Protein AF-A0A6B8KDL6-F1 (afdb_monomer_lite)

Sequence (503 aa):
MTTISRTIVHAVILSVSAVHSLTARADGGPPYPSGPSVWVPFANATQVGDPSKYVSPQITVGFNSPNATDVHPTFIVTMDTGSTGIIVGSSYFTPPTNGTLDPSFVGPGSETLTSSGFQFTGDWYETTINLYGASNTVVASSTVPVMAVTKVSCLPDSRICDPNNLPAAADTHYFGIGFSGGAGQPQGTPDKNAFLNVTSVTGETSVPSPGYILSTQGVQIGLTSSNTQGFSLIKLEPLLAPNAAQWQIAPASANVLTDWQHARGTITVNGTSGSAGILFDTGVTTGFLTPPIGVTPQVGTGPTGAECNGSTPPSCAVSGTSVRVSFSNGTSPVASFQYTVGPNNGAQNGNPVSPYAVSVERNGASFLNATVRFLQGFTYFYDAANGFIGLKATGETPTQFAASIPSAMAVEGVFQCFFSWAGPNFVSPPSRWYDRLTTPKYKWPYTYIYYQHDQIYVGVSSGNLASGNIPATTSNSVYTLGSDGQYTNRGALSDWLAAAGCQ

Foldseek 3Di:
DPDPPPVVVLVVLVVVVPPDPPPPPPLDDDAFAPDDKFWWWFPPLVLLLDLVNLAFTKTKKAFDPPFADPQPRIDIAGEKQLFAAKEAEQSGTDDDPCHCPDPQWLAWDWFADQLQQKIFTATWGFGKMFGAHPVRDGFFIFTAIHGHTPDIAGDVQGLHDDRVDDDDSRGDIHAHQHFDCDPRRLLRHNRRRRLQGTPDGPPGPDDAQRKWWDASTGIIRHDGPVVQFFWAKFFWAWPQDSALSSCSDFGNDLLQQTTTFAGWWWKAKPNDIDIEGERAISNGQAKEWADDPPDDAFWDFADPPHSAHDDPRHTFGDFQTKIKIFFDQVPDGQKIFIATQHPRQAFDPLAQQTGRHYHYDHDDGTYMYSYSSLSNQFTWMARSSRRIITTHGPVNGPVRGIDHGTSHYGHDDLCCLVCSVFPPPPDDDPPVVPPPCPPPQDDDDWRWDQDPVQRKIKTWDSAHGDPPRRHHRDAGWIWMQHPVRDIDTPGHVVVVSVSSVRD

Organism: NCBI:txid391905

Secondary structure (DSSP, 8-state):
--SHHHHHHHHHHHHHTTS--------SPP-PPS---EEEE-TTHHHHT-TTT----EEEEEEPTTT--SS-SSEEEEEESSSEEEEE-TTT----TTGGGSTTEEEEEEEEETTTTEEEEEEEEEEEEEEE-TTS-EEEEEEEEEEEEEEEEE-TT-SS--TTSPPPGGG-EEEEE--S--TT-TT--GGG-TTT-EEEETT-SSPPPSEEEE-SSEEEES--TTTTTTPEEEEPPB-S---TTT--S--SSTT----BPPEEEEEEETTEEEEEEEE--SS-SSEEEEPPTT----EEEPPTT---SSSSS-EEEPTT-EEEEEEESSSSEEEEEEEE--GGGSPPTT-TT--S-EEEP-SSS-EEE--TTHHHHEEEEEETTTTEEEEEE-SSS-TTTEEE-TT-EE--STHHHHHTTS----S---GGGTTT-SS-S--S--EEEEETTTTEEEEEESSS--SSSPPP-S--EEEEE-TTS-EEEEEEHHHHHHHTT--

Radius of gyration: 23.56 Å; chains: 1; bounding box: 67×50×67 Å

Structure (mmCIF, N/CA/C/O backbone):
data_AF-A0A6B8KDL6-F1
#
_entry.id   AF-A0A6B8KDL6-F1
#
loop_
_atom_site.group_PDB
_atom_site.id
_atom_site.type_symbol
_atom_site.label_atom_id
_atom_site.label_alt_id
_atom_site.label_comp_id
_atom_site.label_asym_id
_atom_site.label_entity_id
_atom_site.label_seq_id
_atom_site.pdbx_PDB_ins_code
_atom_site.Cartn_x
_atom_site.Cartn_y
_atom_site.Cartn_z
_atom_site.occupancy
_atom_site.B_iso_or_equiv
_atom_site.auth_seq_id
_atom_site.auth_comp_id
_atom_site.auth_asym_id
_atom_site.auth_atom_id
_atom_site.pdbx_PDB_model_num
ATOM 1 N N . MET A 1 1 ? 27.791 -31.865 34.406 1.00 36.25 1 MET A N 1
ATOM 2 C CA . MET A 1 1 ? 27.525 -30.536 35.012 1.00 36.25 1 MET A CA 1
ATOM 3 C C . MET A 1 1 ? 26.698 -29.656 34.053 1.00 36.25 1 MET A C 1
ATOM 5 O O . MET A 1 1 ? 27.006 -28.495 33.851 1.00 36.25 1 MET A O 1
ATOM 9 N N . THR A 1 2 ? 25.631 -30.188 33.444 1.00 33.94 2 THR A N 1
ATOM 10 C CA . THR A 1 2 ? 24.938 -29.541 32.300 1.00 33.94 2 THR A CA 1
ATOM 11 C C . THR A 1 2 ? 23.408 -29.592 32.390 1.00 33.94 2 THR A C 1
ATOM 13 O O . THR A 1 2 ? 22.718 -29.251 31.438 1.00 33.94 2 THR A O 1
ATOM 16 N N . THR A 1 3 ? 22.856 -29.959 33.548 1.00 34.41 3 THR A N 1
ATOM 17 C CA . THR A 1 3 ? 21.402 -30.123 33.746 1.00 34.41 3 THR A CA 1
ATOM 18 C C . THR A 1 3 ? 20.779 -29.044 34.639 1.00 34.41 3 THR A C 1
ATOM 20 O O . THR A 1 3 ? 19.561 -28.953 34.723 1.00 34.41 3 THR A O 1
ATOM 23 N N . ILE A 1 4 ? 21.592 -28.177 35.257 1.00 35.47 4 ILE A N 1
ATOM 24 C CA . ILE A 1 4 ? 21.136 -27.127 36.191 1.00 35.47 4 ILE A CA 1
ATOM 25 C C . ILE A 1 4 ? 20.643 -25.857 35.453 1.00 35.47 4 ILE A C 1
ATOM 27 O O . ILE A 1 4 ? 19.906 -25.056 36.014 1.00 35.47 4 ILE A O 1
ATOM 31 N N . SER A 1 5 ? 20.949 -25.688 34.159 1.00 48.28 5 SER A N 1
ATOM 32 C CA . SER A 1 5 ? 20.671 -24.435 33.430 1.00 48.28 5 SER A CA 1
ATOM 33 C C . SER A 1 5 ? 19.235 -24.278 32.904 1.00 48.28 5 SER A C 1
ATOM 35 O O . SER A 1 5 ? 18.829 -23.146 32.665 1.00 48.28 5 SER A O 1
ATOM 37 N N . ARG A 1 6 ? 18.459 -25.353 32.693 1.00 40.81 6 ARG A N 1
ATOM 38 C CA . ARG A 1 6 ? 17.087 -25.240 32.144 1.00 40.81 6 ARG A CA 1
ATOM 39 C C . ARG A 1 6 ? 16.038 -24.973 33.223 1.00 40.81 6 ARG A C 1
ATOM 41 O O . ARG A 1 6 ? 15.125 -24.187 32.993 1.00 40.81 6 ARG A O 1
ATOM 48 N N . THR A 1 7 ? 16.187 -25.577 34.398 1.00 42.31 7 THR A N 1
ATOM 49 C CA . THR A 1 7 ? 15.204 -25.487 35.490 1.00 42.31 7 THR A CA 1
ATOM 50 C C . THR A 1 7 ? 15.214 -24.119 36.171 1.00 42.31 7 THR A C 1
ATOM 52 O O . THR A 1 7 ? 14.155 -23.604 36.511 1.00 42.31 7 THR A O 1
ATOM 55 N N . ILE A 1 8 ? 16.391 -23.492 36.300 1.00 46.28 8 ILE A N 1
ATOM 56 C CA . ILE A 1 8 ? 16.526 -22.132 36.850 1.00 46.28 8 ILE A CA 1
ATOM 57 C C . ILE A 1 8 ? 15.845 -21.111 35.926 1.00 46.28 8 ILE A C 1
ATOM 59 O O . ILE A 1 8 ? 15.097 -20.266 36.400 1.00 46.28 8 ILE A O 1
ATOM 63 N N . VAL A 1 9 ? 15.994 -21.251 34.604 1.00 45.09 9 VAL A N 1
ATOM 64 C CA . VAL A 1 9 ? 15.346 -20.361 33.623 1.00 45.09 9 VAL A CA 1
ATOM 65 C C . VAL A 1 9 ? 13.817 -20.516 33.629 1.00 45.09 9 VAL A C 1
ATOM 67 O O . VAL A 1 9 ? 13.107 -19.516 33.613 1.00 45.09 9 VAL A O 1
ATOM 70 N N . HIS A 1 10 ? 13.289 -21.742 33.738 1.00 41.69 10 HIS A N 1
ATOM 71 C CA . HIS A 1 10 ? 11.836 -21.968 33.832 1.00 41.69 10 HIS A CA 1
ATOM 72 C C . HIS A 1 10 ? 11.239 -21.437 35.148 1.00 41.69 10 HIS A C 1
ATOM 74 O O . HIS A 1 10 ? 10.150 -20.867 35.144 1.00 41.69 10 HIS A O 1
ATOM 80 N N . ALA A 1 11 ? 11.955 -21.575 36.270 1.00 40.06 11 ALA A N 1
ATOM 81 C CA . ALA A 1 11 ? 11.520 -21.030 37.556 1.00 40.06 11 ALA A CA 1
ATOM 82 C C . ALA A 1 11 ? 11.502 -19.488 37.564 1.00 40.06 11 ALA A C 1
ATOM 84 O O . ALA A 1 11 ? 10.632 -18.893 38.199 1.00 40.06 11 ALA A O 1
ATOM 85 N N . VAL A 1 12 ? 12.408 -18.840 36.822 1.00 44.53 12 VAL A N 1
ATOM 86 C CA . VAL A 1 12 ? 12.455 -17.376 36.643 1.00 44.53 12 VAL A CA 1
ATOM 87 C C . VAL A 1 12 ? 11.269 -16.864 35.812 1.00 44.53 12 VAL A C 1
ATOM 89 O O . VAL A 1 12 ? 10.683 -15.848 36.168 1.00 44.53 12 VAL A O 1
ATOM 92 N N . ILE A 1 13 ? 10.833 -17.588 34.773 1.00 39.72 13 ILE A N 1
ATOM 93 C CA . ILE A 1 13 ? 9.638 -17.221 33.981 1.00 39.72 13 ILE A CA 1
ATOM 94 C C . ILE A 1 13 ? 8.358 -17.306 34.838 1.00 39.72 13 ILE A C 1
ATOM 96 O O . ILE A 1 13 ? 7.517 -16.404 34.822 1.00 39.72 13 ILE A O 1
ATOM 100 N N . LEU A 1 14 ? 8.232 -18.358 35.654 1.00 36.19 14 LEU A N 1
ATOM 101 C CA . LEU A 1 14 ? 7.052 -18.581 36.499 1.00 36.19 14 LEU A CA 1
ATOM 102 C C . LEU A 1 14 ? 6.957 -17.625 37.701 1.00 36.19 14 LEU A C 1
ATOM 104 O O . LEU A 1 14 ? 5.853 -17.274 38.108 1.00 36.19 14 LEU A O 1
ATOM 108 N N . SER A 1 15 ? 8.081 -17.176 38.268 1.00 33.28 15 SER A N 1
ATOM 109 C CA . SER A 1 15 ? 8.087 -16.317 39.468 1.00 33.28 15 SER A CA 1
ATOM 110 C C . SER A 1 15 ? 7.920 -14.818 39.178 1.00 33.28 15 SER A C 1
ATOM 112 O O . SER A 1 15 ? 7.460 -14.085 40.052 1.00 33.28 15 SER A O 1
ATOM 114 N N . VAL A 1 16 ? 8.191 -14.360 37.950 1.00 37.31 16 VAL A N 1
ATOM 115 C CA . VAL A 1 16 ? 7.958 -12.963 37.522 1.00 37.31 16 VAL A CA 1
ATOM 116 C C . VAL A 1 16 ? 6.490 -12.709 37.139 1.00 37.31 16 VAL A C 1
ATOM 118 O O . VAL A 1 16 ? 6.021 -11.578 37.203 1.00 37.31 16 VAL A O 1
ATOM 121 N N . SER A 1 17 ? 5.713 -13.760 36.858 1.00 35.75 17 SER A N 1
ATOM 122 C CA . SER A 1 17 ? 4.291 -13.641 36.484 1.00 35.75 17 SER A CA 1
ATOM 123 C C . SER A 1 17 ? 3.374 -13.160 37.627 1.00 35.75 17 SER A C 1
ATOM 125 O O . SER A 1 17 ? 2.245 -12.748 37.375 1.00 35.75 17 SER A O 1
ATOM 127 N N . ALA A 1 18 ? 3.834 -13.207 38.884 1.00 30.30 18 ALA A N 1
ATOM 128 C CA . ALA A 1 18 ? 3.024 -12.880 40.065 1.00 30.30 18 ALA A CA 1
ATOM 129 C C . ALA A 1 18 ? 3.402 -11.554 40.753 1.00 30.30 18 ALA A C 1
ATOM 131 O O . ALA A 1 18 ? 2.729 -11.137 41.697 1.00 30.30 18 ALA A O 1
ATOM 132 N N . VAL A 1 19 ? 4.452 -10.863 40.299 1.00 31.47 19 VAL A N 1
ATOM 133 C CA . VAL A 1 19 ? 4.877 -9.586 40.885 1.00 31.47 19 VAL A CA 1
ATOM 134 C C . VAL A 1 19 ? 4.548 -8.475 39.903 1.00 31.47 19 VAL A C 1
ATOM 136 O O . VAL A 1 19 ? 5.328 -8.204 39.005 1.00 31.47 19 VAL A O 1
ATOM 139 N N . HIS A 1 20 ? 3.368 -7.875 40.084 1.00 30.88 20 HIS A N 1
ATOM 140 C CA . HIS A 1 20 ? 2.962 -6.562 39.577 1.00 30.88 20 HIS A CA 1
ATOM 141 C C . HIS A 1 20 ? 3.671 -6.122 38.292 1.00 30.88 20 HIS A C 1
ATOM 143 O O . HIS A 1 20 ? 4.727 -5.489 38.344 1.00 30.88 20 HIS A O 1
ATOM 149 N N . SER A 1 21 ? 3.022 -6.374 37.154 1.00 32.34 21 SER A N 1
ATOM 150 C CA . SER A 1 21 ? 3.261 -5.680 35.893 1.00 32.34 21 SER A CA 1
ATOM 151 C C . SER A 1 21 ? 3.059 -4.173 36.087 1.00 32.34 21 SER A C 1
ATOM 153 O O . SER A 1 21 ? 2.054 -3.596 35.682 1.00 32.34 21 SER A O 1
ATOM 155 N N . LEU A 1 22 ? 4.037 -3.500 36.689 1.00 30.59 22 LEU A N 1
ATOM 156 C CA . LEU A 1 22 ? 4.376 -2.142 36.311 1.00 30.59 22 LEU A CA 1
ATOM 157 C C . LEU A 1 22 ? 4.931 -2.280 34.899 1.00 30.59 22 LEU A C 1
ATOM 159 O O . LEU A 1 22 ? 6.138 -2.374 34.697 1.00 30.59 22 LEU A O 1
ATOM 163 N N . THR A 1 23 ? 4.024 -2.397 33.925 1.00 34.53 23 THR A N 1
ATOM 164 C CA . THR A 1 23 ? 4.338 -2.222 32.514 1.00 34.53 23 THR A CA 1
ATOM 165 C C . THR A 1 23 ? 5.174 -0.962 32.439 1.00 34.53 23 THR A C 1
ATOM 167 O O . THR A 1 23 ? 4.660 0.126 32.718 1.00 34.53 23 THR A O 1
ATOM 170 N N . ALA A 1 24 ? 6.464 -1.106 32.134 1.00 33.88 24 ALA A N 1
ATOM 171 C CA . ALA A 1 24 ? 7.255 0.009 31.668 1.00 33.88 24 ALA A CA 1
ATOM 172 C C . ALA A 1 24 ? 6.477 0.550 30.472 1.00 33.88 24 ALA A C 1
ATOM 174 O O . ALA A 1 24 ? 6.437 -0.073 29.411 1.00 33.88 24 ALA A O 1
ATOM 175 N N . ARG A 1 25 ? 5.744 1.644 30.687 1.00 36.34 25 ARG A N 1
ATOM 176 C CA . ARG A 1 25 ? 5.116 2.367 29.604 1.00 36.34 25 ARG A CA 1
ATOM 177 C C . ARG A 1 25 ? 6.273 2.831 28.737 1.00 36.34 25 ARG A C 1
ATOM 179 O O . ARG A 1 25 ? 7.010 3.740 29.115 1.00 36.34 25 ARG A O 1
ATOM 186 N N . ALA A 1 26 ? 6.485 2.164 27.611 1.00 40.03 26 ALA A N 1
ATOM 187 C CA . ALA A 1 26 ? 7.254 2.733 26.523 1.00 40.03 26 ALA A CA 1
ATOM 188 C C . ALA A 1 26 ? 6.424 3.911 25.979 1.00 40.03 26 ALA A C 1
ATOM 190 O O . ALA A 1 26 ? 5.761 3.799 24.958 1.00 40.03 26 ALA A O 1
ATOM 191 N N . ASP A 1 27 ? 6.383 5.016 26.732 1.00 46.12 27 ASP A N 1
ATOM 192 C CA . ASP A 1 27 ? 5.595 6.221 26.429 1.00 46.12 27 ASP A CA 1
ATOM 193 C C . ASP A 1 27 ? 6.233 7.054 25.296 1.00 46.12 27 ASP A C 1
ATOM 195 O O . ASP A 1 27 ? 5.680 8.068 24.875 1.00 46.12 27 ASP A O 1
ATOM 199 N N . GLY A 1 28 ? 7.392 6.639 24.776 1.00 56.66 28 GLY A N 1
ATOM 200 C CA . GLY A 1 28 ? 8.022 7.242 23.607 1.00 56.66 28 GLY A CA 1
ATOM 201 C C . GLY A 1 28 ? 7.796 6.396 22.359 1.00 56.66 28 GLY A C 1
ATOM 202 O O . GLY A 1 28 ? 8.235 5.248 22.306 1.00 56.66 28 GLY A O 1
ATOM 203 N N . GLY A 1 29 ? 7.162 6.976 21.336 1.00 64.88 29 GLY A N 1
ATOM 204 C CA . GLY A 1 29 ? 7.273 6.468 19.967 1.00 64.88 29 GLY A CA 1
ATOM 205 C C . GLY A 1 29 ? 8.737 6.419 19.497 1.00 64.88 29 GLY A C 1
ATOM 206 O O . GLY A 1 29 ? 9.611 7.002 20.149 1.00 64.88 29 GLY A O 1
ATOM 207 N N . PRO A 1 30 ? 9.034 5.731 18.381 1.00 77.62 30 PRO A N 1
ATOM 208 C CA . PRO A 1 30 ? 10.391 5.676 17.856 1.00 77.62 30 PRO A CA 1
ATOM 209 C C . PRO A 1 30 ? 10.917 7.094 17.567 1.00 77.62 30 PRO A C 1
ATOM 211 O O . PRO A 1 30 ? 10.158 7.960 17.117 1.00 77.62 30 PRO A O 1
ATOM 214 N N . PRO A 1 31 ? 12.205 7.367 17.839 1.00 78.06 31 PRO A N 1
ATOM 215 C CA . PRO A 1 31 ? 12.791 8.658 17.524 1.00 78.06 31 PRO A CA 1
ATOM 216 C C . PRO A 1 31 ? 12.942 8.788 16.006 1.00 78.06 31 PRO A C 1
ATOM 218 O O . PRO A 1 31 ? 13.740 8.085 15.388 1.00 78.06 31 PRO A O 1
ATOM 221 N N . TYR A 1 32 ? 12.192 9.707 15.400 1.00 86.19 32 TYR A N 1
ATOM 222 C CA . TYR A 1 32 ? 12.332 10.007 13.977 1.00 86.19 32 TYR A CA 1
ATOM 223 C C . TYR A 1 32 ? 13.439 11.039 13.736 1.00 86.19 32 TYR A C 1
ATOM 225 O O . TYR A 1 32 ? 13.536 12.019 14.484 1.00 86.19 32 TYR A O 1
ATOM 233 N N . PRO A 1 33 ? 14.266 10.858 12.693 1.00 83.69 33 PRO A N 1
ATOM 234 C CA . PRO A 1 33 ? 15.367 11.766 12.415 1.00 83.69 33 PRO A CA 1
ATOM 235 C C . PRO A 1 33 ? 14.868 13.127 11.906 1.00 83.69 33 PRO A C 1
ATOM 237 O O . PRO A 1 33 ? 13.745 13.280 11.420 1.00 83.69 33 PRO A O 1
ATOM 240 N N . SER A 1 34 ? 15.740 14.130 11.975 1.00 84.69 34 SER A N 1
ATOM 241 C CA . SER A 1 34 ? 15.692 15.252 11.036 1.00 84.69 34 SER A CA 1
ATOM 242 C C . SER A 1 34 ? 16.269 14.781 9.702 1.00 84.69 34 SER A C 1
ATOM 244 O O . SER A 1 34 ? 17.327 14.153 9.695 1.00 84.69 34 SER A O 1
ATOM 246 N N . GLY A 1 35 ? 15.619 15.081 8.583 1.00 88.56 35 GLY A N 1
ATOM 247 C CA . GLY A 1 35 ? 16.102 14.647 7.277 1.00 88.56 35 GLY A CA 1
ATOM 248 C C . GLY A 1 35 ? 15.169 15.050 6.143 1.00 88.56 35 GLY A C 1
ATOM 249 O O . GLY A 1 35 ? 14.130 15.670 6.398 1.00 88.56 35 GLY A O 1
ATOM 250 N N . PRO A 1 36 ? 15.539 14.708 4.902 1.00 93.81 36 PRO A N 1
ATOM 251 C CA . PRO A 1 36 ? 14.739 15.024 3.739 1.00 93.81 36 PRO A CA 1
ATOM 252 C C . PRO A 1 36 ? 13.446 14.219 3.758 1.00 93.81 36 PRO A C 1
ATOM 254 O O . PRO A 1 36 ? 13.374 13.083 4.235 1.00 93.81 36 PRO A O 1
ATOM 257 N N . SER A 1 37 ? 12.413 14.838 3.212 1.00 95.69 37 SER A N 1
ATOM 258 C CA . SER A 1 37 ? 11.116 14.228 3.005 1.00 95.69 37 SER A CA 1
ATOM 259 C C . SER A 1 37 ? 10.556 14.794 1.710 1.00 95.69 37 SER A C 1
ATOM 261 O O . SER A 1 37 ? 10.558 16.009 1.516 1.00 95.69 37 SER A O 1
ATOM 263 N N . VAL A 1 38 ? 10.093 13.928 0.818 1.00 96.62 38 VAL A N 1
ATOM 264 C CA . VAL A 1 38 ? 9.704 14.300 -0.544 1.00 96.62 38 VAL A CA 1
ATOM 265 C C . VAL A 1 38 ? 8.228 14.013 -0.791 1.00 96.62 38 VAL A C 1
ATOM 267 O O . VAL A 1 38 ? 7.708 12.982 -0.375 1.00 96.62 38 VAL A O 1
ATOM 270 N N . TRP A 1 39 ? 7.549 14.939 -1.465 1.00 97.69 39 TRP A N 1
ATOM 271 C CA . TRP A 1 39 ? 6.130 14.828 -1.788 1.00 97.69 39 TRP A CA 1
ATOM 272 C C . TRP A 1 39 ? 5.919 14.338 -3.222 1.00 97.69 39 TRP A C 1
ATOM 274 O O . TRP A 1 39 ? 6.419 14.945 -4.170 1.00 97.69 39 TRP A O 1
ATOM 284 N N . VAL A 1 40 ? 5.124 13.280 -3.374 1.00 98.38 40 VAL A N 1
ATOM 285 C CA . VAL A 1 40 ? 4.645 12.749 -4.656 1.00 98.38 40 VAL A CA 1
ATOM 286 C C . VAL A 1 40 ? 3.113 12.816 -4.633 1.00 98.38 40 VAL A C 1
ATOM 288 O O . VAL A 1 40 ? 2.478 12.091 -3.861 1.00 98.38 40 VAL A O 1
ATOM 291 N N . PRO A 1 41 ? 2.483 13.702 -5.422 1.00 98.25 41 PRO A N 1
ATOM 292 C CA . PRO A 1 41 ? 1.031 13.815 -5.450 1.00 98.25 41 PRO A CA 1
ATOM 293 C C . PRO A 1 41 ? 0.402 12.629 -6.177 1.00 98.25 41 PRO A C 1
ATOM 295 O O . PRO A 1 41 ? 0.999 12.047 -7.085 1.00 98.25 41 PRO A O 1
ATOM 298 N N . PHE A 1 42 ? -0.848 12.323 -5.839 1.00 98.31 42 PHE A N 1
ATOM 299 C CA . PHE A 1 42 ? -1.634 11.430 -6.677 1.00 98.31 42 PHE A CA 1
ATOM 300 C C . PHE A 1 42 ? -2.063 12.145 -7.960 1.00 98.31 42 PHE A C 1
ATOM 302 O O . PHE A 1 42 ? -2.630 13.238 -7.917 1.00 98.31 42 PHE A O 1
ATOM 309 N N . ALA A 1 43 ? -1.858 11.496 -9.105 1.00 97.56 43 ALA A N 1
ATOM 310 C CA . ALA A 1 43 ? -2.318 11.962 -10.411 1.00 97.56 43 ALA A CA 1
ATOM 311 C C . ALA A 1 43 ? -3.853 12.100 -10.467 1.00 97.56 43 ALA A C 1
ATOM 313 O O . ALA A 1 43 ? -4.383 12.903 -11.230 1.00 97.56 43 ALA A O 1
ATOM 314 N N . ASN A 1 44 ? -4.563 11.345 -9.623 1.00 97.81 44 ASN A N 1
ATOM 315 C CA . ASN A 1 44 ? -6.015 11.352 -9.473 1.00 97.81 44 ASN A CA 1
ATOM 316 C C . ASN A 1 44 ? -6.470 11.803 -8.065 1.00 97.81 44 ASN A C 1
ATOM 318 O O . ASN A 1 44 ? -7.500 11.342 -7.569 1.00 97.81 44 ASN A O 1
ATOM 322 N N . ALA A 1 45 ? -5.720 12.702 -7.410 1.00 97.62 45 ALA A N 1
ATOM 323 C CA . ALA A 1 45 ? -5.989 13.171 -6.041 1.00 97.62 45 ALA A CA 1
ATOM 324 C C . ALA A 1 45 ? -7.431 13.667 -5.822 1.00 97.62 45 ALA A C 1
ATOM 326 O O . ALA A 1 45 ? -8.027 13.400 -4.780 1.00 97.62 45 ALA A O 1
ATOM 327 N N . THR A 1 46 ? -8.031 14.347 -6.807 1.00 97.75 46 THR A N 1
ATOM 328 C CA . THR A 1 46 ? -9.430 14.798 -6.716 1.00 97.75 46 THR A CA 1
ATOM 329 C C . THR A 1 46 ? -10.401 13.624 -6.624 1.00 97.75 46 THR A C 1
ATOM 331 O O . THR A 1 46 ? -11.338 13.676 -5.834 1.00 97.75 46 THR A O 1
ATOM 334 N N . GLN A 1 47 ? -10.185 12.556 -7.398 1.00 97.94 47 GLN A N 1
ATOM 335 C CA . GLN A 1 47 ? -11.034 11.370 -7.330 1.00 97.94 47 GLN A CA 1
ATOM 336 C C . GLN A 1 47 ? -10.784 10.563 -6.051 1.00 97.94 47 GLN A C 1
ATOM 338 O O . GLN A 1 47 ? -11.738 10.067 -5.464 1.00 97.94 47 GLN A O 1
ATOM 343 N N . VAL A 1 48 ? -9.532 10.458 -5.594 1.00 97.44 48 VAL A N 1
ATOM 344 C CA . VAL A 1 48 ? -9.202 9.780 -4.327 1.00 97.44 48 VAL A CA 1
ATOM 345 C C . VAL A 1 48 ? -9.797 10.533 -3.136 1.00 97.44 48 VAL A C 1
ATOM 347 O O . VAL A 1 48 ? -10.299 9.909 -2.209 1.00 97.44 48 VAL A O 1
ATOM 350 N N . GLY A 1 49 ? -9.779 11.867 -3.153 1.00 96.62 49 GLY A N 1
ATOM 351 C CA . GLY A 1 49 ? -10.381 12.708 -2.117 1.00 96.62 49 GLY A CA 1
ATOM 352 C C . GLY A 1 49 ? -11.910 12.738 -2.120 1.00 96.62 49 GLY A C 1
ATOM 353 O O . GLY A 1 49 ? -12.495 13.217 -1.154 1.00 96.62 49 GLY A O 1
ATOM 354 N N . ASP A 1 50 ? -12.561 12.231 -3.169 1.00 95.88 50 ASP A N 1
ATOM 355 C CA . ASP A 1 50 ? -14.017 12.148 -3.250 1.00 95.88 50 ASP A CA 1
ATOM 356 C C . ASP A 1 50 ? -14.501 10.752 -2.798 1.00 95.88 50 ASP A C 1
ATOM 358 O O . ASP A 1 50 ? -14.386 9.767 -3.544 1.00 95.88 50 ASP A O 1
ATOM 362 N N . PRO A 1 51 ? -15.116 10.633 -1.603 1.00 91.69 51 PRO A N 1
ATOM 363 C CA . PRO A 1 51 ? -15.592 9.359 -1.076 1.00 91.69 51 PRO A CA 1
ATOM 364 C C . PRO A 1 51 ? -16.735 8.737 -1.898 1.00 91.69 51 PRO A C 1
ATOM 366 O O . PRO A 1 51 ? -17.166 7.629 -1.583 1.00 91.69 51 PRO A O 1
ATOM 369 N N . SER A 1 52 ? -17.247 9.377 -2.948 1.00 92.69 52 SER A N 1
ATOM 370 C CA . SER A 1 52 ? -18.211 8.765 -3.870 1.00 92.69 52 SER A CA 1
ATOM 371 C C . SER A 1 52 ? -17.563 8.005 -5.031 1.00 92.69 52 SER A C 1
ATOM 373 O O . SER A 1 52 ? -18.250 7.230 -5.695 1.00 92.69 52 SER A O 1
ATOM 375 N N . LYS A 1 53 ? -16.260 8.198 -5.294 1.00 95.19 53 LYS A N 1
ATOM 376 C CA . LYS A 1 53 ? -15.613 7.673 -6.509 1.00 95.19 53 LYS A CA 1
ATOM 377 C C . LYS A 1 53 ? -15.114 6.245 -6.398 1.00 95.19 53 LYS A C 1
ATOM 379 O O . LYS A 1 53 ? -15.115 5.567 -7.415 1.00 95.19 53 LYS A O 1
ATOM 384 N N . TYR A 1 54 ? -14.716 5.802 -5.202 1.00 94.94 54 TYR A N 1
ATOM 385 C CA . TYR A 1 54 ? -14.147 4.464 -4.975 1.00 94.94 54 TYR A CA 1
ATOM 386 C C . TYR A 1 54 ? -13.055 4.143 -6.003 1.00 94.94 54 TYR A C 1
ATOM 388 O O . TYR A 1 54 ? -13.200 3.240 -6.818 1.00 94.94 54 TYR A O 1
ATOM 396 N N . VAL A 1 55 ? -11.972 4.920 -5.988 1.00 96.00 55 VAL A N 1
ATOM 397 C CA . VAL A 1 55 ? -10.831 4.709 -6.884 1.00 96.00 55 VAL A CA 1
ATOM 398 C C . VAL A 1 55 ? -9.549 4.538 -6.090 1.00 96.00 55 VAL A C 1
ATOM 400 O O . VAL A 1 55 ? -9.357 5.183 -5.057 1.00 96.00 55 VAL A O 1
ATOM 403 N N . SER A 1 56 ? -8.665 3.690 -6.600 1.00 96.50 56 SER A N 1
ATOM 404 C CA . SER A 1 56 ? -7.308 3.556 -6.089 1.00 96.50 56 SER A CA 1
ATOM 405 C C . SER A 1 56 ? -6.453 4.763 -6.485 1.00 96.50 56 SER A C 1
ATOM 407 O O . SER A 1 56 ? -6.646 5.335 -7.564 1.00 96.50 56 SER A O 1
ATOM 409 N N . PRO A 1 57 ? -5.511 5.175 -5.629 1.00 97.94 57 PRO A N 1
ATOM 410 C CA . PRO A 1 57 ? -4.592 6.256 -5.930 1.00 97.94 57 PRO A CA 1
ATOM 411 C C . PRO A 1 57 ? -3.627 5.872 -7.044 1.00 97.94 57 PRO A C 1
ATOM 413 O O . PRO A 1 57 ? -3.172 4.734 -7.144 1.00 97.94 57 PRO A O 1
ATOM 416 N N . GLN A 1 58 ? -3.301 6.851 -7.876 1.00 98.12 58 GLN A N 1
ATOM 417 C CA . GLN A 1 58 ? -2.368 6.699 -8.978 1.00 98.12 58 GLN A CA 1
ATOM 418 C C . GLN A 1 58 ? -1.233 7.704 -8.843 1.00 98.12 58 GLN A C 1
ATOM 420 O O . GLN A 1 58 ? -1.465 8.843 -8.448 1.00 98.12 58 GLN A O 1
ATOM 425 N N . ILE A 1 59 ? -0.018 7.307 -9.200 1.00 98.12 59 ILE A N 1
ATOM 426 C CA . ILE A 1 59 ? 1.168 8.171 -9.206 1.00 98.12 59 ILE A CA 1
ATOM 427 C C . ILE A 1 59 ? 1.802 8.182 -10.592 1.00 98.12 59 ILE A C 1
ATOM 429 O O . ILE A 1 59 ? 1.619 7.246 -11.370 1.00 98.12 59 ILE A O 1
ATOM 433 N N . THR A 1 60 ? 2.568 9.230 -10.886 1.00 98.06 60 THR A N 1
ATOM 434 C CA . THR A 1 60 ? 3.383 9.292 -12.102 1.00 98.06 60 THR A CA 1
ATOM 435 C C . THR A 1 60 ? 4.796 8.805 -11.807 1.00 98.06 60 THR A C 1
ATOM 437 O O . THR A 1 60 ? 5.447 9.282 -10.873 1.00 98.06 60 THR A O 1
ATOM 440 N N . VAL A 1 61 ? 5.272 7.866 -12.619 1.00 98.25 61 VAL A N 1
ATOM 441 C CA . VAL A 1 61 ? 6.613 7.276 -12.538 1.00 98.25 61 VAL A CA 1
ATOM 442 C C . VAL A 1 61 ? 7.241 7.177 -13.927 1.00 98.25 61 VAL A C 1
ATOM 444 O O . VAL A 1 61 ? 6.581 7.397 -14.943 1.00 98.25 61 VAL A O 1
ATOM 447 N N . GLY A 1 62 ? 8.528 6.852 -13.987 1.00 97.56 62 GLY A N 1
ATOM 448 C CA . GLY A 1 62 ? 9.233 6.646 -15.250 1.00 97.56 62 GLY A CA 1
ATOM 449 C C . GLY A 1 62 ? 10.621 6.060 -15.038 1.00 97.56 62 GLY A C 1
ATOM 450 O O . GLY A 1 62 ? 11.192 6.180 -13.956 1.00 97.56 62 GLY A O 1
ATOM 451 N N . PHE A 1 63 ? 11.165 5.432 -16.074 1.00 96.81 63 PHE A N 1
ATOM 452 C CA . PHE A 1 63 ? 12.530 4.908 -16.076 1.00 96.81 63 PHE A CA 1
ATOM 453 C C . PHE A 1 63 ? 13.471 5.878 -16.789 1.00 96.81 63 PHE A C 1
ATOM 455 O O . PHE A 1 63 ? 13.040 6.718 -17.577 1.00 96.81 63 PHE A O 1
ATOM 462 N N . ASN A 1 64 ? 14.770 5.759 -16.528 1.00 88.62 64 ASN A N 1
ATOM 463 C CA . ASN A 1 64 ? 15.786 6.467 -17.305 1.00 88.62 64 ASN A CA 1
ATOM 464 C C . ASN A 1 64 ? 16.265 5.612 -18.482 1.00 88.62 64 ASN A C 1
ATOM 466 O O . ASN A 1 64 ? 16.149 4.387 -18.470 1.00 88.62 64 ASN A O 1
ATOM 470 N N . SER A 1 65 ? 16.857 6.255 -19.490 1.00 84.25 65 SER A N 1
ATOM 471 C CA . SER A 1 65 ? 17.640 5.548 -20.510 1.00 84.25 65 SER A CA 1
ATOM 472 C C . SER A 1 65 ? 18.757 4.724 -19.834 1.00 84.25 65 SER A C 1
ATOM 474 O O . SER A 1 65 ? 19.382 5.233 -18.898 1.00 84.25 65 SER A O 1
ATOM 476 N N . PRO A 1 66 ? 19.014 3.474 -20.262 1.00 89.81 66 PRO A N 1
ATOM 477 C CA . PRO A 1 66 ? 18.456 2.810 -21.446 1.00 89.81 66 PRO A CA 1
ATOM 478 C C . PRO A 1 66 ? 17.144 2.041 -21.205 1.00 89.81 66 PRO A C 1
ATOM 480 O O . PRO A 1 66 ? 16.602 1.481 -22.150 1.00 89.81 66 PRO A O 1
ATOM 483 N N . ASN A 1 67 ? 16.633 1.990 -19.972 1.00 93.69 67 ASN A N 1
ATOM 484 C CA . ASN A 1 67 ? 15.462 1.183 -19.620 1.00 93.69 67 ASN A CA 1
ATOM 485 C C . ASN A 1 67 ? 14.108 1.847 -19.922 1.00 93.69 67 ASN A C 1
ATOM 487 O O . ASN A 1 67 ? 13.078 1.177 -19.891 1.00 93.69 67 ASN A O 1
ATOM 491 N N . ALA A 1 68 ? 14.087 3.150 -20.196 1.00 93.81 68 ALA A N 1
ATOM 492 C CA . ALA A 1 68 ? 12.892 3.847 -20.659 1.00 93.81 68 ALA A CA 1
ATOM 493 C C . ALA A 1 68 ? 12.442 3.340 -22.039 1.00 93.81 68 ALA A C 1
ATOM 495 O O . ALA A 1 68 ? 13.266 2.943 -22.865 1.00 93.81 68 ALA A O 1
ATOM 496 N N . THR A 1 69 ? 11.139 3.400 -22.304 1.00 93.00 69 THR A N 1
ATOM 497 C CA . THR A 1 69 ? 10.582 3.188 -23.645 1.00 93.00 69 THR A CA 1
ATOM 498 C C . THR A 1 69 ? 10.246 4.531 -24.286 1.00 93.00 69 THR A C 1
ATOM 500 O O . THR A 1 69 ? 9.898 5.494 -23.599 1.00 93.00 69 THR A O 1
ATOM 503 N N . ASP A 1 70 ? 10.285 4.591 -25.617 1.00 89.31 70 ASP A N 1
ATOM 504 C CA . ASP A 1 70 ? 9.813 5.769 -26.359 1.00 89.31 70 ASP A CA 1
ATOM 505 C C . ASP A 1 70 ? 8.281 5.910 -26.302 1.00 89.31 70 ASP A C 1
ATOM 507 O O . ASP A 1 70 ? 7.741 7.001 -26.477 1.00 89.31 70 ASP A O 1
ATOM 511 N N . VAL A 1 71 ? 7.573 4.802 -26.050 1.00 89.31 71 VAL A N 1
ATOM 512 C CA . VAL A 1 71 ? 6.105 4.753 -25.983 1.00 89.31 71 VAL A CA 1
ATOM 513 C C . VAL A 1 71 ? 5.601 5.428 -24.707 1.00 89.31 71 VAL A C 1
ATOM 515 O O . VAL A 1 71 ? 4.675 6.241 -24.750 1.00 89.31 71 VAL A O 1
ATOM 518 N N . HIS A 1 72 ? 6.226 5.111 -23.572 1.00 92.69 72 HIS A N 1
ATOM 519 C CA . HIS A 1 72 ? 5.829 5.581 -22.249 1.00 92.69 72 HIS A CA 1
ATOM 520 C C . HIS A 1 72 ? 7.058 5.990 -21.419 1.00 92.69 72 HIS A C 1
ATOM 522 O O . HIS A 1 72 ? 7.370 5.343 -20.418 1.00 92.69 72 HIS A O 1
ATOM 528 N N . PRO A 1 73 ? 7.741 7.097 -21.777 1.00 91.12 73 PRO A N 1
ATOM 529 C CA . PRO A 1 73 ? 8.904 7.584 -21.023 1.00 91.12 73 PRO A CA 1
ATOM 530 C C . PRO A 1 73 ? 8.545 7.958 -19.575 1.00 91.12 73 PRO A C 1
ATOM 532 O O . PRO A 1 73 ? 9.371 7.878 -18.668 1.00 91.12 73 PRO A O 1
ATOM 535 N N . THR A 1 74 ? 7.285 8.338 -19.361 1.00 95.19 74 THR A N 1
ATOM 536 C CA . THR A 1 74 ? 6.629 8.483 -18.060 1.00 95.19 74 THR A CA 1
ATOM 537 C C . THR A 1 74 ? 5.221 7.917 -18.164 1.00 95.19 74 THR A C 1
ATOM 539 O O . THR A 1 74 ? 4.585 8.070 -19.211 1.00 95.19 74 THR A O 1
ATOM 542 N N . PHE A 1 75 ? 4.703 7.327 -17.094 1.00 96.44 75 PHE A N 1
ATOM 543 C CA . PHE A 1 75 ? 3.366 6.745 -17.076 1.00 96.44 75 PHE A CA 1
ATOM 544 C C . PHE A 1 75 ? 2.705 6.874 -15.706 1.00 96.44 75 PHE A C 1
ATOM 546 O O . PHE A 1 75 ? 3.364 7.025 -14.677 1.00 96.44 75 PHE A O 1
ATOM 553 N N . ILE A 1 76 ? 1.375 6.840 -15.723 1.00 96.75 76 ILE A N 1
ATOM 554 C CA . ILE A 1 76 ? 0.541 6.826 -14.525 1.00 96.75 76 ILE A CA 1
ATOM 555 C C . ILE A 1 76 ? 0.295 5.366 -14.151 1.00 96.75 76 ILE A C 1
ATOM 557 O O . ILE A 1 76 ? -0.054 4.563 -15.011 1.00 96.75 76 ILE A O 1
ATOM 561 N N . VAL A 1 77 ? 0.460 5.029 -12.877 1.00 97.00 77 VAL A N 1
ATOM 562 C CA . VAL A 1 77 ? 0.282 3.667 -12.364 1.00 97.00 77 VAL A CA 1
ATOM 563 C C . VAL A 1 77 ? -0.480 3.685 -11.047 1.00 97.00 77 VAL A C 1
ATOM 565 O O . VAL A 1 77 ? -0.318 4.604 -10.242 1.00 97.00 77 VAL A O 1
ATOM 568 N N . THR A 1 78 ? -1.317 2.673 -10.823 1.00 96.19 78 THR A N 1
ATOM 569 C CA . THR A 1 78 ? -1.981 2.462 -9.532 1.00 96.19 78 THR A CA 1
ATOM 570 C C . THR A 1 78 ? -0.944 2.145 -8.460 1.00 96.19 78 THR A C 1
ATOM 572 O O . THR A 1 78 ? -0.156 1.212 -8.613 1.00 96.19 78 THR A O 1
ATOM 575 N N . MET A 1 79 ? -0.967 2.920 -7.378 1.00 96.62 79 MET A N 1
ATOM 576 C CA . MET A 1 79 ? -0.156 2.690 -6.191 1.00 96.62 79 MET A CA 1
ATOM 577 C C . MET A 1 79 ? -0.935 1.811 -5.210 1.00 96.62 79 MET A C 1
ATOM 579 O O . MET A 1 79 ? -2.034 2.172 -4.774 1.00 96.62 79 MET A O 1
ATOM 583 N N . ASP A 1 80 ? -0.342 0.689 -4.820 1.00 95.19 80 ASP A N 1
ATOM 584 C CA . ASP A 1 80 ? -0.978 -0.277 -3.935 1.00 95.19 80 ASP A CA 1
ATOM 585 C C . ASP A 1 80 ? -0.157 -0.576 -2.670 1.00 95.19 80 ASP A C 1
ATOM 587 O O . ASP A 1 80 ? 0.990 -0.999 -2.741 1.00 95.19 80 ASP A O 1
ATOM 591 N N . THR A 1 81 ? -0.753 -0.395 -1.494 1.00 95.12 81 THR A N 1
ATOM 592 C CA . THR A 1 81 ? -0.194 -0.829 -0.203 1.00 95.12 81 THR A CA 1
ATOM 593 C C . THR A 1 81 ? -0.516 -2.280 0.168 1.00 95.12 81 THR A C 1
ATOM 595 O O . THR A 1 81 ? 0.057 -2.788 1.129 1.00 95.12 81 THR A O 1
ATOM 598 N N . GLY A 1 82 ? -1.409 -2.954 -0.560 1.00 91.94 82 GLY A N 1
ATOM 599 C CA . GLY A 1 82 ? -1.731 -4.377 -0.412 1.00 91.94 82 GLY A CA 1
ATOM 600 C C . GLY A 1 82 ? -0.681 -5.333 -0.975 1.00 91.94 82 GLY A C 1
ATOM 601 O O . GLY A 1 82 ? -0.807 -6.549 -0.826 1.00 91.94 82 GLY A O 1
ATOM 602 N N . SER A 1 83 ? 0.357 -4.795 -1.611 1.00 91.00 83 SER A N 1
ATOM 603 C CA . SER A 1 83 ? 1.364 -5.549 -2.348 1.00 91.00 83 SER A CA 1
ATOM 604 C C . SER A 1 83 ? 2.696 -4.809 -2.412 1.00 91.00 83 SER A C 1
ATOM 606 O O . SER A 1 83 ? 2.745 -3.603 -2.195 1.00 91.00 83 SER A O 1
ATOM 608 N N . THR A 1 84 ? 3.774 -5.496 -2.780 1.00 91.81 84 THR A N 1
ATOM 609 C CA . THR A 1 84 ? 5.127 -4.931 -2.846 1.00 91.81 84 THR A CA 1
ATOM 610 C C . THR A 1 84 ? 5.797 -5.241 -4.179 1.00 91.81 84 THR A C 1
ATOM 612 O O . THR A 1 84 ? 5.782 -6.382 -4.634 1.00 91.81 84 THR A O 1
ATOM 615 N N . GLY A 1 85 ? 6.450 -4.240 -4.772 1.00 93.06 85 GLY A N 1
ATOM 616 C CA . GLY A 1 85 ? 7.255 -4.394 -5.983 1.00 93.06 85 GLY A CA 1
ATOM 617 C C . GLY A 1 85 ? 6.637 -3.753 -7.219 1.00 93.06 85 GLY A C 1
ATOM 618 O O . GLY A 1 85 ? 5.459 -3.398 -7.252 1.00 93.06 85 GLY A O 1
ATOM 619 N N . ILE A 1 86 ? 7.458 -3.592 -8.254 1.00 95.81 86 ILE A N 1
ATOM 620 C CA . ILE A 1 86 ? 7.055 -2.983 -9.523 1.00 95.81 86 ILE A CA 1
ATOM 621 C C . ILE A 1 86 ? 7.017 -4.069 -10.589 1.00 95.81 86 ILE A C 1
ATOM 623 O O . ILE A 1 86 ? 8.006 -4.770 -10.809 1.00 95.81 86 ILE A O 1
ATOM 627 N N . ILE A 1 87 ? 5.875 -4.187 -11.256 1.00 94.94 87 ILE A N 1
ATOM 628 C CA . ILE A 1 87 ? 5.624 -5.179 -12.302 1.00 94.94 87 ILE A CA 1
ATOM 629 C C . ILE A 1 87 ? 5.213 -4.410 -13.550 1.00 94.94 87 ILE A C 1
ATOM 631 O O . ILE A 1 87 ? 4.217 -3.690 -13.524 1.00 94.94 87 ILE A O 1
ATOM 635 N N . VAL A 1 88 ? 5.984 -4.523 -14.629 1.00 96.88 88 VAL A N 1
ATOM 636 C CA . VAL A 1 88 ? 5.798 -3.719 -15.843 1.00 96.88 88 VAL A CA 1
ATOM 637 C C . VAL A 1 88 ? 6.058 -4.533 -17.104 1.00 96.88 88 VAL A C 1
ATOM 639 O O . VAL A 1 88 ? 6.949 -5.376 -17.167 1.00 96.88 88 VAL A O 1
ATOM 642 N N . GLY A 1 89 ? 5.254 -4.277 -18.124 1.00 96.81 89 GLY A N 1
ATOM 643 C CA . GLY A 1 89 ? 5.384 -4.848 -19.450 1.00 96.81 89 GLY A CA 1
ATOM 644 C C . GLY A 1 89 ? 6.330 -4.057 -20.347 1.00 96.81 89 GLY A C 1
ATOM 645 O O . GLY A 1 89 ? 6.761 -2.943 -20.033 1.00 96.81 89 GLY A O 1
ATOM 646 N N . SER A 1 90 ? 6.614 -4.633 -21.513 1.00 95.62 90 SER A N 1
ATOM 647 C CA . SER A 1 90 ? 7.542 -4.076 -22.501 1.00 95.62 90 SER A CA 1
ATOM 648 C C . SER A 1 90 ? 7.130 -2.718 -23.083 1.00 95.62 90 SER A C 1
ATOM 650 O O . SER A 1 90 ? 7.965 -2.055 -23.690 1.00 95.62 90 SER A O 1
ATOM 652 N N . SER A 1 91 ? 5.874 -2.281 -22.924 1.00 96.25 91 SER A N 1
ATOM 653 C CA . SER A 1 91 ? 5.441 -0.933 -23.323 1.00 96.25 91 SER A CA 1
ATOM 654 C C . SER A 1 91 ? 5.993 0.152 -22.387 1.00 96.25 91 SER A C 1
ATOM 656 O O . SER A 1 91 ? 6.120 1.303 -22.802 1.00 96.25 91 SER A O 1
ATOM 658 N N . TYR A 1 92 ? 6.363 -0.195 -21.149 1.00 96.88 92 TYR A N 1
ATOM 659 C CA . TYR A 1 92 ? 6.797 0.750 -20.108 1.00 96.88 92 TYR A CA 1
ATOM 660 C C . TYR A 1 92 ? 8.264 0.601 -19.708 1.00 96.88 92 TYR A C 1
ATOM 662 O O . TYR A 1 92 ? 8.871 1.566 -19.253 1.00 96.88 92 TYR A O 1
ATOM 670 N N . PHE A 1 93 ? 8.832 -0.594 -19.867 1.00 96.81 93 PHE A N 1
ATOM 671 C CA . PHE A 1 93 ? 10.198 -0.905 -19.463 1.00 96.81 93 PHE A CA 1
ATOM 672 C C . PHE A 1 93 ? 10.918 -1.717 -20.537 1.00 96.81 93 PHE A C 1
ATOM 674 O O . PHE A 1 93 ? 10.405 -2.728 -21.015 1.00 96.81 93 PHE A O 1
ATOM 681 N N . THR A 1 94 ? 12.135 -1.294 -20.867 1.00 95.75 94 THR A N 1
ATOM 682 C CA . THR A 1 94 ? 13.060 -2.004 -21.750 1.00 95.75 94 THR A CA 1
ATOM 683 C C . THR A 1 94 ? 14.088 -2.745 -20.891 1.00 95.75 94 THR A C 1
ATOM 685 O O . THR A 1 94 ? 14.951 -2.097 -20.286 1.00 95.75 94 THR A O 1
ATOM 688 N N . PRO A 1 95 ? 14.049 -4.089 -20.816 1.00 94.06 95 PRO A N 1
ATOM 689 C CA . PRO A 1 95 ? 15.119 -4.853 -20.186 1.00 94.06 95 PRO A CA 1
ATOM 690 C C . PRO A 1 95 ? 16.466 -4.596 -20.880 1.00 94.06 95 PRO A C 1
ATOM 692 O O . PRO A 1 95 ? 16.489 -4.305 -22.080 1.00 94.06 95 PRO A O 1
ATOM 695 N N . PRO A 1 96 ? 17.600 -4.723 -20.172 1.00 93.69 96 PRO A N 1
ATOM 696 C CA . PRO A 1 96 ? 18.917 -4.599 -20.789 1.00 93.69 96 PRO A CA 1
ATOM 697 C C . PRO A 1 96 ? 19.093 -5.551 -21.981 1.00 93.69 96 PRO A C 1
ATOM 699 O O . PRO A 1 96 ? 18.637 -6.693 -21.947 1.00 93.69 96 PRO A O 1
ATOM 702 N N . THR A 1 97 ? 19.828 -5.121 -23.012 1.00 91.00 97 THR A N 1
ATOM 703 C CA . THR A 1 97 ? 20.037 -5.897 -24.253 1.00 91.00 97 THR A CA 1
ATOM 704 C C . THR A 1 97 ? 20.639 -7.284 -24.014 1.00 91.00 97 THR A C 1
ATOM 706 O O . THR A 1 97 ? 20.343 -8.222 -24.751 1.00 91.00 97 THR A O 1
ATOM 709 N N . ASN A 1 98 ? 21.468 -7.432 -22.976 1.00 91.88 98 ASN A N 1
ATOM 710 C CA . ASN A 1 98 ? 22.092 -8.707 -22.613 1.00 91.88 98 ASN A CA 1
ATOM 711 C C . ASN A 1 98 ? 21.137 -9.663 -21.871 1.00 91.88 98 ASN A C 1
ATOM 713 O O . ASN A 1 98 ? 21.525 -10.793 -21.567 1.00 91.88 98 ASN A O 1
ATOM 717 N N . GLY A 1 99 ? 19.899 -9.242 -21.589 1.00 91.56 99 GLY A N 1
ATOM 718 C CA . GLY A 1 99 ? 18.880 -10.061 -20.941 1.00 91.56 99 GLY A CA 1
ATOM 719 C C . GLY A 1 99 ? 19.383 -10.659 -19.630 1.00 91.56 99 GLY A C 1
ATOM 720 O O . GLY A 1 99 ? 19.926 -9.957 -18.784 1.00 91.56 99 GLY A O 1
ATOM 721 N N . THR A 1 100 ? 19.241 -11.972 -19.463 1.00 92.50 100 THR A N 1
ATOM 722 C CA . THR A 1 100 ? 19.666 -12.701 -18.252 1.00 92.50 100 THR A CA 1
ATOM 723 C C . THR A 1 100 ? 21.187 -12.750 -18.039 1.00 92.50 100 THR A C 1
ATOM 725 O O . THR A 1 100 ? 21.643 -13.294 -17.038 1.00 92.50 100 THR A O 1
ATOM 728 N N . LEU A 1 101 ? 21.986 -12.257 -18.993 1.00 94.25 101 LEU A N 1
ATOM 729 C CA . LEU A 1 101 ? 23.443 -12.125 -18.864 1.00 94.25 101 LEU A CA 1
ATOM 730 C C . LEU A 1 101 ? 23.863 -10.732 -18.372 1.00 94.25 101 LEU A C 1
ATOM 732 O O . LEU A 1 101 ? 25.054 -10.489 -18.177 1.00 94.25 101 LEU A O 1
ATOM 736 N N . ASP A 1 102 ? 22.916 -9.806 -18.218 1.00 95.75 102 ASP A N 1
ATOM 737 C CA . ASP A 1 102 ? 23.195 -8.467 -17.716 1.00 95.75 102 ASP A CA 1
ATOM 738 C C . ASP A 1 102 ? 23.497 -8.481 -16.205 1.00 95.75 102 ASP A C 1
ATOM 740 O O . ASP A 1 102 ? 22.839 -9.218 -15.471 1.00 95.75 102 ASP A O 1
ATOM 744 N N . PRO A 1 103 ? 24.438 -7.660 -15.696 1.00 92.25 103 PRO A N 1
ATOM 745 C CA . PRO A 1 103 ? 24.709 -7.570 -14.260 1.00 92.25 103 PRO A CA 1
ATOM 746 C C . PRO A 1 103 ? 23.508 -7.144 -13.409 1.00 92.25 103 PRO A C 1
ATOM 748 O O . PRO A 1 103 ? 23.485 -7.448 -12.221 1.00 92.25 103 PRO A O 1
ATOM 751 N N . SER A 1 104 ? 22.533 -6.441 -13.996 1.00 92.94 104 SER A N 1
ATOM 752 C CA . SER A 1 104 ? 21.290 -6.070 -13.315 1.00 92.94 104 SER A CA 1
ATOM 753 C C . SER A 1 104 ? 20.264 -7.201 -13.258 1.00 92.94 104 SER A C 1
ATOM 755 O O . SER A 1 104 ? 19.246 -7.041 -12.592 1.00 92.94 104 SER A O 1
ATOM 757 N N . PHE A 1 105 ? 20.480 -8.331 -13.943 1.00 94.25 105 PHE A N 1
ATOM 758 C CA . PHE A 1 105 ? 19.577 -9.474 -13.852 1.00 94.25 105 PHE A CA 1
ATOM 759 C C . PHE A 1 105 ? 19.621 -10.062 -12.442 1.00 94.25 105 PHE A C 1
ATOM 761 O O . PHE A 1 105 ? 20.645 -10.564 -11.978 1.00 94.25 105 PHE A O 1
ATOM 768 N N . VAL A 1 106 ? 18.475 -10.015 -11.775 1.00 91.31 106 VAL A N 1
ATOM 769 C CA . VAL A 1 106 ? 18.313 -10.463 -10.395 1.00 91.31 106 VAL A CA 1
ATOM 770 C C . VAL A 1 106 ? 17.843 -11.919 -10.349 1.00 91.31 106 VAL A C 1
ATOM 772 O O . VAL A 1 106 ? 18.283 -12.698 -9.504 1.00 91.31 106 VAL A O 1
ATOM 775 N N . GLY A 1 107 ? 16.964 -12.314 -11.273 1.00 91.00 107 GLY A N 1
ATOM 776 C CA . GLY A 1 107 ? 16.453 -13.679 -11.368 1.00 91.00 107 GLY A CA 1
ATOM 777 C C . GLY A 1 107 ? 15.028 -13.756 -11.919 1.00 91.00 107 GLY A C 1
ATOM 778 O O . GLY A 1 107 ? 14.371 -12.729 -12.082 1.00 91.00 107 GLY A O 1
ATOM 779 N N . PRO A 1 108 ? 14.513 -14.970 -12.172 1.00 91.81 108 PRO A N 1
ATOM 780 C CA . PRO A 1 108 ? 13.131 -15.154 -12.594 1.00 91.81 108 PRO A CA 1
ATOM 781 C C . PRO A 1 108 ? 1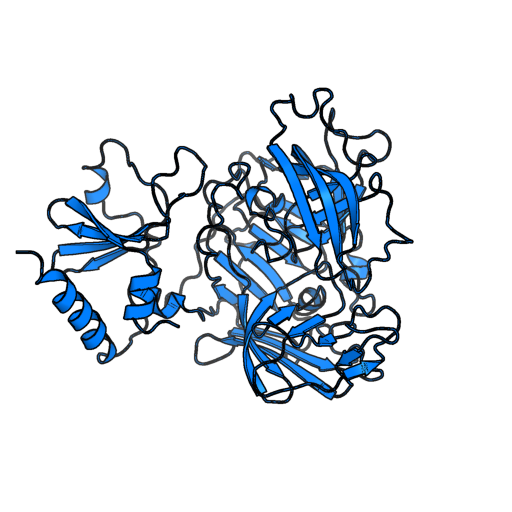2.147 -14.743 -11.492 1.00 91.81 108 PRO A C 1
ATOM 783 O O . PRO A 1 108 ? 12.402 -14.895 -10.289 1.00 91.81 108 PRO A O 1
ATOM 786 N N . GLY A 1 109 ? 10.995 -14.239 -11.921 1.00 89.06 109 GLY A N 1
ATOM 787 C CA . GLY A 1 109 ? 9.984 -13.647 -11.066 1.00 89.06 109 GLY A CA 1
ATOM 788 C C . GLY A 1 109 ? 8.586 -14.210 -11.269 1.00 89.06 109 GLY A C 1
ATOM 789 O O . GLY A 1 109 ? 8.165 -14.479 -12.397 1.00 89.06 109 GLY A O 1
ATOM 790 N N . SER A 1 110 ? 7.842 -14.351 -10.170 1.00 88.94 110 SER A N 1
ATOM 791 C CA . SER A 1 110 ? 6.398 -14.558 -10.226 1.00 88.94 110 SER A CA 1
ATOM 792 C C . SER A 1 110 ? 5.691 -13.919 -9.041 1.00 88.94 110 SER A C 1
ATOM 794 O O . SER A 1 110 ? 6.073 -14.121 -7.891 1.00 88.94 110 SER A O 1
ATOM 796 N N . GLU A 1 111 ? 4.636 -13.175 -9.350 1.00 88.44 111 GLU A N 1
ATOM 797 C CA . GLU A 1 111 ? 3.848 -12.410 -8.391 1.00 88.44 111 GLU A CA 1
ATOM 798 C C . GLU A 1 111 ? 2.359 -12.615 -8.666 1.00 88.44 111 GLU A C 1
ATOM 800 O O . GLU A 1 111 ? 1.930 -12.671 -9.819 1.00 88.44 111 GLU A O 1
ATOM 805 N N . THR A 1 112 ? 1.560 -12.751 -7.610 1.00 87.81 112 THR A N 1
ATOM 806 C CA . THR A 1 112 ? 0.116 -12.989 -7.703 1.00 87.81 112 THR A CA 1
ATOM 807 C C . THR A 1 112 ? -0.655 -11.954 -6.896 1.00 87.81 112 THR A C 1
ATOM 809 O O . THR A 1 112 ? -0.505 -11.849 -5.679 1.00 87.81 112 THR A O 1
ATOM 812 N N . LEU A 1 113 ? -1.554 -11.238 -7.570 1.00 85.94 113 LEU A N 1
ATOM 813 C CA . LEU A 1 113 ? -2.511 -10.338 -6.936 1.00 85.94 113 LEU A CA 1
ATOM 814 C C . LEU A 1 113 ? -3.749 -11.144 -6.551 1.00 85.94 113 LEU A C 1
ATOM 816 O O . LEU A 1 113 ? -4.630 -11.390 -7.369 1.00 85.94 113 LEU A O 1
ATOM 820 N N . THR A 1 114 ? -3.807 -11.612 -5.307 1.00 79.06 114 THR A N 1
ATOM 821 C CA . THR A 1 114 ? -4.833 -12.570 -4.853 1.00 79.06 114 THR A CA 1
ATOM 822 C C . THR A 1 114 ? -6.246 -11.991 -4.803 1.00 79.06 114 THR A C 1
ATOM 824 O O . THR A 1 114 ? -7.209 -12.753 -4.870 1.00 79.06 114 THR A O 1
ATOM 827 N N . SER A 1 115 ? -6.396 -10.666 -4.713 1.00 76.75 115 SER A N 1
ATOM 828 C CA . SER A 1 115 ? -7.695 -9.983 -4.774 1.00 76.75 115 SER A CA 1
ATOM 829 C C . SER A 1 115 ? -8.361 -10.145 -6.144 1.00 76.75 115 SER A C 1
ATOM 831 O O . SER A 1 115 ? -9.523 -10.544 -6.219 1.00 76.75 115 SER A O 1
ATOM 833 N N . SER A 1 116 ? -7.600 -9.912 -7.216 1.00 79.38 116 SER A N 1
ATOM 834 C CA . SER A 1 116 ? -8.054 -9.964 -8.612 1.00 79.38 116 SER A CA 1
ATOM 835 C C . SER A 1 116 ? -7.852 -11.331 -9.275 1.00 79.38 116 SER A C 1
ATOM 837 O O . SER A 1 116 ? -8.573 -11.695 -10.209 1.00 79.38 116 SER A O 1
ATOM 839 N N . GLY A 1 117 ? -6.900 -12.113 -8.768 1.00 85.75 117 GLY A N 1
ATOM 840 C CA . GLY A 1 117 ? -6.503 -13.416 -9.285 1.00 85.75 117 GLY A CA 1
ATOM 841 C C . GLY A 1 117 ? -5.524 -13.356 -10.458 1.00 85.75 117 GLY A C 1
ATOM 842 O O . GLY A 1 117 ? -5.306 -14.388 -11.087 1.00 85.75 117 GLY A O 1
ATOM 843 N N . PHE A 1 118 ? -4.936 -12.194 -10.767 1.00 89.81 118 PHE A N 1
ATOM 844 C CA . PHE A 1 118 ? -3.880 -12.101 -11.779 1.00 89.81 118 PHE A CA 1
ATOM 845 C C . PHE A 1 118 ? -2.570 -12.694 -11.256 1.00 89.81 118 PHE A C 1
ATOM 847 O O . PHE A 1 118 ? -2.116 -12.365 -10.160 1.00 89.81 118 PHE A O 1
ATOM 854 N N . GLN A 1 119 ? -1.943 -13.533 -12.074 1.00 91.88 119 GLN A N 1
ATOM 855 C CA . GLN A 1 119 ? -0.597 -14.054 -11.885 1.00 91.88 119 GLN A CA 1
ATOM 856 C C . GLN A 1 119 ? 0.313 -13.520 -12.990 1.00 91.88 119 GLN A C 1
ATOM 858 O O . GLN A 1 119 ? 0.071 -13.748 -14.180 1.00 91.88 119 GLN A O 1
ATOM 863 N N . PHE A 1 120 ? 1.383 -12.855 -12.574 1.00 93.31 120 PHE A N 1
ATOM 864 C CA . PHE A 1 120 ? 2.436 -12.332 -13.428 1.00 93.31 120 PHE A CA 1
ATOM 865 C C . PHE A 1 120 ? 3.664 -13.229 -13.345 1.00 93.31 120 PHE A C 1
ATOM 867 O O . PHE A 1 120 ? 4.031 -13.720 -12.273 1.00 93.31 120 PHE A O 1
ATOM 874 N N . THR A 1 121 ? 4.307 -13.435 -14.488 1.00 94.88 121 THR A N 1
ATOM 875 C CA . THR A 1 121 ? 5.609 -14.097 -14.579 1.00 94.88 121 THR A CA 1
ATOM 876 C C . THR A 1 121 ? 6.522 -13.299 -15.493 1.00 94.88 121 THR A C 1
ATOM 878 O O . THR A 1 121 ? 6.072 -12.763 -16.513 1.00 94.88 121 THR A O 1
ATOM 881 N N . GLY A 1 122 ? 7.799 -13.247 -15.144 1.00 95.44 122 GLY A N 1
ATOM 882 C CA . GLY A 1 122 ? 8.785 -12.440 -15.842 1.00 95.44 122 GLY A CA 1
ATOM 883 C C . GLY A 1 122 ? 10.174 -12.605 -15.250 1.00 95.44 122 GLY A C 1
ATOM 884 O O . GLY A 1 122 ? 10.440 -13.580 -14.552 1.00 95.44 122 GLY A O 1
ATOM 885 N N . ASP A 1 123 ? 11.025 -11.623 -15.504 1.00 95.50 123 ASP A N 1
ATOM 886 C CA . ASP A 1 123 ? 12.390 -11.561 -14.988 1.00 95.50 123 ASP A CA 1
ATOM 887 C C . ASP A 1 123 ? 12.589 -10.260 -14.206 1.00 95.50 123 ASP A C 1
ATOM 889 O O . ASP A 1 123 ? 12.143 -9.193 -14.631 1.00 95.50 123 ASP A O 1
ATOM 893 N N . TRP A 1 124 ? 13.239 -10.348 -13.049 1.00 95.25 124 TRP A N 1
ATOM 894 C CA . TRP A 1 124 ? 13.582 -9.204 -12.214 1.00 95.25 124 TRP A CA 1
ATOM 895 C C . TRP A 1 124 ? 14.895 -8.572 -12.679 1.00 95.25 124 TRP A C 1
ATOM 897 O O . TRP A 1 124 ? 15.908 -9.262 -12.825 1.00 95.25 124 TRP A O 1
ATOM 907 N N . TYR A 1 125 ? 14.886 -7.250 -12.838 1.00 95.62 125 TYR A N 1
ATOM 908 C CA . TYR A 1 125 ? 16.064 -6.443 -13.143 1.00 95.62 125 TYR A CA 1
ATOM 909 C C . TYR A 1 125 ? 16.211 -5.309 -12.135 1.00 95.62 125 TYR A C 1
ATOM 911 O O . TYR A 1 125 ? 15.260 -4.565 -11.901 1.00 95.62 125 TYR A O 1
ATOM 919 N N . GLU A 1 126 ? 17.393 -5.153 -11.547 1.00 94.81 126 GLU A N 1
ATOM 920 C CA . GLU A 1 126 ? 17.711 -3.990 -10.723 1.00 94.81 126 GLU A CA 1
ATOM 921 C C . GLU A 1 126 ? 17.816 -2.751 -11.618 1.00 94.81 126 GLU A C 1
ATOM 923 O O . GLU A 1 126 ? 18.639 -2.674 -12.529 1.00 94.81 126 GLU A O 1
ATOM 928 N N . THR A 1 127 ? 16.958 -1.764 -11.385 1.00 95.25 127 THR A N 1
ATOM 929 C CA . THR A 1 127 ? 16.917 -0.554 -12.206 1.00 95.25 127 THR A CA 1
ATOM 930 C C . THR A 1 127 ? 16.511 0.653 -11.376 1.00 95.25 127 THR A C 1
ATOM 932 O O . THR A 1 127 ? 16.018 0.535 -10.252 1.00 95.25 127 THR A O 1
ATOM 935 N N . THR A 1 128 ? 16.731 1.836 -11.942 1.00 96.12 128 THR A N 1
ATOM 936 C CA . THR A 1 128 ? 16.358 3.103 -11.322 1.00 96.12 128 THR A CA 1
ATOM 937 C C . THR A 1 128 ? 15.020 3.580 -11.866 1.00 96.12 128 THR A C 1
ATOM 939 O O . THR A 1 128 ? 14.884 3.857 -13.059 1.00 96.12 128 THR A O 1
ATOM 942 N N . ILE A 1 129 ? 14.057 3.743 -10.964 1.00 97.62 129 ILE A N 1
ATOM 943 C CA . ILE A 1 129 ? 12.767 4.372 -11.232 1.00 97.62 129 ILE A CA 1
ATOM 944 C C . ILE A 1 129 ? 12.732 5.783 -10.645 1.00 97.62 129 ILE A C 1
ATOM 946 O O . ILE A 1 129 ? 13.195 6.029 -9.530 1.00 97.62 129 ILE A O 1
ATOM 950 N N . ASN A 1 130 ? 12.172 6.720 -11.401 1.00 98.25 130 ASN A N 1
ATOM 951 C CA . ASN A 1 130 ? 11.965 8.101 -10.996 1.00 98.25 130 ASN A CA 1
ATOM 952 C C . ASN A 1 130 ? 10.539 8.305 -10.482 1.00 98.25 130 ASN A C 1
ATOM 954 O O . ASN A 1 130 ? 9.572 7.819 -11.072 1.00 98.25 130 ASN A O 1
ATOM 958 N N . LEU A 1 131 ? 10.424 9.092 -9.418 1.00 98.25 131 LEU A N 1
ATOM 959 C CA . LEU A 1 131 ? 9.175 9.531 -8.811 1.00 98.25 131 LEU A CA 1
ATOM 960 C C . LEU A 1 131 ? 8.945 11.007 -9.140 1.00 98.25 131 LEU A C 1
ATOM 962 O O . LEU A 1 131 ? 9.867 11.823 -9.034 1.00 98.25 131 LEU A O 1
ATOM 966 N N . TYR A 1 132 ? 7.718 11.354 -9.529 1.00 98.06 132 TYR A N 1
ATOM 967 C CA . TYR A 1 132 ? 7.393 12.672 -10.073 1.00 98.06 132 TYR A CA 1
ATOM 968 C C . TYR A 1 132 ? 6.535 13.513 -9.119 1.00 98.06 132 TYR A C 1
ATOM 970 O O . TYR A 1 132 ? 5.605 13.020 -8.488 1.00 98.06 132 TYR A O 1
ATOM 978 N N . GLY A 1 133 ? 6.847 14.809 -9.026 1.00 96.44 133 GLY A N 1
ATOM 979 C CA . GLY A 1 133 ? 6.079 15.806 -8.273 1.00 96.44 133 GLY A CA 1
ATOM 980 C C . GLY A 1 133 ? 4.946 16.457 -9.085 1.00 96.44 133 GLY A C 1
ATOM 981 O O . GLY A 1 133 ? 4.707 16.115 -10.241 1.00 96.44 133 GLY A O 1
ATOM 982 N N . ALA A 1 134 ? 4.287 17.471 -8.505 1.00 85.88 134 ALA A N 1
ATOM 983 C CA . ALA A 1 134 ? 3.099 18.146 -9.067 1.00 85.88 134 ALA A CA 1
ATOM 984 C C . ALA A 1 134 ? 3.303 18.835 -10.433 1.00 85.88 134 ALA A C 1
ATOM 986 O O . ALA A 1 134 ? 2.329 19.113 -11.127 1.00 85.88 134 ALA A O 1
ATOM 987 N N . SER A 1 135 ? 4.554 19.070 -10.836 1.00 87.06 135 SER A N 1
ATOM 988 C CA . SER A 1 135 ? 4.921 19.677 -12.126 1.00 87.06 135 SER A CA 1
ATOM 989 C C . SER A 1 135 ? 5.534 18.675 -13.108 1.00 87.06 135 SER A C 1
ATOM 991 O O . SER A 1 135 ? 6.251 19.073 -14.022 1.00 87.06 135 SER A O 1
ATOM 993 N N . ASN A 1 136 ? 5.315 17.374 -12.893 1.00 87.31 136 ASN A N 1
ATOM 994 C CA . ASN A 1 136 ? 5.962 16.296 -13.642 1.00 87.31 136 ASN A CA 1
ATOM 995 C C . ASN A 1 136 ? 7.501 16.411 -13.661 1.00 87.31 136 ASN A C 1
ATOM 997 O O . ASN A 1 136 ? 8.169 16.060 -14.632 1.00 87.31 136 ASN A O 1
ATOM 1001 N N . THR A 1 137 ? 8.070 16.904 -12.564 1.00 94.25 137 THR A N 1
ATOM 1002 C CA . THR A 1 137 ? 9.513 16.957 -12.323 1.00 94.25 137 THR A CA 1
ATOM 1003 C C . THR A 1 137 ? 9.928 15.778 -11.460 1.00 94.25 137 THR A C 1
ATOM 1005 O O . THR A 1 137 ? 9.225 15.461 -10.500 1.00 94.25 137 THR A O 1
ATOM 1008 N N . VAL A 1 138 ? 11.086 15.177 -11.739 1.00 97.25 138 VAL A N 1
ATOM 1009 C CA . VAL A 1 138 ? 11.656 14.146 -10.862 1.00 97.25 138 VAL A CA 1
ATOM 1010 C C . VAL A 1 138 ? 11.979 14.767 -9.504 1.00 97.25 138 VAL A C 1
ATOM 1012 O O . VAL A 1 138 ? 12.734 15.738 -9.416 1.00 97.25 138 VAL A O 1
ATOM 1015 N N . VAL A 1 139 ? 11.387 14.219 -8.447 1.00 97.81 139 VAL A N 1
ATOM 1016 C CA . VAL A 1 139 ? 11.605 14.665 -7.061 1.00 97.81 139 VAL A CA 1
ATOM 1017 C C . VAL A 1 139 ? 12.445 13.671 -6.263 1.00 97.81 139 VAL A C 1
ATOM 1019 O O . VAL A 1 139 ? 13.140 14.069 -5.332 1.00 97.81 139 VAL A O 1
ATOM 1022 N N . ALA A 1 140 ? 12.424 12.397 -6.651 1.00 97.62 140 ALA A N 1
ATOM 1023 C CA . ALA A 1 140 ? 13.255 11.350 -6.078 1.00 97.62 140 ALA A CA 1
ATOM 1024 C C . ALA A 1 140 ? 13.466 10.215 -7.083 1.00 97.62 140 ALA A C 1
ATOM 1026 O O . ALA A 1 140 ? 12.653 10.026 -7.990 1.00 97.62 140 ALA A O 1
ATOM 1027 N N . SER A 1 141 ? 14.521 9.433 -6.881 1.00 97.62 141 SER A N 1
ATOM 1028 C CA . SER A 1 141 ? 14.766 8.195 -7.618 1.00 97.62 141 SER A CA 1
ATOM 1029 C C . SER A 1 141 ? 15.027 7.050 -6.645 1.00 97.62 141 SER A C 1
ATOM 1031 O O . SER A 1 141 ? 15.552 7.250 -5.549 1.00 97.62 141 SER A O 1
ATOM 1033 N N . SER A 1 142 ? 14.625 5.846 -7.037 1.00 96.81 142 SER A N 1
ATOM 1034 C CA . SER A 1 142 ? 14.795 4.618 -6.254 1.00 96.81 142 SER A CA 1
ATOM 1035 C C . SER A 1 142 ? 15.447 3.557 -7.121 1.00 96.81 142 SER A C 1
ATOM 1037 O O . SER A 1 142 ? 15.094 3.440 -8.293 1.00 96.81 142 SER A O 1
ATOM 1039 N N . THR A 1 143 ? 16.369 2.785 -6.555 1.00 94.44 143 THR A N 1
ATOM 1040 C CA . THR A 1 143 ? 16.992 1.647 -7.243 1.00 94.44 143 THR A CA 1
ATOM 1041 C C . THR A 1 143 ? 16.468 0.370 -6.608 1.00 94.44 143 THR A C 1
ATOM 1043 O O . THR A 1 143 ? 16.691 0.140 -5.421 1.00 94.44 143 THR A O 1
ATOM 1046 N N . VAL A 1 144 ? 15.701 -0.403 -7.375 1.00 94.38 144 VAL A N 1
ATOM 1047 C CA . VAL A 1 144 ? 14.973 -1.590 -6.903 1.00 94.38 144 VAL A CA 1
ATOM 1048 C C . VAL A 1 144 ? 14.864 -2.637 -8.014 1.00 94.38 144 VAL A C 1
ATOM 1050 O O . VAL A 1 144 ? 14.964 -2.283 -9.193 1.00 94.38 144 VAL A O 1
ATOM 1053 N N . PRO A 1 145 ? 14.607 -3.915 -7.685 1.00 94.75 145 PRO A N 1
ATOM 1054 C CA . PRO A 1 145 ? 14.212 -4.906 -8.671 1.00 94.75 145 PRO A CA 1
ATOM 1055 C C . PRO A 1 145 ? 12.844 -4.562 -9.267 1.00 94.75 145 PRO A C 1
ATOM 1057 O O . PRO A 1 145 ? 11.876 -4.303 -8.549 1.00 94.75 145 PRO A O 1
ATOM 1060 N N . VAL A 1 146 ? 12.762 -4.611 -10.591 1.00 96.19 146 VAL A N 1
ATOM 1061 C CA . VAL A 1 146 ? 11.551 -4.394 -11.385 1.00 96.19 146 VAL A CA 1
ATOM 1062 C C . VAL A 1 146 ? 11.309 -5.623 -12.249 1.00 96.19 146 VAL A C 1
ATOM 1064 O O . VAL A 1 146 ? 12.224 -6.087 -12.931 1.00 96.19 146 VAL A O 1
ATOM 1067 N N . MET A 1 147 ? 10.095 -6.176 -12.208 1.00 96.31 147 MET A N 1
ATOM 1068 C CA . MET A 1 147 ? 9.751 -7.352 -13.002 1.00 96.31 147 MET A CA 1
ATOM 1069 C C . MET A 1 147 ? 9.350 -6.925 -14.409 1.00 96.31 147 MET A C 1
ATOM 1071 O O . MET A 1 147 ? 8.313 -6.286 -14.593 1.00 96.31 147 MET A O 1
ATOM 1075 N N . ALA A 1 148 ? 10.136 -7.350 -15.394 1.00 96.62 148 ALA A N 1
ATOM 1076 C CA . ALA A 1 148 ? 9.770 -7.315 -16.799 1.00 96.62 148 ALA A CA 1
ATOM 1077 C C . ALA A 1 148 ? 8.821 -8.480 -17.105 1.00 96.62 148 ALA A C 1
ATOM 1079 O O . ALA A 1 148 ? 9.240 -9.638 -17.177 1.00 96.62 148 ALA A O 1
ATOM 1080 N N . VAL A 1 149 ? 7.531 -8.186 -17.252 1.00 96.62 149 VAL A N 1
ATOM 1081 C CA . VAL A 1 149 ? 6.490 -9.198 -17.463 1.00 96.62 149 VAL A CA 1
ATOM 1082 C C . VAL A 1 149 ? 6.610 -9.815 -18.847 1.00 96.62 149 VAL A C 1
ATOM 1084 O O . VAL A 1 149 ? 6.584 -9.121 -19.861 1.00 96.62 149 VAL A O 1
ATOM 1087 N N . THR A 1 150 ? 6.644 -11.143 -18.889 1.00 95.00 150 THR A N 1
ATOM 1088 C CA . THR A 1 150 ? 6.590 -11.920 -20.134 1.00 95.00 150 THR A CA 1
ATOM 1089 C C . THR A 1 150 ? 5.247 -12.619 -20.316 1.00 95.00 150 THR A C 1
ATOM 1091 O O . THR A 1 150 ? 4.857 -12.920 -21.444 1.00 95.00 150 THR A O 1
ATOM 1094 N N . LYS A 1 151 ? 4.508 -12.863 -19.225 1.00 95.25 151 LYS A N 1
ATOM 1095 C CA . LYS A 1 151 ? 3.200 -13.520 -19.270 1.00 95.25 151 LYS A CA 1
ATOM 1096 C C . LYS A 1 151 ? 2.297 -13.089 -18.115 1.00 95.25 151 LYS A C 1
ATOM 1098 O O . LYS A 1 151 ? 2.736 -12.946 -16.975 1.00 95.25 151 LYS A O 1
ATOM 1103 N N . VAL A 1 152 ? 1.014 -12.952 -18.445 1.00 94.81 152 VAL A N 1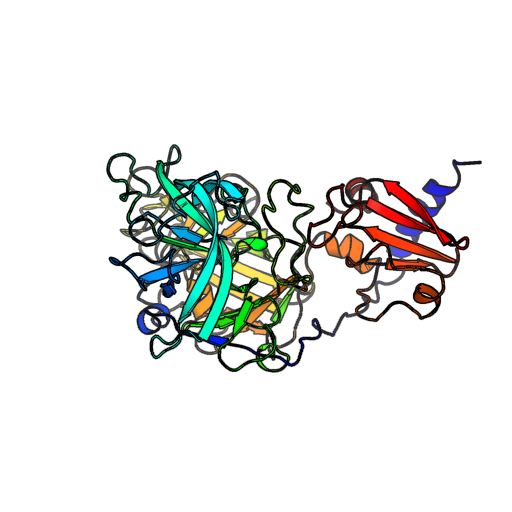
ATOM 1104 C CA . VAL A 1 152 ? -0.104 -12.784 -17.511 1.00 94.81 152 VAL A CA 1
ATOM 1105 C C . VAL A 1 152 ? -0.968 -14.043 -17.575 1.00 94.81 152 VAL A C 1
ATOM 1107 O O . VAL A 1 152 ? -1.136 -14.638 -18.640 1.00 94.81 152 VAL A O 1
ATOM 1110 N N . SER A 1 153 ? -1.496 -14.476 -16.439 1.00 94.00 153 SER A N 1
ATOM 1111 C CA . SER A 1 153 ? -2.423 -15.606 -16.328 1.00 94.00 153 SER A CA 1
ATOM 1112 C C . SER A 1 153 ? -3.385 -15.405 -15.159 1.00 94.00 153 SER A C 1
ATOM 1114 O O . SER A 1 153 ? -3.204 -14.478 -14.372 1.00 94.00 153 SER A O 1
ATOM 1116 N N . CYS A 1 154 ? -4.408 -16.252 -15.050 1.00 91.75 154 CYS A N 1
ATOM 1117 C CA . CYS A 1 154 ? -5.344 -16.238 -13.927 1.00 91.75 154 CYS A CA 1
ATOM 1118 C C . CYS A 1 154 ? -5.077 -17.398 -12.972 1.00 91.75 154 CYS A C 1
ATOM 1120 O O . CYS A 1 154 ? -4.777 -18.513 -13.408 1.00 91.75 154 CYS A O 1
ATOM 1122 N N . LEU A 1 155 ? -5.268 -17.152 -11.677 1.00 86.12 155 LEU A N 1
ATOM 1123 C CA . LEU A 1 155 ? -5.491 -18.221 -10.714 1.00 86.12 155 LEU A CA 1
ATOM 1124 C C . LEU A 1 155 ? -6.758 -19.014 -11.077 1.00 86.12 155 LEU A C 1
ATOM 1126 O O . LEU A 1 155 ? -7.717 -18.434 -11.593 1.00 86.12 155 LEU A O 1
ATOM 1130 N N . PRO A 1 156 ? -6.807 -20.319 -10.758 1.00 78.19 156 PRO A N 1
ATOM 1131 C CA . PRO A 1 156 ? -8.065 -21.054 -10.732 1.00 78.19 156 PRO A CA 1
ATOM 1132 C C . PRO A 1 156 ? -9.071 -20.343 -9.815 1.00 78.19 156 PRO A C 1
ATOM 1134 O O . PRO A 1 156 ? -8.694 -19.869 -8.744 1.00 78.19 156 PRO A O 1
ATOM 1137 N N . ASP A 1 157 ? -10.331 -20.260 -10.242 1.00 72.75 157 ASP A N 1
ATOM 1138 C CA . ASP A 1 157 ? -11.427 -19.621 -9.496 1.00 72.75 157 ASP A CA 1
ATOM 1139 C C . ASP A 1 157 ? -11.209 -18.125 -9.172 1.00 72.75 157 ASP A C 1
ATOM 1141 O O . ASP A 1 157 ? -11.745 -17.601 -8.191 1.00 72.75 157 ASP A O 1
ATOM 1145 N N . SER A 1 158 ? -10.433 -17.411 -9.998 1.00 76.75 158 SER A N 1
ATOM 1146 C CA . SER A 1 158 ? -10.246 -15.965 -9.865 1.00 76.75 158 SER A CA 1
ATOM 1147 C C . SER A 1 158 ? -11.569 -15.200 -9.936 1.00 76.75 158 SER A C 1
ATOM 1149 O O . SER A 1 158 ? -12.413 -15.444 -10.796 1.00 76.75 158 SER A O 1
ATOM 1151 N N . ARG A 1 159 ? -11.727 -14.218 -9.042 1.00 74.38 159 ARG A N 1
ATOM 1152 C CA . ARG A 1 159 ? -12.947 -13.398 -8.937 1.00 74.38 159 ARG A CA 1
ATOM 1153 C C . ARG A 1 159 ? -13.139 -12.456 -10.124 1.00 74.38 159 ARG A C 1
ATOM 1155 O O . ARG A 1 159 ? -14.271 -12.172 -10.498 1.00 74.38 159 ARG A O 1
ATOM 1162 N N . ILE A 1 160 ? -12.031 -11.937 -10.658 1.00 79.81 160 ILE A N 1
ATOM 1163 C CA . ILE A 1 160 ? -12.021 -10.871 -11.671 1.00 79.81 160 ILE A CA 1
ATOM 1164 C C . ILE A 1 160 ? -11.274 -11.311 -12.921 1.00 79.81 160 ILE A C 1
ATOM 1166 O O . ILE A 1 160 ? -11.737 -11.055 -14.028 1.00 79.81 160 ILE A O 1
ATOM 1170 N N . CYS A 1 161 ? -10.111 -11.943 -12.754 1.00 85.06 161 CYS A N 1
ATOM 1171 C CA . CYS A 1 161 ? -9.304 -12.372 -13.885 1.00 85.06 161 CYS A CA 1
ATOM 1172 C C . CYS A 1 161 ? -10.102 -13.345 -14.769 1.00 85.06 161 CYS A C 1
ATOM 1174 O O . CYS A 1 161 ? -10.568 -14.382 -14.296 1.00 85.06 161 CYS A O 1
ATOM 1176 N N . ASP A 1 162 ? -10.256 -12.997 -16.047 1.00 86.81 162 ASP A N 1
ATOM 1177 C CA . ASP A 1 162 ? -10.871 -13.846 -17.065 1.00 86.81 162 ASP A CA 1
ATOM 1178 C C . ASP A 1 162 ? -9.767 -14.366 -17.996 1.00 86.81 162 ASP A C 1
ATOM 1180 O O . ASP A 1 162 ? -9.127 -13.564 -18.685 1.00 86.81 162 ASP A O 1
ATOM 1184 N N . PRO A 1 163 ? -9.529 -15.690 -18.062 1.00 87.38 163 PRO A N 1
ATOM 1185 C CA . PRO A 1 163 ? -8.495 -16.251 -18.926 1.00 87.38 163 PRO A CA 1
ATOM 1186 C C . PRO A 1 163 ? -8.745 -15.989 -20.421 1.00 87.38 163 PRO A C 1
ATOM 1188 O O . PRO A 1 163 ? -7.806 -16.084 -21.209 1.00 87.38 163 PRO A O 1
ATOM 1191 N N . ASN A 1 164 ? -9.975 -15.646 -20.822 1.00 87.50 164 ASN A N 1
ATOM 1192 C CA . ASN A 1 164 ? -10.316 -15.287 -22.202 1.00 87.50 164 ASN A CA 1
ATOM 1193 C C . ASN A 1 164 ? -10.149 -13.789 -22.495 1.00 87.50 164 ASN A C 1
ATOM 1195 O O . ASN A 1 164 ? -10.220 -13.386 -23.655 1.00 87.50 164 ASN A O 1
ATOM 1199 N N . ASN A 1 165 ? -9.937 -12.969 -21.464 1.00 87.88 165 ASN A N 1
ATOM 1200 C CA . ASN A 1 165 ? -9.823 -11.519 -21.563 1.00 87.88 165 ASN A CA 1
ATOM 1201 C C . ASN A 1 165 ? -8.696 -11.000 -20.657 1.00 87.88 165 ASN A C 1
ATOM 1203 O O . ASN A 1 165 ? -8.900 -10.185 -19.756 1.00 87.88 165 ASN A O 1
ATOM 1207 N N . LEU A 1 166 ? -7.491 -11.522 -20.885 1.00 89.38 166 LEU A N 1
ATOM 1208 C CA . LEU A 1 166 ? -6.290 -11.092 -20.179 1.00 89.38 166 LEU A CA 1
ATOM 1209 C C . LEU A 1 166 ? -5.763 -9.769 -20.751 1.00 89.38 166 LEU A C 1
ATOM 1211 O O . LEU A 1 166 ? -5.778 -9.585 -21.972 1.00 89.38 166 LEU A O 1
ATOM 1215 N N . PRO A 1 167 ? -5.222 -8.873 -19.906 1.00 87.81 167 PRO A N 1
ATOM 1216 C CA . PRO A 1 167 ? -4.468 -7.735 -20.404 1.00 87.81 167 PRO A CA 1
ATOM 1217 C C . PRO A 1 167 ? -3.228 -8.223 -21.162 1.00 87.81 167 PRO A C 1
ATOM 1219 O O . PRO A 1 167 ? -2.631 -9.252 -20.826 1.00 87.81 167 PRO A O 1
ATOM 1222 N N . ALA A 1 168 ? -2.817 -7.464 -22.178 1.00 91.25 168 ALA A N 1
ATOM 1223 C CA . ALA A 1 168 ? -1.562 -7.732 -22.860 1.00 91.25 168 ALA A CA 1
ATOM 1224 C C . ALA A 1 168 ? -0.402 -7.630 -21.859 1.00 91.25 168 ALA A C 1
ATOM 1226 O O . ALA A 1 168 ? -0.298 -6.659 -21.107 1.00 91.25 168 ALA A O 1
ATOM 1227 N N . ALA A 1 169 ? 0.503 -8.613 -21.875 1.00 91.62 169 ALA A N 1
ATOM 1228 C CA . ALA A 1 169 ? 1.697 -8.589 -21.029 1.00 91.62 169 ALA A CA 1
ATOM 1229 C C . ALA A 1 169 ? 2.514 -7.306 -21.244 1.00 91.62 169 ALA A C 1
ATOM 1231 O O . ALA A 1 169 ? 2.997 -6.724 -20.279 1.00 91.62 169 ALA A O 1
ATOM 1232 N N . ALA A 1 170 ? 2.585 -6.827 -22.492 1.00 93.50 170 ALA A N 1
ATOM 1233 C CA . ALA A 1 170 ? 3.256 -5.584 -22.859 1.00 93.50 170 ALA A CA 1
ATOM 1234 C C . ALA A 1 170 ? 2.698 -4.350 -22.127 1.00 93.50 170 ALA A C 1
ATOM 1236 O O . ALA A 1 170 ? 3.478 -3.484 -21.740 1.00 93.50 170 ALA A O 1
ATOM 1237 N N . ASP A 1 171 ? 1.388 -4.311 -21.865 1.00 93.06 171 ASP A N 1
ATOM 1238 C CA . ASP A 1 171 ? 0.695 -3.149 -21.294 1.00 93.06 171 ASP A CA 1
ATOM 1239 C C . ASP A 1 171 ? 0.433 -3.280 -19.782 1.00 93.06 171 ASP A C 1
ATOM 1241 O O . ASP A 1 171 ? -0.237 -2.447 -19.167 1.00 93.06 171 ASP A O 1
ATOM 1245 N N . THR A 1 172 ? 0.977 -4.317 -19.145 1.00 93.06 172 THR A N 1
ATOM 1246 C CA . THR A 1 172 ? 0.890 -4.486 -17.690 1.00 93.06 172 THR A CA 1
ATOM 1247 C C . THR A 1 172 ? 1.733 -3.425 -16.986 1.00 93.06 172 THR A C 1
ATOM 1249 O O . THR A 1 172 ? 2.874 -3.185 -17.365 1.00 93.06 172 THR A O 1
ATOM 1252 N N . HIS A 1 173 ? 1.199 -2.794 -15.945 1.00 93.94 173 HIS A N 1
ATOM 1253 C CA . HIS A 1 173 ? 1.957 -1.893 -15.080 1.00 93.94 173 HIS A CA 1
ATOM 1254 C C . HIS A 1 173 ? 1.317 -1.842 -13.693 1.00 93.94 173 HIS A C 1
ATOM 1256 O O . HIS A 1 173 ? 0.102 -1.705 -13.552 1.00 93.94 173 HIS A O 1
ATOM 1262 N N . TYR A 1 174 ? 2.144 -1.977 -12.664 1.00 91.88 174 TYR A N 1
ATOM 1263 C CA . TYR A 1 174 ? 1.714 -2.089 -11.280 1.00 91.88 174 TYR A CA 1
ATOM 1264 C C . TYR A 1 174 ? 2.799 -1.583 -10.329 1.00 91.88 174 TYR A C 1
ATOM 1266 O O . TYR A 1 174 ? 3.987 -1.790 -10.589 1.00 91.88 174 TYR A O 1
ATOM 1274 N N . PHE A 1 175 ? 2.398 -0.937 -9.231 1.00 96.19 175 PHE A N 1
ATOM 1275 C CA . PHE A 1 175 ? 3.320 -0.295 -8.297 1.00 96.19 175 PHE A CA 1
ATOM 1276 C C . PHE A 1 175 ? 2.924 -0.578 -6.840 1.00 96.19 175 PHE A C 1
ATOM 1278 O O . PHE A 1 175 ? 2.140 0.151 -6.230 1.00 96.19 175 PHE A O 1
ATOM 1285 N N . GLY A 1 176 ? 3.481 -1.653 -6.286 1.00 95.56 176 GLY A N 1
ATOM 1286 C CA . GLY A 1 176 ? 3.288 -2.077 -4.903 1.00 95.56 176 GLY A CA 1
ATOM 1287 C C . GLY A 1 176 ? 4.278 -1.416 -3.938 1.00 95.56 176 GLY A C 1
ATOM 1288 O O . GLY A 1 176 ? 5.495 -1.483 -4.131 1.00 95.56 176 GLY A O 1
ATOM 1289 N N . ILE A 1 177 ? 3.761 -0.815 -2.868 1.00 95.81 177 ILE A N 1
ATOM 1290 C CA . ILE A 1 177 ? 4.505 -0.130 -1.795 1.00 95.81 177 ILE A CA 1
ATOM 1291 C C . ILE A 1 177 ? 4.180 -0.675 -0.397 1.00 95.81 177 ILE A C 1
ATOM 1293 O O . ILE A 1 177 ? 4.486 -0.036 0.612 1.00 95.81 177 ILE A O 1
ATOM 1297 N N . GLY A 1 178 ? 3.519 -1.817 -0.322 1.00 93.00 178 GLY A N 1
ATOM 1298 C CA . GLY A 1 178 ? 3.173 -2.525 0.898 1.00 93.00 178 GLY A CA 1
ATOM 1299 C C . GLY A 1 178 ? 4.362 -3.175 1.604 1.00 93.00 178 GLY A C 1
ATOM 1300 O O . GLY A 1 178 ? 5.533 -2.827 1.411 1.00 93.00 178 GLY A O 1
ATOM 1301 N N . PHE A 1 179 ? 4.015 -4.105 2.485 1.00 88.44 179 PHE A N 1
ATOM 1302 C CA . PHE A 1 179 ? 4.909 -4.964 3.257 1.00 88.44 179 PHE A CA 1
ATOM 1303 C C . PHE A 1 179 ? 4.170 -6.269 3.578 1.00 88.44 179 PHE A C 1
ATOM 1305 O O . PHE A 1 179 ? 2.986 -6.392 3.269 1.00 88.44 179 PHE A O 1
ATOM 1312 N N . SER A 1 180 ? 4.838 -7.222 4.230 1.00 72.44 180 SER A N 1
ATOM 1313 C CA . SER A 1 180 ? 4.271 -8.537 4.545 1.00 72.44 180 SER A CA 1
ATOM 1314 C C . SER A 1 180 ? 4.026 -9.398 3.305 1.00 72.44 180 SER A C 1
ATOM 1316 O O . SER A 1 180 ? 2.919 -9.904 3.142 1.00 72.44 180 SER A O 1
ATOM 1318 N N . GLY A 1 181 ? 5.042 -9.562 2.441 1.00 61.25 181 GLY A N 1
ATOM 1319 C CA . GLY A 1 181 ? 4.980 -10.310 1.169 1.00 61.25 181 GLY A CA 1
ATOM 1320 C C . GLY A 1 181 ? 4.193 -11.624 1.270 1.00 61.25 181 GLY A C 1
ATOM 1321 O O . GLY A 1 181 ? 4.730 -12.667 1.647 1.00 61.25 181 GLY A O 1
ATOM 1322 N N . GLY A 1 182 ? 2.882 -11.536 1.017 1.00 54.28 182 GLY A N 1
ATOM 1323 C CA . GLY A 1 182 ? 1.899 -12.500 1.509 1.00 54.28 182 GLY A CA 1
ATOM 1324 C C . GLY A 1 182 ? 1.871 -13.804 0.717 1.00 54.28 182 GLY A C 1
ATOM 1325 O O . GLY A 1 182 ? 2.698 -14.051 -0.154 1.00 54.28 182 GLY A O 1
ATOM 1326 N N . ALA A 1 183 ? 0.848 -14.633 0.958 1.00 50.75 183 ALA A N 1
ATOM 1327 C CA . ALA A 1 183 ? 0.675 -15.936 0.299 1.00 50.75 183 ALA A CA 1
ATOM 1328 C C . ALA A 1 183 ? 0.633 -15.884 -1.249 1.00 50.75 183 ALA A C 1
ATOM 1330 O O . ALA A 1 183 ? 0.814 -16.916 -1.889 1.00 50.75 183 ALA A O 1
ATOM 1331 N N . GLY A 1 184 ? 0.402 -14.707 -1.848 1.00 56.84 184 GLY A N 1
ATOM 1332 C CA . GLY A 1 184 ? 0.466 -14.480 -3.298 1.00 56.84 184 GLY A CA 1
ATOM 1333 C C . GLY A 1 184 ? 1.702 -13.727 -3.789 1.00 56.84 184 GLY A C 1
ATOM 1334 O O . GLY A 1 184 ? 1.940 -13.701 -4.992 1.00 56.84 184 GLY A O 1
ATOM 1335 N N . GLN A 1 185 ? 2.498 -13.151 -2.888 1.00 70.88 185 GLN A N 1
ATOM 1336 C CA . GLN A 1 185 ? 3.662 -12.341 -3.239 1.00 70.88 185 GLN A CA 1
ATOM 1337 C C . GLN A 1 185 ? 4.932 -12.846 -2.564 1.00 70.88 185 GLN A C 1
ATOM 1339 O O . GLN A 1 185 ? 5.526 -12.154 -1.732 1.00 70.88 185 GLN A O 1
ATOM 1344 N N . PRO A 1 186 ? 5.363 -14.077 -2.890 1.00 70.69 186 PRO A N 1
ATOM 1345 C CA . PRO A 1 186 ? 6.490 -14.700 -2.216 1.00 70.69 186 PRO A CA 1
ATOM 1346 C C . PRO A 1 186 ? 7.802 -13.933 -2.418 1.00 70.69 186 PRO A C 1
ATOM 1348 O O . PRO A 1 186 ? 8.721 -14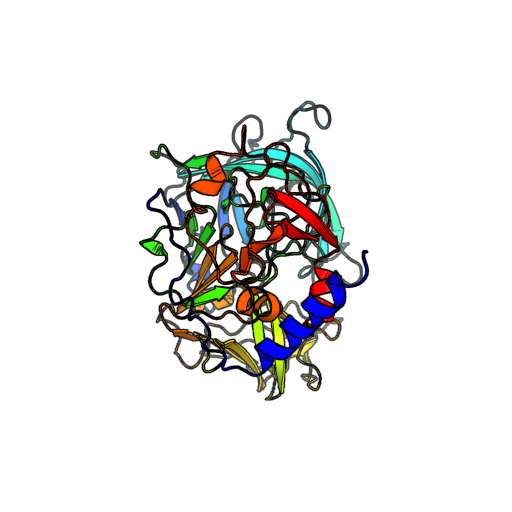.149 -1.633 1.00 70.69 186 PRO A O 1
ATOM 1351 N N . GLN A 1 187 ? 7.909 -13.068 -3.436 1.00 79.25 187 GLN A N 1
ATOM 1352 C CA . GLN A 1 187 ? 9.078 -12.224 -3.693 1.00 79.25 187 GLN A CA 1
ATOM 1353 C C . GLN A 1 187 ? 8.804 -10.737 -3.386 1.00 79.25 187 GLN A C 1
ATOM 1355 O O . GLN A 1 187 ? 9.699 -9.915 -3.584 1.00 79.25 187 GLN A O 1
ATOM 1360 N N . GLY A 1 188 ? 7.627 -10.401 -2.841 1.00 84.06 188 GLY A N 1
ATOM 1361 C CA . GLY A 1 188 ? 7.192 -9.059 -2.440 1.00 84.06 188 GLY A CA 1
ATOM 1362 C C . GLY A 1 188 ? 7.852 -8.575 -1.149 1.00 84.06 188 GLY A C 1
ATOM 1363 O O . GLY A 1 188 ? 7.185 -8.302 -0.153 1.00 84.06 188 GLY A O 1
ATOM 1364 N N . THR A 1 189 ? 9.177 -8.496 -1.161 1.00 84.44 189 THR A N 1
ATOM 1365 C CA . THR A 1 189 ? 10.027 -8.141 -0.023 1.00 84.44 189 THR A CA 1
ATOM 1366 C C . THR A 1 189 ? 10.385 -6.647 -0.007 1.00 84.44 189 THR A C 1
ATOM 1368 O O . THR A 1 189 ? 10.320 -5.979 -1.045 1.00 84.44 189 THR A O 1
ATOM 1371 N N . PRO A 1 190 ? 10.790 -6.086 1.151 1.00 87.44 190 PRO A N 1
ATOM 1372 C CA . PRO A 1 190 ? 11.070 -4.657 1.277 1.00 87.44 190 PRO A CA 1
ATOM 1373 C C . PRO A 1 190 ? 12.123 -4.088 0.312 1.00 87.44 190 PRO A C 1
ATOM 1375 O O . PRO A 1 190 ? 12.037 -2.905 -0.001 1.00 87.44 190 PRO A O 1
ATOM 1378 N N . ASP A 1 191 ? 13.072 -4.880 -0.203 1.00 86.75 191 ASP A N 1
ATOM 1379 C CA . ASP A 1 191 ? 14.038 -4.471 -1.245 1.00 86.75 191 ASP A CA 1
ATOM 1380 C C . ASP A 1 191 ? 13.382 -4.050 -2.570 1.00 86.75 191 ASP A C 1
ATOM 1382 O O . ASP A 1 191 ? 13.994 -3.333 -3.357 1.00 86.75 191 ASP A O 1
ATOM 1386 N N . LYS A 1 192 ? 12.124 -4.440 -2.812 1.00 91.44 192 LYS A N 1
ATOM 1387 C CA . LYS A 1 192 ? 11.372 -4.087 -4.030 1.00 91.44 192 LYS A CA 1
ATOM 1388 C C . LYS A 1 192 ? 10.428 -2.906 -3.836 1.00 91.44 192 LYS A C 1
ATOM 1390 O O . LYS A 1 192 ? 9.825 -2.424 -4.792 1.00 91.44 192 LYS A O 1
ATOM 1395 N N . ASN A 1 193 ? 10.299 -2.409 -2.610 1.00 94.81 193 ASN A N 1
ATOM 1396 C CA . ASN A 1 193 ? 9.481 -1.243 -2.321 1.00 94.81 193 ASN A CA 1
ATOM 1397 C C . ASN A 1 193 ? 10.254 0.036 -2.665 1.00 94.81 193 ASN A C 1
ATOM 1399 O O . ASN A 1 193 ? 11.150 0.447 -1.923 1.00 94.81 193 ASN A O 1
ATOM 1403 N N . ALA A 1 194 ? 9.900 0.693 -3.768 1.00 96.44 194 ALA A N 1
ATOM 1404 C CA . ALA A 1 194 ? 10.582 1.911 -4.207 1.00 96.44 194 ALA A CA 1
ATOM 1405 C C . ALA A 1 194 ? 10.578 3.018 -3.136 1.00 96.44 194 ALA A C 1
ATOM 1407 O O . ALA A 1 194 ? 11.570 3.717 -2.971 1.00 96.44 194 ALA A O 1
ATOM 1408 N N . PHE A 1 195 ? 9.522 3.139 -2.325 1.00 97.31 195 PHE A N 1
ATOM 1409 C CA . PHE A 1 195 ? 9.446 4.197 -1.309 1.00 97.31 195 PHE A CA 1
ATOM 1410 C C . PHE A 1 195 ? 10.367 3.950 -0.108 1.00 97.31 195 PHE A C 1
ATOM 1412 O O . PHE A 1 195 ? 10.685 4.888 0.621 1.00 97.31 195 PHE A O 1
ATOM 1419 N N . LEU A 1 196 ? 10.822 2.712 0.100 1.00 95.00 196 LEU A N 1
ATOM 1420 C CA . LEU A 1 196 ? 11.801 2.374 1.139 1.00 95.00 196 LEU A CA 1
ATOM 1421 C C . LEU A 1 196 ? 13.245 2.414 0.626 1.00 95.00 196 LEU A C 1
ATOM 1423 O O . LEU A 1 196 ? 14.173 2.505 1.430 1.00 95.00 196 LEU A O 1
ATOM 1427 N N . ASN A 1 197 ? 13.428 2.359 -0.696 1.00 94.38 197 ASN A N 1
ATOM 1428 C CA . ASN A 1 197 ? 14.725 2.233 -1.363 1.00 94.38 197 ASN A CA 1
ATOM 1429 C C . ASN A 1 197 ? 15.061 3.462 -2.222 1.00 94.38 197 ASN A C 1
ATOM 1431 O O . ASN A 1 197 ? 15.643 3.350 -3.302 1.00 94.38 197 ASN A O 1
ATOM 1435 N N . VAL A 1 198 ? 14.695 4.648 -1.731 1.00 96.38 198 VAL A N 1
ATOM 1436 C CA . VAL A 1 198 ? 15.076 5.923 -2.347 1.00 96.38 198 VAL A CA 1
ATOM 1437 C C . VAL A 1 198 ? 16.594 6.084 -2.276 1.00 96.38 198 VAL A C 1
ATOM 1439 O O . VAL A 1 198 ? 17.182 6.066 -1.195 1.00 96.38 198 VAL A O 1
ATOM 1442 N N . THR A 1 199 ? 17.225 6.270 -3.432 1.00 95.12 199 THR A N 1
ATOM 1443 C CA . THR A 1 199 ? 18.679 6.431 -3.572 1.00 95.12 199 THR A CA 1
ATOM 1444 C C . THR A 1 199 ? 19.089 7.881 -3.804 1.00 95.12 199 THR A C 1
ATOM 1446 O O . THR A 1 199 ? 20.233 8.244 -3.531 1.00 95.12 199 THR A O 1
ATOM 1449 N N . SER A 1 200 ? 18.167 8.736 -4.251 1.00 95.62 200 SER A N 1
ATOM 1450 C CA . SER A 1 200 ? 18.401 10.173 -4.386 1.00 95.62 200 SER A CA 1
ATOM 1451 C C . SER A 1 200 ? 17.114 10.986 -4.243 1.00 95.62 200 SER A C 1
ATOM 1453 O O . SER A 1 200 ? 16.020 10.528 -4.577 1.00 95.62 200 SER A O 1
ATOM 1455 N N . VAL A 1 201 ? 17.255 12.218 -3.752 1.00 96.81 201 VAL A N 1
ATOM 1456 C CA . VAL A 1 201 ? 16.194 13.231 -3.699 1.00 96.81 201 VAL A CA 1
ATOM 1457 C C . VAL A 1 201 ? 16.727 14.504 -4.346 1.00 96.81 201 VAL A C 1
ATOM 1459 O O . VAL A 1 201 ? 17.858 14.920 -4.087 1.00 96.81 201 VAL A O 1
ATOM 1462 N N . THR A 1 202 ? 15.929 15.115 -5.219 1.00 95.00 202 THR A N 1
ATOM 1463 C CA . THR A 1 202 ? 16.341 16.303 -5.971 1.00 95.00 202 THR A CA 1
ATOM 1464 C C . THR A 1 202 ? 16.651 17.459 -5.019 1.00 95.00 202 THR A C 1
ATOM 1466 O O . THR A 1 202 ? 15.776 17.925 -4.298 1.00 95.00 202 THR A O 1
ATOM 1469 N N . GLY A 1 203 ? 17.893 17.952 -5.055 1.00 93.62 203 GLY A N 1
ATOM 1470 C CA . GLY A 1 203 ? 18.341 19.083 -4.233 1.00 93.62 203 GLY A CA 1
ATOM 1471 C C . GLY A 1 203 ? 18.816 18.716 -2.824 1.00 93.62 203 GLY A C 1
ATOM 1472 O O . GLY A 1 203 ? 19.224 19.609 -2.087 1.00 93.62 203 GLY A O 1
ATOM 1473 N N . GLU A 1 204 ? 18.823 17.432 -2.465 1.00 95.00 204 GLU A N 1
ATOM 1474 C CA . GLU A 1 204 ? 19.222 16.949 -1.142 1.00 95.00 204 GLU A CA 1
ATOM 1475 C C . GLU A 1 204 ? 20.519 16.133 -1.210 1.00 95.00 204 GLU A C 1
ATOM 1477 O O . GLU A 1 204 ? 20.816 15.466 -2.200 1.00 95.00 204 GLU A O 1
ATOM 1482 N N . THR A 1 205 ? 21.309 16.171 -0.135 1.00 90.75 205 THR A N 1
ATOM 1483 C CA . THR A 1 205 ? 22.582 15.428 -0.024 1.00 90.75 205 THR A CA 1
ATOM 1484 C C . THR A 1 205 ? 22.461 14.125 0.762 1.00 90.75 205 THR A C 1
ATOM 1486 O O . THR A 1 205 ? 23.413 13.350 0.828 1.00 90.75 205 THR A O 1
ATOM 1489 N N . SER A 1 206 ? 21.302 13.882 1.371 1.00 90.94 206 SER A N 1
ATOM 1490 C CA . SER A 1 206 ? 21.003 12.676 2.141 1.00 90.94 206 SER A CA 1
ATOM 1491 C C . SER A 1 206 ? 19.752 11.996 1.597 1.00 90.94 206 SER A C 1
ATOM 1493 O O . SER A 1 206 ? 18.962 12.610 0.879 1.00 90.94 206 SER A O 1
ATOM 1495 N N . VAL A 1 207 ? 19.587 10.715 1.919 1.00 90.38 207 VAL A N 1
ATOM 1496 C CA . VAL A 1 207 ? 18.388 9.952 1.561 1.00 90.38 207 VAL A CA 1
ATOM 1497 C C . VAL A 1 207 ? 17.363 9.989 2.701 1.00 90.38 207 VAL A C 1
ATOM 1499 O O . VAL A 1 207 ? 17.753 10.120 3.866 1.00 90.38 207 VAL A O 1
ATOM 1502 N N . PRO A 1 208 ? 16.058 9.882 2.402 1.00 91.94 208 PRO A N 1
ATOM 1503 C CA . PRO A 1 208 ? 15.019 9.884 3.424 1.00 91.94 208 PRO A CA 1
ATOM 1504 C C . PRO A 1 208 ? 15.090 8.669 4.359 1.00 91.94 208 PRO A C 1
ATOM 1506 O O . PRO A 1 208 ? 15.548 7.592 3.978 1.00 91.94 208 PRO A O 1
ATOM 1509 N N . SER A 1 209 ? 14.567 8.818 5.581 1.00 91.62 209 SER A N 1
ATOM 1510 C CA . SER A 1 209 ? 14.324 7.670 6.468 1.00 91.62 209 SER A CA 1
ATOM 1511 C C . SER A 1 209 ? 13.310 6.717 5.822 1.00 91.62 209 SER A C 1
ATOM 1513 O O . SER A 1 209 ? 12.280 7.199 5.347 1.00 91.62 209 SER A O 1
ATOM 1515 N N . PRO A 1 210 ? 13.535 5.390 5.828 1.00 91.00 210 PRO A N 1
ATOM 1516 C CA . PRO A 1 210 ? 12.686 4.453 5.103 1.00 91.00 210 PRO A CA 1
ATOM 1517 C C . PRO A 1 210 ? 11.293 4.370 5.730 1.00 91.00 210 PRO A C 1
ATOM 1519 O O . PRO A 1 210 ? 11.104 3.889 6.848 1.00 91.00 210 PRO A O 1
ATOM 1522 N N . GLY A 1 211 ? 10.315 4.860 4.985 1.00 95.75 211 GLY A N 1
ATOM 1523 C CA . GLY A 1 211 ? 8.930 4.954 5.405 1.00 95.75 211 GLY A CA 1
ATOM 1524 C C . GLY A 1 211 ? 8.233 6.088 4.673 1.00 95.75 211 GLY A C 1
ATOM 1525 O O . GLY A 1 211 ? 8.867 6.912 4.009 1.00 95.75 211 GLY A O 1
ATOM 1526 N N . TYR A 1 212 ? 6.915 6.125 4.770 1.00 98.31 212 TYR A N 1
ATOM 1527 C CA . TYR A 1 212 ? 6.110 7.082 4.023 1.00 98.31 212 TYR A CA 1
ATOM 1528 C C . TYR A 1 212 ? 4.783 7.365 4.722 1.00 98.31 212 TYR A C 1
ATOM 1530 O O . TYR A 1 212 ? 4.292 6.540 5.488 1.00 98.31 212 TYR A O 1
ATOM 1538 N N . ILE A 1 213 ? 4.193 8.523 4.428 1.00 98.62 213 ILE A N 1
ATOM 1539 C CA . ILE A 1 213 ? 2.880 8.965 4.901 1.00 98.62 213 ILE A CA 1
ATOM 1540 C C . ILE A 1 213 ? 1.946 9.101 3.697 1.00 98.62 213 ILE A C 1
ATOM 1542 O O . ILE A 1 213 ? 2.258 9.827 2.759 1.00 98.62 213 ILE A O 1
ATOM 1546 N N . LEU A 1 214 ? 0.791 8.448 3.734 1.00 98.38 214 LEU A N 1
ATOM 1547 C CA . LEU A 1 214 ? -0.280 8.530 2.749 1.00 98.38 214 LEU A CA 1
ATOM 1548 C C . LEU A 1 214 ? -1.437 9.392 3.248 1.00 98.38 214 LEU A C 1
ATOM 1550 O O . LEU A 1 214 ? -1.836 9.343 4.413 1.00 98.38 214 LEU A O 1
ATOM 1554 N N . SER A 1 215 ? -2.015 10.138 2.318 1.00 97.94 215 SER A N 1
ATOM 1555 C CA . SER A 1 215 ? -3.264 10.884 2.477 1.00 97.94 215 SER A CA 1
ATOM 1556 C C . SER A 1 215 ? -4.125 10.688 1.231 1.00 97.94 215 SER A C 1
ATOM 1558 O O . SER A 1 215 ? -3.711 10.000 0.304 1.00 97.94 215 SER A O 1
ATOM 1560 N N . THR A 1 216 ? -5.282 11.341 1.142 1.00 97.69 216 THR A N 1
ATOM 1561 C CA . THR A 1 216 ? -6.061 11.368 -0.108 1.00 97.69 216 THR A CA 1
ATOM 1562 C C . THR A 1 216 ? -5.402 12.171 -1.235 1.00 97.69 216 THR A C 1
ATOM 1564 O O . THR A 1 216 ? -5.859 12.100 -2.371 1.00 97.69 216 THR A O 1
ATOM 1567 N N . GLN A 1 217 ? -4.345 12.937 -0.945 1.00 98.12 217 GLN A N 1
ATOM 1568 C CA . GLN A 1 217 ? -3.717 13.853 -1.903 1.00 98.12 217 GLN A CA 1
ATOM 1569 C C . GLN A 1 217 ? -2.426 13.313 -2.521 1.00 98.12 217 GLN A C 1
ATOM 1571 O O . GLN A 1 217 ? -1.972 13.814 -3.550 1.00 98.12 217 GLN A O 1
ATOM 1576 N N . GLY A 1 218 ? -1.801 12.326 -1.888 1.00 98.19 218 GLY A N 1
ATOM 1577 C CA . GLY A 1 218 ? -0.466 11.889 -2.261 1.00 98.19 218 GLY A CA 1
ATOM 1578 C C . GLY A 1 218 ? 0.269 11.198 -1.130 1.00 98.19 218 GLY A C 1
ATOM 1579 O O . GLY A 1 218 ? -0.297 10.902 -0.068 1.00 98.19 218 GLY A O 1
ATOM 1580 N N . VAL A 1 219 ? 1.555 10.991 -1.383 1.00 98.50 219 VAL A N 1
ATOM 1581 C CA . VAL A 1 219 ? 2.501 10.359 -0.478 1.00 98.50 219 VAL A CA 1
ATOM 1582 C C . VAL A 1 219 ? 3.649 11.303 -0.138 1.00 98.50 219 VAL A C 1
ATOM 1584 O O . VAL A 1 219 ? 4.258 11.929 -1.003 1.00 98.50 219 VAL A O 1
ATOM 1587 N N . GLN A 1 220 ? 3.968 11.368 1.148 1.00 98.38 220 GLN A N 1
ATOM 1588 C CA . GLN A 1 220 ? 5.182 11.972 1.668 1.00 98.38 220 GLN A CA 1
ATOM 1589 C C . GLN A 1 220 ? 6.175 10.847 1.984 1.00 98.38 220 GLN A C 1
ATOM 1591 O O . GLN A 1 220 ? 5.958 10.083 2.921 1.00 98.38 220 GLN A O 1
ATOM 1596 N N . ILE A 1 221 ? 7.252 10.725 1.216 1.00 98.19 221 ILE A N 1
ATOM 1597 C CA . ILE A 1 221 ? 8.282 9.695 1.397 1.00 98.19 221 ILE A CA 1
ATOM 1598 C C . ILE A 1 221 ? 9.386 10.263 2.285 1.00 98.19 221 ILE A C 1
ATOM 1600 O O . ILE A 1 221 ? 9.868 11.370 2.048 1.00 98.19 221 ILE A O 1
ATOM 1604 N N . GLY A 1 222 ? 9.788 9.521 3.313 1.00 96.62 222 GLY A N 1
ATOM 1605 C CA . GLY A 1 222 ? 10.701 10.002 4.342 1.00 96.62 222 GLY A CA 1
ATOM 1606 C C . GLY A 1 222 ? 9.987 10.406 5.617 1.00 96.62 222 GLY A C 1
ATOM 1607 O O . GLY A 1 222 ? 9.329 11.450 5.665 1.00 96.62 222 GLY A O 1
ATOM 1608 N N . LEU A 1 223 ? 10.161 9.616 6.673 1.00 95.81 223 LEU A N 1
ATOM 1609 C CA . LEU A 1 223 ? 9.656 9.962 8.000 1.00 95.81 223 LEU A CA 1
ATOM 1610 C C . LEU A 1 223 ? 10.605 10.934 8.705 1.00 95.81 223 LEU A C 1
ATOM 1612 O O . LEU A 1 223 ? 11.817 10.730 8.740 1.00 95.81 223 LEU A O 1
ATOM 1616 N N . THR A 1 224 ? 10.036 11.985 9.289 1.00 95.19 224 THR A N 1
ATOM 1617 C CA . THR A 1 224 ? 10.760 12.994 10.065 1.00 95.19 224 THR A CA 1
ATOM 1618 C C . THR A 1 224 ? 10.052 13.240 11.387 1.00 95.19 224 THR A C 1
ATOM 1620 O O . THR A 1 224 ? 8.853 12.994 11.523 1.00 95.19 224 THR A O 1
ATOM 1623 N N . SER A 1 225 ? 10.760 13.792 12.368 1.00 92.31 225 SER A N 1
ATOM 1624 C CA . SER A 1 225 ? 10.152 14.211 13.641 1.00 92.31 225 SER A CA 1
ATOM 1625 C C . SER A 1 225 ? 9.036 15.256 13.495 1.00 92.31 225 SER A C 1
ATOM 1627 O O . SER A 1 225 ? 8.218 15.400 14.400 1.00 92.31 225 SER A O 1
ATOM 1629 N N . SER A 1 226 ? 8.984 15.990 12.379 1.00 93.44 226 SER A N 1
ATOM 1630 C CA . SER A 1 226 ? 7.936 16.979 12.096 1.00 93.44 226 SER A CA 1
ATOM 1631 C C . SER A 1 226 ? 6.671 16.323 11.539 1.00 93.44 226 SER A C 1
ATOM 1633 O O . SER A 1 226 ? 5.574 16.520 12.062 1.00 93.44 226 SER A O 1
ATOM 1635 N N . ASN A 1 227 ? 6.812 15.494 10.501 1.00 95.81 227 ASN A N 1
ATOM 1636 C CA . ASN A 1 227 ? 5.660 14.948 9.780 1.00 95.81 227 ASN A CA 1
ATOM 1637 C C . ASN A 1 227 ? 4.991 13.751 10.484 1.00 95.81 227 ASN A C 1
ATOM 1639 O O . ASN A 1 227 ? 3.854 13.424 10.163 1.00 95.81 227 ASN A O 1
ATOM 1643 N N . THR A 1 228 ? 5.637 13.151 11.485 1.00 94.88 228 THR A N 1
ATOM 1644 C CA . THR A 1 228 ? 5.104 12.018 12.269 1.00 94.88 228 THR A CA 1
ATOM 1645 C C . THR A 1 228 ? 4.312 12.435 13.514 1.00 94.88 228 THR A C 1
ATOM 1647 O O . THR A 1 228 ? 3.826 11.588 14.267 1.00 94.88 228 THR A O 1
ATOM 1650 N N . GLN A 1 229 ? 4.134 13.737 13.751 1.00 92.81 229 GLN A N 1
ATOM 1651 C CA . GLN A 1 229 ? 3.457 14.230 14.950 1.00 92.81 229 GLN A CA 1
ATOM 1652 C C . GLN A 1 229 ? 1.945 13.972 14.942 1.00 92.81 229 GLN A C 1
ATOM 1654 O O . GLN A 1 229 ? 1.223 14.241 13.971 1.00 92.81 229 GLN A O 1
ATOM 1659 N N . GLY A 1 230 ? 1.446 13.528 16.097 1.00 92.88 230 GLY A N 1
ATOM 1660 C CA . GLY A 1 230 ? 0.018 13.372 16.367 1.00 92.88 230 GLY A CA 1
ATOM 1661 C C . GLY A 1 230 ? -0.618 12.120 15.764 1.00 92.88 230 GLY A C 1
ATOM 1662 O O . GLY A 1 230 ? -1.842 12.029 15.742 1.00 92.88 230 GLY A O 1
ATOM 1663 N N . PHE A 1 231 ? 0.179 11.166 15.288 1.00 96.19 231 PHE A N 1
ATOM 1664 C CA . PHE A 1 231 ? -0.313 9.845 14.902 1.00 96.19 231 PHE A CA 1
ATOM 1665 C C . PHE A 1 231 ? -0.501 8.947 16.124 1.00 96.19 231 PHE A C 1
ATOM 1667 O O . PHE A 1 231 ? 0.277 9.009 17.077 1.00 96.19 231 PHE A O 1
ATOM 1674 N N . SER A 1 232 ? -1.514 8.088 16.076 1.00 94.69 232 SER A N 1
ATOM 1675 C CA . SER A 1 232 ? -1.591 6.897 16.917 1.00 94.69 232 SER A CA 1
ATOM 1676 C C . SER A 1 232 ? -0.751 5.797 16.287 1.00 94.69 232 SER A C 1
ATOM 1678 O O . SER A 1 232 ? -0.923 5.498 15.108 1.00 94.69 232 SER A O 1
ATOM 1680 N N . LEU A 1 233 ? 0.145 5.193 17.057 1.00 93.31 233 LEU A N 1
ATOM 1681 C CA . LEU A 1 233 ? 1.084 4.191 16.569 1.00 93.31 233 LEU A CA 1
ATOM 1682 C C . LEU A 1 233 ? 0.565 2.784 16.846 1.00 93.31 233 LEU A C 1
ATOM 1684 O O . LEU A 1 233 ? 0.148 2.486 17.962 1.00 93.31 233 LEU A O 1
ATOM 1688 N N . ILE A 1 234 ? 0.633 1.906 15.854 1.00 92.50 234 ILE A N 1
ATOM 1689 C CA . ILE A 1 234 ? 0.363 0.478 16.011 1.00 92.50 234 ILE A CA 1
ATOM 1690 C C . ILE A 1 234 ? 1.654 -0.269 15.716 1.00 92.50 234 ILE A C 1
ATOM 1692 O O . ILE A 1 234 ? 2.206 -0.164 14.618 1.00 92.50 234 ILE A O 1
ATOM 1696 N N . LYS A 1 235 ? 2.151 -1.001 16.714 1.00 88.88 235 LYS A N 1
ATOM 1697 C CA . LYS A 1 235 ? 3.351 -1.820 16.575 1.00 88.88 235 LYS A CA 1
ATOM 1698 C C . LYS A 1 235 ? 3.061 -3.014 15.669 1.00 88.88 235 LYS A C 1
ATOM 1700 O O . LYS A 1 235 ? 2.099 -3.743 15.894 1.00 88.88 235 LYS A O 1
ATOM 1705 N N . LEU A 1 236 ? 3.916 -3.223 14.676 1.00 86.50 236 LEU A N 1
ATOM 1706 C CA . LEU A 1 236 ? 3.871 -4.397 13.815 1.00 86.50 236 LEU A CA 1
ATOM 1707 C C . LEU A 1 236 ? 4.709 -5.529 14.406 1.00 86.50 236 LEU A C 1
ATOM 1709 O O . LEU A 1 236 ? 5.733 -5.306 15.062 1.00 86.50 236 LEU A O 1
ATOM 1713 N N . GLU A 1 237 ? 4.283 -6.758 14.139 1.00 80.19 237 GLU A N 1
ATOM 1714 C CA . GLU A 1 237 ? 5.075 -7.946 14.435 1.00 80.19 237 GLU A CA 1
ATOM 1715 C C . GLU A 1 237 ? 6.070 -8.177 13.293 1.00 80.19 237 GLU A C 1
ATOM 1717 O O . GLU A 1 237 ? 5.694 -8.029 12.131 1.00 80.19 237 GLU A O 1
ATOM 1722 N N . PRO A 1 238 ? 7.331 -8.538 13.564 1.00 76.25 238 PRO A N 1
ATOM 1723 C CA . PRO A 1 238 ? 8.245 -8.923 12.501 1.00 76.25 238 PRO A CA 1
ATOM 1724 C C . PRO A 1 238 ? 7.719 -10.174 11.787 1.00 76.25 238 PRO A C 1
ATOM 1726 O O . PRO A 1 238 ? 7.207 -11.116 12.408 1.00 76.25 238 PRO A O 1
ATOM 1729 N N . LEU A 1 239 ? 7.870 -10.200 10.468 1.00 72.44 239 LEU A N 1
ATOM 1730 C CA . LEU A 1 239 ? 7.708 -11.412 9.685 1.00 72.44 239 LEU A CA 1
ATOM 1731 C C . LEU A 1 239 ? 8.951 -12.272 9.938 1.00 72.44 239 LEU A C 1
ATOM 1733 O O . LEU A 1 239 ? 10.063 -11.893 9.569 1.00 72.44 239 LEU A O 1
ATOM 1737 N N . LEU A 1 240 ? 8.787 -13.388 10.657 1.00 57.16 240 LEU A N 1
ATOM 1738 C CA . LEU A 1 240 ? 9.911 -14.233 11.068 1.00 57.16 240 LEU A CA 1
ATOM 1739 C C . LEU A 1 240 ? 10.618 -14.790 9.824 1.00 57.16 240 LEU A C 1
ATOM 1741 O O . LEU A 1 240 ? 10.117 -15.720 9.205 1.00 57.16 240 LEU A O 1
ATOM 1745 N N . ALA A 1 241 ? 11.774 -14.193 9.511 1.00 49.31 241 ALA A N 1
ATOM 1746 C CA . ALA A 1 241 ? 12.712 -14.537 8.444 1.00 49.31 241 ALA A CA 1
ATOM 1747 C C . ALA A 1 241 ? 12.035 -14.977 7.129 1.00 49.31 241 ALA A C 1
ATOM 1749 O O . ALA A 1 241 ? 11.899 -16.180 6.885 1.00 49.31 241 ALA A O 1
ATOM 1750 N N . PRO A 1 242 ? 11.695 -14.036 6.226 1.00 50.16 242 PRO A N 1
ATOM 1751 C CA . PRO A 1 242 ? 11.755 -14.348 4.801 1.00 50.16 242 PRO A CA 1
ATOM 1752 C C . PRO A 1 242 ? 13.057 -15.108 4.530 1.00 50.16 242 PRO A C 1
ATOM 1754 O O . PRO A 1 242 ? 14.128 -14.726 5.012 1.00 50.16 242 PRO A O 1
ATOM 1757 N N . ASN A 1 243 ? 12.966 -16.233 3.828 1.00 50.66 243 ASN A N 1
ATOM 1758 C CA . ASN A 1 243 ? 14.160 -16.984 3.485 1.00 50.66 243 ASN A CA 1
ATOM 1759 C C . ASN A 1 243 ? 15.098 -16.050 2.687 1.00 50.66 243 ASN A C 1
ATOM 1761 O O . ASN A 1 243 ? 14.645 -15.173 1.951 1.00 50.66 243 ASN A O 1
ATOM 1765 N N . ALA A 1 244 ? 16.415 -16.197 2.828 1.00 52.47 244 ALA A N 1
ATOM 1766 C CA . ALA A 1 244 ? 17.353 -15.320 2.119 1.00 52.47 244 ALA A CA 1
ATOM 1767 C C . ALA A 1 244 ? 17.258 -15.433 0.587 1.00 52.47 244 ALA A C 1
ATOM 1769 O O . ALA A 1 244 ? 17.835 -14.614 -0.110 1.00 52.47 244 ALA A O 1
ATOM 1770 N N . ALA A 1 245 ? 16.534 -16.429 0.065 1.00 57.59 245 ALA A N 1
ATOM 1771 C CA . ALA A 1 245 ? 16.232 -16.552 -1.355 1.00 57.59 245 ALA A CA 1
ATOM 1772 C C . ALA A 1 245 ? 15.057 -15.656 -1.810 1.00 57.59 245 ALA A C 1
ATOM 1774 O O . ALA A 1 245 ? 14.874 -15.470 -3.010 1.00 57.59 245 ALA A O 1
ATOM 1775 N N . GLN A 1 246 ? 14.263 -15.098 -0.887 1.00 64.25 246 GLN A N 1
ATOM 1776 C CA . GLN A 1 246 ? 13.193 -14.135 -1.182 1.00 64.25 246 GLN A CA 1
ATOM 1777 C C . GLN A 1 246 ? 13.737 -12.710 -1.319 1.00 64.25 246 GLN A C 1
ATOM 1779 O O . GLN A 1 246 ? 13.274 -11.960 -2.179 1.00 64.25 246 GLN A O 1
ATOM 1784 N N . TRP A 1 247 ? 14.748 -12.361 -0.515 1.00 67.00 247 TRP A N 1
ATOM 1785 C CA . TRP A 1 247 ? 15.515 -11.126 -0.683 1.00 67.00 247 TRP A CA 1
ATOM 1786 C C . TRP A 1 247 ? 16.475 -11.317 -1.838 1.00 67.00 247 TRP A C 1
ATOM 1788 O O . TRP A 1 247 ? 17.444 -12.064 -1.732 1.00 67.00 247 TRP A O 1
ATOM 1798 N N . GLN A 1 248 ? 16.189 -10.665 -2.954 1.00 68.12 248 GLN A N 1
ATOM 1799 C CA . GLN A 1 248 ? 17.006 -10.860 -4.141 1.00 68.12 248 GLN A CA 1
ATOM 1800 C C . GLN A 1 248 ? 18.133 -9.832 -4.223 1.00 68.12 248 GLN A C 1
ATOM 1802 O O . GLN A 1 248 ? 19.205 -10.143 -4.737 1.00 68.12 248 GLN A O 1
ATOM 1807 N N . ILE A 1 249 ? 17.912 -8.640 -3.659 1.00 68.62 249 ILE A N 1
ATOM 1808 C CA . ILE A 1 249 ? 18.956 -7.640 -3.459 1.00 68.62 249 ILE A CA 1
ATOM 1809 C C . ILE A 1 249 ? 18.916 -7.076 -2.038 1.00 68.62 249 ILE A C 1
ATOM 1811 O O . ILE A 1 249 ? 17.946 -7.214 -1.292 1.00 68.62 249 ILE A O 1
ATOM 1815 N N . ALA A 1 250 ? 20.008 -6.418 -1.675 1.00 66.69 250 ALA A N 1
ATOM 1816 C CA . ALA A 1 250 ? 20.097 -5.620 -0.471 1.00 66.69 250 ALA A CA 1
ATOM 1817 C C . ALA A 1 250 ? 19.226 -4.354 -0.572 1.00 6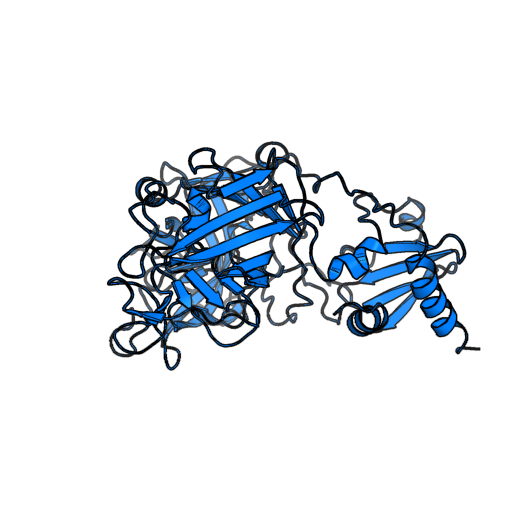6.69 250 ALA A C 1
ATOM 1819 O O . ALA A 1 250 ? 19.337 -3.643 -1.570 1.00 66.69 250 ALA A O 1
ATOM 1820 N N . PRO A 1 251 ? 18.442 -4.002 0.460 1.00 68.94 251 PRO A N 1
ATOM 1821 C CA . PRO A 1 251 ? 17.739 -2.727 0.483 1.00 68.94 251 PRO A CA 1
ATOM 1822 C C . PRO A 1 251 ? 18.740 -1.562 0.525 1.00 68.94 251 PRO A C 1
ATOM 1824 O O . PRO A 1 251 ? 19.813 -1.663 1.130 1.00 68.94 251 PRO A O 1
ATOM 1827 N N . ALA A 1 252 ? 18.373 -0.425 -0.070 1.00 71.31 252 ALA A N 1
ATOM 1828 C CA . ALA A 1 252 ? 19.211 0.775 -0.096 1.00 71.31 252 ALA A CA 1
ATOM 1829 C C . ALA A 1 252 ? 19.458 1.331 1.315 1.00 71.31 252 ALA A C 1
ATOM 1831 O O . ALA A 1 252 ? 20.516 1.890 1.605 1.00 71.31 252 ALA A O 1
ATOM 1832 N N . SER A 1 253 ? 18.483 1.153 2.210 1.00 68.44 253 SER A N 1
ATOM 1833 C CA . SER A 1 253 ? 18.609 1.523 3.611 1.00 68.44 253 SER A CA 1
ATOM 1834 C C . SER A 1 253 ? 18.937 0.307 4.465 1.00 68.44 253 SER A C 1
ATOM 1836 O O . SER A 1 253 ? 18.148 -0.631 4.595 1.00 68.44 253 SER A O 1
ATOM 1838 N N . ALA A 1 254 ? 20.071 0.390 5.161 1.00 64.25 254 ALA A N 1
ATOM 1839 C CA . ALA A 1 254 ? 20.491 -0.585 6.160 1.00 64.25 254 ALA A CA 1
ATOM 1840 C C . ALA A 1 254 ? 19.589 -0.616 7.402 1.00 64.25 254 ALA A C 1
ATOM 1842 O O . ALA A 1 254 ? 19.934 -1.295 8.353 1.00 64.25 254 ALA A O 1
ATOM 1843 N N . ASN A 1 255 ? 18.471 0.113 7.428 1.00 64.94 255 ASN A N 1
ATOM 1844 C CA . ASN A 1 255 ? 17.459 0.009 8.477 1.00 64.94 255 ASN A CA 1
ATOM 1845 C C . ASN A 1 255 ? 16.244 -0.828 8.039 1.00 64.94 255 ASN A C 1
ATOM 1847 O O . ASN A 1 255 ? 15.347 -1.044 8.841 1.00 64.94 255 ASN A O 1
ATOM 1851 N N . VAL A 1 256 ? 16.207 -1.323 6.796 1.00 66.19 256 VAL A N 1
ATOM 1852 C CA . VAL A 1 256 ? 15.076 -2.081 6.230 1.00 66.19 256 VAL A CA 1
ATOM 1853 C C . VAL A 1 256 ? 15.446 -3.556 6.067 1.00 66.19 256 VAL A C 1
ATOM 1855 O O . VAL A 1 256 ? 15.300 -4.109 4.990 1.00 66.19 256 VAL A O 1
ATOM 1858 N N . LEU A 1 257 ? 15.968 -4.226 7.100 1.00 64.62 257 LEU A N 1
ATOM 1859 C CA . LEU A 1 257 ? 16.288 -5.670 7.007 1.00 64.62 257 LEU A CA 1
ATOM 1860 C C . LEU A 1 257 ? 15.320 -6.553 7.784 1.00 64.62 257 LEU A C 1
ATOM 1862 O O . LEU A 1 257 ? 15.639 -7.669 8.189 1.00 64.62 257 LEU A O 1
ATOM 1866 N N . THR A 1 258 ? 14.116 -6.050 8.008 1.00 72.00 258 THR A N 1
ATOM 1867 C CA . THR A 1 258 ? 13.004 -6.814 8.556 1.00 72.00 258 THR A CA 1
ATOM 1868 C C . THR A 1 258 ? 11.778 -6.487 7.728 1.00 72.00 258 THR A C 1
ATOM 1870 O O . THR A 1 258 ? 11.470 -5.317 7.515 1.00 72.00 258 THR A O 1
ATOM 1873 N N . ASP A 1 259 ? 11.115 -7.527 7.233 1.00 79.12 259 ASP A N 1
ATOM 1874 C CA . ASP A 1 259 ? 9.747 -7.385 6.756 1.00 79.12 259 ASP A CA 1
ATOM 1875 C C . ASP A 1 259 ? 8.800 -7.540 7.950 1.00 79.12 259 ASP A C 1
ATOM 1877 O O . ASP A 1 259 ? 9.133 -8.183 8.952 1.00 79.12 259 ASP A O 1
ATOM 1881 N N . TRP A 1 260 ? 7.625 -6.939 7.860 1.00 83.38 260 TRP A N 1
ATOM 1882 C CA . TRP A 1 260 ? 6.666 -6.865 8.953 1.00 83.38 260 TRP A CA 1
ATOM 1883 C C . TRP A 1 260 ? 5.391 -7.615 8.588 1.00 83.38 260 TRP A C 1
ATOM 1885 O O . TRP A 1 260 ? 5.066 -7.786 7.422 1.00 83.38 260 TRP A O 1
ATOM 1895 N N . GLN A 1 261 ? 4.666 -8.103 9.586 1.00 84.44 261 GLN A N 1
ATOM 1896 C CA . GLN A 1 261 ? 3.314 -8.618 9.414 1.00 84.44 261 GLN A CA 1
ATOM 1897 C C . GLN A 1 261 ? 2.322 -7.463 9.337 1.00 84.44 261 GLN A C 1
ATOM 1899 O O . GLN A 1 261 ? 2.552 -6.411 9.936 1.00 84.44 261 GLN A O 1
ATOM 1904 N N . HIS A 1 262 ? 1.189 -7.687 8.667 1.00 87.62 262 HIS A N 1
ATOM 1905 C CA . HIS A 1 262 ? 0.027 -6.801 8.754 1.00 87.62 262 HIS A CA 1
ATOM 1906 C C . HIS A 1 262 ? -0.307 -6.434 10.208 1.00 87.62 262 HIS A C 1
ATOM 1908 O O . HIS A 1 262 ? -0.104 -7.228 11.131 1.00 87.62 262 HIS A O 1
ATOM 1914 N N . ALA A 1 263 ? -0.864 -5.238 10.410 1.00 90.94 263 ALA A N 1
ATOM 1915 C CA . ALA A 1 263 ? -1.229 -4.772 11.741 1.00 90.94 263 ALA A CA 1
ATOM 1916 C C . ALA A 1 263 ? -2.222 -5.738 12.396 1.00 90.94 263 ALA A C 1
ATOM 1918 O O . ALA A 1 263 ? -3.215 -6.120 11.780 1.00 90.94 263 ALA A O 1
ATOM 1919 N N . ARG A 1 264 ? -1.988 -6.111 13.656 1.00 89.69 264 ARG A N 1
ATOM 1920 C CA . ARG A 1 264 ? -2.965 -6.884 14.425 1.00 89.69 264 ARG A CA 1
ATOM 1921 C C . ARG A 1 264 ? -3.903 -5.953 15.173 1.00 89.69 264 ARG A C 1
ATOM 1923 O O . ARG A 1 264 ? -3.476 -4.977 15.783 1.00 89.69 264 ARG A O 1
ATOM 1930 N N . GLY A 1 265 ? -5.188 -6.269 15.122 1.00 91.31 265 GLY A N 1
ATOM 1931 C CA . GLY A 1 265 ? -6.222 -5.557 15.860 1.00 91.31 265 GLY A CA 1
ATOM 1932 C C . GLY A 1 265 ? -7.374 -6.479 16.231 1.00 91.31 265 GLY A C 1
ATOM 1933 O O . GLY A 1 265 ? -7.358 -7.679 15.953 1.00 91.31 265 GLY A O 1
ATOM 1934 N N . THR A 1 266 ? -8.396 -5.905 16.855 1.00 94.00 266 THR A N 1
ATOM 1935 C CA . THR A 1 266 ? -9.668 -6.591 17.091 1.00 94.00 266 THR A CA 1
ATOM 1936 C C . THR A 1 266 ? -10.645 -6.221 15.984 1.00 94.00 266 THR A C 1
ATOM 1938 O O . THR A 1 266 ? -10.903 -5.035 15.775 1.00 94.00 266 THR A O 1
ATOM 1941 N N . ILE A 1 267 ? -11.218 -7.222 15.312 1.00 95.62 267 ILE A N 1
ATOM 1942 C CA . ILE A 1 267 ? -12.394 -7.039 14.454 1.00 95.62 267 ILE A CA 1
ATOM 1943 C C . ILE A 1 267 ? -13.620 -7.515 15.225 1.00 95.62 267 ILE A C 1
ATOM 1945 O O . ILE A 1 267 ? -13.635 -8.633 15.736 1.00 95.62 267 ILE A O 1
ATOM 1949 N N . THR A 1 268 ? -14.665 -6.694 15.255 1.00 97.31 268 THR A N 1
ATOM 1950 C CA . THR A 1 268 ? -16.005 -7.070 15.704 1.00 97.31 268 THR A CA 1
ATOM 1951 C C . THR A 1 268 ? -16.939 -7.130 14.505 1.00 97.31 268 THR A C 1
ATOM 1953 O O . THR A 1 268 ? -17.147 -6.116 13.838 1.00 97.31 268 THR A O 1
ATOM 1956 N N . VAL A 1 269 ? -17.532 -8.296 14.249 1.00 97.81 269 VAL A N 1
ATOM 1957 C CA . VAL A 1 269 ? -18.532 -8.499 13.194 1.00 97.81 269 VAL A CA 1
ATOM 1958 C C . VAL A 1 269 ? -19.844 -8.927 13.830 1.00 97.81 269 VAL A C 1
ATOM 1960 O O . VAL A 1 269 ? -19.889 -9.940 14.524 1.00 97.81 269 VAL A O 1
ATOM 1963 N N . ASN A 1 270 ? -20.915 -8.157 13.615 1.00 96.94 270 ASN A N 1
ATOM 1964 C CA . ASN A 1 270 ? -22.243 -8.419 14.195 1.00 96.94 270 ASN A CA 1
ATOM 1965 C C . ASN A 1 270 ? -22.215 -8.708 15.711 1.00 96.94 270 ASN A C 1
ATOM 1967 O O . ASN A 1 270 ? -22.933 -9.571 16.206 1.00 96.94 270 ASN A O 1
ATOM 1971 N N . GLY A 1 271 ? -21.365 -7.982 16.443 1.00 96.00 271 GLY A N 1
ATOM 1972 C CA . GLY A 1 271 ? -21.203 -8.112 17.894 1.00 96.00 271 GLY A CA 1
ATOM 1973 C C . GLY A 1 271 ? -20.199 -9.174 18.355 1.00 96.00 271 GLY A C 1
ATOM 1974 O O . GLY A 1 271 ? -19.809 -9.146 19.519 1.00 96.00 271 GLY A O 1
ATOM 1975 N N . THR A 1 272 ? -19.719 -10.052 17.471 1.00 96.12 272 THR A N 1
ATOM 1976 C CA . THR A 1 272 ? -18.687 -11.047 17.801 1.00 96.12 272 THR A CA 1
ATOM 1977 C C . THR A 1 272 ? -17.302 -10.496 17.500 1.00 96.12 272 THR A C 1
ATOM 1979 O O . THR A 1 272 ? -17.024 -10.110 16.365 1.00 96.12 272 THR A O 1
ATOM 1982 N N . SER A 1 273 ? -16.427 -10.482 18.504 1.00 94.06 273 SER A N 1
ATOM 1983 C CA . SER A 1 273 ? -15.061 -9.962 18.396 1.00 94.06 273 SER A CA 1
ATOM 1984 C C . SER A 1 273 ? -14.019 -11.071 18.298 1.00 94.06 273 SER A C 1
ATOM 1986 O O . SER A 1 273 ? -14.153 -12.112 18.935 1.00 94.06 273 SER A O 1
ATOM 1988 N N . GLY A 1 274 ? -12.938 -10.811 17.568 1.00 89.44 274 GLY A N 1
ATOM 1989 C CA . GLY A 1 274 ? -11.744 -11.651 17.565 1.00 89.44 274 GLY A CA 1
ATOM 1990 C C . GLY A 1 274 ? -10.504 -10.882 17.120 1.00 89.44 274 GLY A C 1
ATOM 1991 O O . GLY A 1 274 ? -10.609 -9.855 16.447 1.00 89.44 274 GLY A O 1
ATOM 1992 N N . SER A 1 275 ? -9.330 -11.390 17.500 1.00 89.88 275 SER A N 1
ATOM 1993 C CA . SER A 1 275 ? -8.055 -10.893 16.973 1.00 89.88 275 SER A CA 1
ATOM 1994 C C . SER A 1 275 ? -7.940 -11.233 15.489 1.00 89.88 275 SER A C 1
ATOM 1996 O O . SER A 1 275 ? -8.351 -12.319 15.068 1.00 89.88 275 SER A O 1
ATOM 1998 N N . ALA A 1 276 ? -7.407 -10.301 14.705 1.00 90.31 276 ALA A N 1
ATOM 1999 C CA . ALA A 1 276 ? -7.285 -10.429 13.265 1.00 90.31 276 ALA A CA 1
ATOM 2000 C C . ALA A 1 276 ? -6.105 -9.632 12.706 1.00 90.31 276 ALA A C 1
ATOM 2002 O O . ALA A 1 276 ? -5.698 -8.618 13.280 1.00 90.31 276 ALA A O 1
ATOM 2003 N N . GLY A 1 277 ? -5.617 -10.061 11.542 1.00 91.31 277 GLY A N 1
ATOM 2004 C CA . GLY A 1 277 ? -4.746 -9.238 10.705 1.00 91.31 277 GLY A CA 1
ATOM 2005 C C . GLY A 1 277 ? -5.557 -8.184 9.950 1.00 91.31 277 GLY A C 1
ATOM 2006 O O . GLY A 1 277 ? -6.611 -8.489 9.395 1.00 91.31 277 GLY A O 1
ATOM 2007 N N . ILE A 1 278 ? -5.066 -6.951 9.922 1.00 94.81 278 ILE A N 1
ATOM 2008 C CA . ILE A 1 278 ? -5.673 -5.821 9.222 1.00 94.81 278 ILE A CA 1
ATOM 2009 C C . ILE A 1 278 ? -4.701 -5.348 8.149 1.00 94.81 278 ILE A C 1
ATOM 2011 O O . ILE A 1 278 ? -3.623 -4.834 8.456 1.00 94.81 278 ILE A O 1
ATOM 2015 N N . LEU A 1 279 ? -5.096 -5.512 6.892 1.00 94.62 279 LEU A N 1
ATOM 2016 C CA . LEU A 1 279 ? -4.369 -4.989 5.749 1.00 94.62 279 LEU A CA 1
ATOM 2017 C C . LEU A 1 279 ? -4.983 -3.657 5.316 1.00 94.62 279 LEU A C 1
ATOM 2019 O O . LEU A 1 279 ? -6.168 -3.578 4.996 1.00 94.62 279 LEU A O 1
ATOM 2023 N N . PHE A 1 280 ? -4.161 -2.616 5.284 1.00 96.00 280 PHE A N 1
ATOM 2024 C CA . PHE A 1 280 ? -4.503 -1.325 4.700 1.00 96.00 280 PHE A CA 1
ATOM 2025 C C . PHE A 1 280 ? -4.053 -1.349 3.241 1.00 96.00 280 PHE A C 1
ATOM 2027 O O . PHE A 1 280 ? -2.873 -1.164 2.974 1.00 96.00 280 PHE A O 1
ATOM 2034 N N . ASP A 1 281 ? -4.967 -1.624 2.316 1.00 95.31 281 ASP A N 1
ATOM 2035 C CA . ASP A 1 281 ? -4.678 -1.869 0.894 1.00 95.31 281 ASP A CA 1
ATOM 2036 C C . ASP A 1 281 ? -5.375 -0.813 0.036 1.00 95.31 281 ASP A C 1
ATOM 2038 O O . ASP A 1 281 ? -6.598 -0.706 0.038 1.00 95.31 281 ASP A O 1
ATOM 2042 N N . THR A 1 282 ? -4.589 0.001 -0.664 1.00 96.44 282 THR A N 1
ATOM 2043 C CA . THR A 1 282 ? -5.088 1.062 -1.544 1.00 96.44 282 THR A CA 1
ATOM 2044 C C . THR A 1 282 ? -5.441 0.587 -2.952 1.00 96.44 282 THR A C 1
ATOM 2046 O O . THR A 1 282 ? -6.089 1.332 -3.689 1.00 96.44 282 THR A O 1
ATOM 2049 N N . GLY A 1 283 ? -5.047 -0.619 -3.345 1.00 93.06 283 GLY A N 1
ATOM 2050 C CA . GLY A 1 283 ? -5.292 -1.227 -4.648 1.00 93.06 283 GLY A CA 1
ATOM 2051 C C . GLY A 1 283 ? -6.706 -1.772 -4.834 1.00 93.06 283 GLY A C 1
ATOM 2052 O O . GLY A 1 283 ? -7.094 -2.036 -5.969 1.00 93.06 283 GLY A O 1
ATOM 2053 N N . VAL A 1 284 ? -7.497 -1.893 -3.762 1.00 92.88 284 VAL A N 1
ATOM 2054 C CA . VAL A 1 284 ? -8.878 -2.401 -3.836 1.00 92.88 284 VAL A CA 1
ATOM 2055 C C . VAL A 1 284 ? -9.911 -1.473 -3.199 1.00 92.88 284 VAL A C 1
ATOM 2057 O O . VAL A 1 284 ? -9.630 -0.663 -2.311 1.00 92.88 284 VAL A O 1
ATOM 2060 N N . THR A 1 285 ? -11.159 -1.615 -3.653 1.00 94.81 285 THR A N 1
ATOM 2061 C CA . THR A 1 285 ? -12.326 -0.850 -3.166 1.00 94.81 285 THR A CA 1
ATOM 2062 C C . THR A 1 285 ? -13.379 -1.734 -2.497 1.00 94.81 285 THR A C 1
ATOM 2064 O O . THR A 1 285 ? -14.182 -1.248 -1.692 1.00 94.81 285 THR A O 1
ATOM 2067 N N . THR A 1 286 ? -13.358 -3.034 -2.803 1.00 94.44 286 THR A N 1
ATOM 2068 C CA . THR A 1 286 ? -14.126 -4.076 -2.118 1.00 94.44 286 THR A CA 1
ATOM 2069 C C . THR A 1 286 ? -13.310 -4.591 -0.937 1.00 94.44 286 THR A C 1
ATOM 2071 O O . THR A 1 286 ? -12.141 -4.930 -1.088 1.00 94.44 286 THR A O 1
ATOM 2074 N N . GLY A 1 287 ? -13.914 -4.629 0.252 1.00 94.69 287 GLY A N 1
ATOM 2075 C CA . GLY A 1 287 ? -13.271 -5.181 1.443 1.00 94.69 287 GLY A CA 1
ATOM 2076 C C . GLY A 1 287 ? -13.303 -6.703 1.423 1.00 94.69 287 GLY A C 1
ATOM 2077 O O . GLY A 1 287 ? -14.291 -7.290 0.991 1.00 94.69 287 GLY A O 1
ATOM 2078 N N . PHE A 1 288 ? -12.261 -7.344 1.940 1.00 92.75 288 PHE A N 1
ATOM 2079 C CA . PHE A 1 288 ? -12.193 -8.801 2.081 1.00 92.75 288 PHE A CA 1
ATOM 2080 C C . PHE A 1 288 ? -12.164 -9.144 3.561 1.00 92.75 288 PHE A C 1
ATOM 2082 O O . PHE A 1 288 ? -11.226 -8.771 4.264 1.00 92.75 288 PHE A O 1
ATOM 2089 N N . LEU A 1 289 ? -13.215 -9.806 4.035 1.00 94.50 289 LEU A N 1
ATOM 2090 C CA . LEU A 1 289 ? -13.425 -10.110 5.442 1.00 94.50 289 LEU A CA 1
ATOM 2091 C C . LEU A 1 289 ? -13.407 -11.620 5.657 1.00 94.50 289 LEU A C 1
ATOM 2093 O O . LEU A 1 289 ? -14.352 -12.302 5.266 1.00 94.50 289 LEU A O 1
ATOM 2097 N N . THR A 1 290 ? -12.404 -12.115 6.378 1.00 92.81 290 THR A N 1
ATOM 2098 C CA . THR A 1 290 ? -12.514 -13.390 7.094 1.00 92.81 290 THR A CA 1
ATOM 2099 C C . THR A 1 290 ? -13.018 -13.070 8.502 1.00 92.81 290 THR A C 1
ATOM 2101 O O . THR A 1 290 ? -12.283 -12.462 9.287 1.00 92.81 290 THR A O 1
ATOM 2104 N N . PRO A 1 291 ? -14.279 -13.391 8.836 1.00 92.88 291 PRO A N 1
ATOM 2105 C CA . PRO A 1 291 ? -14.876 -12.966 10.092 1.00 92.88 291 PRO A CA 1
ATOM 2106 C C . PRO A 1 291 ? -14.299 -13.754 11.286 1.00 92.88 291 PRO A C 1
ATOM 2108 O O . PRO A 1 291 ? -13.792 -14.863 11.101 1.00 92.88 291 PRO A O 1
ATOM 2111 N N . PRO A 1 292 ? -14.404 -13.224 12.520 1.00 91.75 292 PRO A N 1
ATOM 2112 C CA . PRO A 1 292 ? -14.043 -13.964 13.725 1.00 91.75 292 PRO A CA 1
ATOM 2113 C C . PRO A 1 292 ? -14.760 -15.314 13.850 1.00 91.75 292 PRO A C 1
ATOM 2115 O O . PRO A 1 292 ? -15.898 -15.486 13.405 1.00 91.75 292 PRO A O 1
ATOM 2118 N N . ILE A 1 293 ? -14.120 -16.265 14.535 1.00 87.19 293 ILE A N 1
ATOM 2119 C CA . ILE A 1 293 ? -14.745 -17.547 14.883 1.00 87.19 293 ILE A CA 1
ATOM 2120 C C . ILE A 1 293 ? -16.038 -17.284 15.669 1.00 87.19 293 ILE A C 1
ATOM 2122 O O . ILE A 1 293 ? -16.072 -16.465 16.584 1.00 87.19 293 ILE A O 1
ATOM 2126 N N . GLY A 1 294 ? -17.106 -18.002 15.317 1.00 85.62 294 GLY A N 1
ATOM 2127 C CA . GLY A 1 294 ? -18.409 -17.878 15.977 1.00 85.62 294 GLY A CA 1
ATOM 2128 C C . GLY A 1 294 ? -19.357 -16.865 15.334 1.00 85.62 294 GLY A C 1
ATOM 2129 O O . GLY A 1 294 ? -20.464 -16.678 15.831 1.00 85.62 294 GLY A O 1
ATOM 2130 N N . VAL A 1 295 ? -18.978 -16.244 14.212 1.00 89.81 295 VAL A N 1
ATOM 2131 C CA . VAL A 1 295 ? -19.893 -15.438 13.396 1.00 89.81 295 VAL A CA 1
ATOM 2132 C C . VAL A 1 295 ? -19.790 -15.818 11.922 1.00 89.81 295 VAL A C 1
ATOM 2134 O O . VAL A 1 295 ? -18.719 -16.035 11.367 1.00 89.81 295 VAL A O 1
ATOM 2137 N N . THR A 1 296 ? -20.942 -15.916 11.268 1.00 88.81 296 THR A N 1
ATOM 2138 C CA . THR A 1 296 ? -21.045 -16.174 9.831 1.00 88.81 296 THR A CA 1
ATOM 2139 C C . THR A 1 296 ? -21.987 -15.138 9.233 1.00 88.81 296 THR A C 1
ATOM 2141 O O . THR A 1 296 ? -23.207 -15.306 9.319 1.00 88.81 296 THR A O 1
ATOM 2144 N N . PRO A 1 297 ? -21.450 -14.042 8.670 1.00 90.38 297 PRO A N 1
ATOM 2145 C CA . PRO A 1 297 ? -22.265 -13.046 7.996 1.00 90.38 297 PRO A CA 1
ATOM 2146 C C . PRO A 1 297 ? -23.086 -13.687 6.877 1.00 90.38 297 PRO A C 1
ATOM 2148 O O . PRO A 1 297 ? -22.605 -14.564 6.151 1.00 90.38 297 PRO A O 1
ATOM 2151 N N . GLN A 1 298 ? -24.338 -13.253 6.751 1.00 92.19 298 GLN A N 1
ATOM 2152 C CA . GLN A 1 298 ? -25.162 -13.621 5.606 1.00 92.19 298 GLN A CA 1
ATOM 2153 C C . GLN A 1 298 ? -24.604 -12.938 4.356 1.00 92.19 298 GLN A C 1
ATOM 2155 O O . GLN A 1 298 ? -24.093 -11.817 4.431 1.00 92.19 298 GLN A O 1
ATOM 2160 N N . VAL A 1 299 ? -24.707 -13.620 3.216 1.00 92.25 299 VAL A N 1
ATOM 2161 C CA . VAL A 1 299 ? -24.223 -13.118 1.928 1.00 92.25 299 VAL A CA 1
ATOM 2162 C C . VAL A 1 299 ? -25.355 -13.050 0.908 1.00 92.25 299 VAL A C 1
ATOM 2164 O O . VAL A 1 299 ? -26.302 -13.831 0.975 1.00 92.25 299 VAL A O 1
ATOM 2167 N N . GLY A 1 300 ? -25.263 -12.109 -0.023 1.00 90.12 300 GLY A N 1
ATOM 2168 C CA . GLY A 1 300 ? -26.215 -11.904 -1.107 1.00 90.12 300 GLY A CA 1
ATOM 2169 C C . GLY A 1 300 ? -25.569 -11.183 -2.285 1.00 90.12 300 GLY A C 1
ATOM 2170 O O . GLY A 1 300 ? -24.376 -10.893 -2.268 1.00 90.12 300 GLY A O 1
ATOM 2171 N N . THR A 1 301 ? -26.361 -10.888 -3.315 1.00 90.44 301 THR A N 1
ATOM 2172 C CA . THR A 1 301 ? -25.887 -10.204 -4.526 1.00 90.44 301 THR A CA 1
ATOM 2173 C C . THR A 1 301 ? -25.289 -8.841 -4.198 1.00 90.44 301 THR A C 1
ATOM 2175 O O . THR A 1 301 ? -25.987 -7.979 -3.663 1.00 90.44 301 THR A O 1
ATOM 2178 N N . GLY A 1 302 ? -24.009 -8.657 -4.512 1.00 89.25 302 GLY A N 1
ATOM 2179 C CA . GLY A 1 302 ? -23.330 -7.368 -4.418 1.00 89.25 302 GLY A CA 1
ATOM 2180 C C . GLY A 1 302 ? -23.781 -6.342 -5.461 1.00 89.25 302 GLY A C 1
ATOM 2181 O O . GLY A 1 302 ? -24.450 -6.701 -6.435 1.00 89.25 302 GLY A O 1
ATOM 2182 N N . PRO A 1 303 ? -23.379 -5.069 -5.300 1.00 90.25 303 PRO A N 1
ATOM 2183 C CA . PRO A 1 303 ? -23.559 -4.060 -6.335 1.00 90.25 303 PRO A CA 1
ATOM 2184 C C . PRO A 1 303 ? -22.702 -4.370 -7.576 1.00 90.25 303 PRO A C 1
ATOM 2186 O O . PRO A 1 303 ? -21.673 -5.044 -7.499 1.00 90.25 303 PRO A O 1
ATOM 2189 N N . THR A 1 304 ? -23.127 -3.874 -8.740 1.00 86.56 304 THR A N 1
ATOM 2190 C CA . THR A 1 304 ? -22.412 -4.065 -10.012 1.00 86.56 304 THR A CA 1
ATOM 2191 C C . THR A 1 304 ? -20.975 -3.556 -9.924 1.00 86.56 304 THR A C 1
ATOM 2193 O O . THR A 1 304 ? -20.760 -2.387 -9.634 1.00 86.56 304 THR A O 1
ATOM 2196 N N . GLY A 1 305 ? -20.001 -4.412 -10.235 1.00 83.12 305 GLY A N 1
ATOM 2197 C CA . GLY A 1 305 ? -18.576 -4.075 -10.152 1.00 83.12 305 GLY A CA 1
ATOM 2198 C C . GLY A 1 305 ? -17.928 -4.393 -8.801 1.00 83.12 305 GLY A C 1
ATOM 2199 O O . GLY A 1 305 ? -16.740 -4.143 -8.642 1.00 83.12 305 GLY A O 1
ATOM 2200 N N . ALA A 1 306 ? -18.667 -4.958 -7.839 1.00 87.62 306 ALA A N 1
ATOM 2201 C CA . ALA A 1 306 ? -18.081 -5.476 -6.605 1.00 87.62 306 ALA A CA 1
ATOM 2202 C C . ALA A 1 306 ? -17.262 -6.752 -6.850 1.00 87.62 306 ALA A C 1
ATOM 2204 O O . ALA A 1 306 ? -17.690 -7.654 -7.570 1.00 87.62 306 ALA A O 1
ATOM 2205 N N . GLU A 1 307 ? -16.130 -6.859 -6.159 1.00 86.62 307 GLU A N 1
ATOM 2206 C CA . GLU A 1 307 ? -15.169 -7.961 -6.282 1.00 86.62 307 GLU A CA 1
ATOM 2207 C C . GLU A 1 307 ? -15.429 -9.065 -5.238 1.00 86.62 307 GLU A C 1
ATOM 2209 O O . GLU A 1 307 ? -14.519 -9.499 -4.533 1.00 86.62 307 GLU A O 1
ATOM 2214 N N . CYS A 1 308 ? -16.684 -9.492 -5.058 1.00 85.56 308 CYS A N 1
ATOM 2215 C CA . CYS A 1 308 ? -17.012 -10.511 -4.050 1.00 85.56 308 CYS A CA 1
ATOM 2216 C C . CYS A 1 308 ? -16.947 -11.943 -4.596 1.00 85.56 308 CYS A C 1
ATOM 2218 O O . CYS A 1 308 ? -17.175 -12.191 -5.777 1.00 85.56 308 CYS A O 1
ATOM 2220 N N . ASN A 1 309 ? -16.676 -12.899 -3.704 1.00 74.06 309 ASN A N 1
ATOM 2221 C CA . ASN A 1 309 ? -16.649 -14.332 -4.010 1.00 74.06 309 ASN A CA 1
ATOM 2222 C C . ASN A 1 309 ? -17.949 -14.873 -4.623 1.00 74.06 309 ASN A C 1
ATOM 2224 O O . ASN A 1 309 ? -19.040 -14.488 -4.215 1.00 74.06 309 ASN A O 1
ATOM 2228 N N . GLY A 1 310 ? -17.827 -15.901 -5.466 1.00 63.00 310 GLY A N 1
ATOM 2229 C CA . GLY A 1 310 ? -18.946 -16.704 -5.969 1.00 63.00 310 GLY A CA 1
ATOM 2230 C C . GLY A 1 310 ? -19.323 -16.402 -7.420 1.00 63.00 310 GLY A C 1
ATOM 2231 O O . GLY A 1 310 ? -19.117 -15.301 -7.921 1.00 63.00 310 GLY A O 1
ATOM 2232 N N . SER A 1 311 ? -19.877 -17.408 -8.101 1.00 54.34 311 SER A N 1
ATOM 2233 C CA . SER A 1 311 ? -20.395 -17.276 -9.465 1.00 54.34 311 SER A CA 1
ATOM 2234 C C . SER A 1 311 ? -21.596 -16.333 -9.519 1.00 54.34 311 SER A C 1
ATOM 2236 O O . SER A 1 311 ? -22.367 -16.239 -8.568 1.00 54.34 311 SER A O 1
ATOM 2238 N N . THR A 1 312 ? -21.752 -15.663 -10.659 1.00 54.12 312 THR A N 1
ATOM 2239 C CA . THR A 1 312 ? -22.690 -14.567 -10.908 1.00 54.12 312 THR A CA 1
ATOM 2240 C C . THR A 1 312 ? -24.108 -14.859 -10.376 1.00 54.12 312 THR A C 1
ATOM 2242 O O . THR A 1 312 ? -24.761 -15.774 -10.884 1.00 54.12 312 THR A O 1
ATOM 2245 N N . PRO A 1 313 ? -24.628 -14.082 -9.403 1.00 55.25 313 PRO A N 1
ATOM 2246 C CA . PRO A 1 313 ? -24.049 -12.861 -8.843 1.00 55.25 313 PRO A CA 1
ATOM 2247 C C . PRO A 1 313 ? -23.075 -13.078 -7.660 1.00 55.25 313 PRO A C 1
ATOM 2249 O O . PRO A 1 313 ? -23.296 -13.958 -6.827 1.00 55.25 313 PRO A O 1
ATOM 2252 N N . PRO A 1 314 ? -22.060 -12.204 -7.522 1.00 65.94 314 PRO A N 1
ATOM 2253 C CA . PRO A 1 314 ? -21.073 -12.271 -6.446 1.00 65.94 314 PRO A CA 1
ATOM 2254 C C . PRO A 1 314 ? -21.730 -12.121 -5.061 1.00 65.94 314 PRO A C 1
ATOM 2256 O O . PRO A 1 314 ? -22.617 -11.288 -4.855 1.00 65.94 314 PRO A O 1
ATOM 2259 N N . SER A 1 315 ? -21.297 -12.957 -4.116 1.00 80.88 315 SER A N 1
ATOM 2260 C CA . SER A 1 315 ? -21.814 -13.102 -2.750 1.00 80.88 315 SER A CA 1
ATOM 2261 C C . SER A 1 315 ? -21.092 -12.162 -1.781 1.00 80.88 315 SER A C 1
ATOM 2263 O O . SER A 1 315 ? -20.125 -12.537 -1.116 1.00 80.88 315 SER A O 1
ATOM 2265 N N . CYS A 1 316 ? -21.580 -10.928 -1.692 1.00 92.19 316 CYS A N 1
ATOM 2266 C CA . CYS A 1 316 ? -21.119 -9.937 -0.723 1.00 92.19 316 CYS A CA 1
ATOM 2267 C C . CYS A 1 316 ? -21.891 -10.049 0.597 1.00 92.19 316 CYS A C 1
ATOM 2269 O O . CYS A 1 316 ? -23.013 -10.551 0.623 1.00 92.19 316 CYS A O 1
ATOM 2271 N N . ALA A 1 317 ? -21.331 -9.539 1.693 1.00 95.19 317 ALA A N 1
ATOM 2272 C CA . ALA A 1 317 ? -22.049 -9.384 2.954 1.00 95.19 317 ALA A CA 1
ATOM 2273 C C . ALA A 1 317 ? -23.353 -8.598 2.746 1.00 95.19 317 ALA A C 1
ATOM 2275 O O . ALA A 1 317 ? -23.377 -7.611 2.013 1.00 95.19 317 ALA A O 1
ATOM 2276 N N . VAL A 1 318 ? -24.438 -9.023 3.394 1.00 95.62 318 VAL A N 1
ATOM 2277 C CA . VAL A 1 318 ? -25.734 -8.350 3.237 1.00 95.62 318 VAL A CA 1
ATOM 2278 C C . VAL A 1 318 ? -25.831 -7.053 4.039 1.00 95.62 318 VAL A C 1
ATOM 2280 O O . VAL A 1 318 ? -25.156 -6.888 5.062 1.00 95.62 318 VAL A O 1
ATOM 2283 N N . SER A 1 319 ? -26.732 -6.167 3.605 1.00 97.62 319 SER A N 1
ATOM 2284 C CA . SER A 1 319 ? -27.132 -4.957 4.336 1.00 97.62 319 SER A CA 1
ATOM 2285 C C . SER A 1 319 ? -27.373 -5.239 5.823 1.00 97.62 319 SER A C 1
ATOM 2287 O O . SER A 1 319 ? -28.036 -6.208 6.188 1.00 97.62 319 SER A O 1
ATOM 2289 N N . GLY A 1 320 ? -26.862 -4.363 6.688 1.00 97.81 320 GLY A N 1
ATOM 2290 C CA . GLY A 1 320 ? -26.936 -4.511 8.144 1.00 97.81 320 GLY A CA 1
ATOM 2291 C C . GLY A 1 320 ? -25.775 -5.291 8.766 1.00 97.81 320 GLY A C 1
ATOM 2292 O O . GLY A 1 320 ? -25.643 -5.283 9.988 1.00 97.81 320 GLY A O 1
ATOM 2293 N N . THR A 1 321 ? -24.896 -5.910 7.967 1.00 98.19 321 THR A N 1
ATOM 2294 C CA . THR A 1 321 ? -23.651 -6.495 8.488 1.00 98.19 321 THR A CA 1
ATOM 2295 C C . THR A 1 321 ? -22.761 -5.385 9.041 1.00 98.19 321 THR A C 1
ATOM 2297 O O . THR A 1 321 ? -22.288 -4.530 8.295 1.00 98.19 321 THR A O 1
ATOM 2300 N N . SER A 1 322 ? -22.537 -5.389 10.351 1.00 98.25 322 SER A N 1
ATOM 2301 C CA . SER A 1 322 ? -21.698 -4.407 11.043 1.00 98.25 322 SER A CA 1
ATOM 2302 C C . SER A 1 322 ? -20.269 -4.916 11.172 1.00 98.25 322 SER A C 1
ATOM 2304 O O . SER A 1 322 ? -20.053 -6.072 11.538 1.00 98.25 322 SER A O 1
ATOM 2306 N N . VAL A 1 323 ? -19.301 -4.048 10.886 1.00 98.56 323 VAL A N 1
ATOM 2307 C CA . VAL A 1 323 ? -17.869 -4.316 11.028 1.00 98.56 323 VAL A CA 1
ATOM 2308 C C . VAL A 1 323 ? -17.238 -3.157 11.784 1.00 98.56 323 VAL A C 1
ATOM 2310 O O . VAL A 1 323 ? -17.394 -1.993 11.414 1.00 98.56 323 VAL A O 1
ATOM 2313 N N . ARG A 1 324 ? -16.504 -3.472 12.846 1.00 98.12 324 ARG A N 1
ATOM 2314 C CA . ARG A 1 324 ? -15.677 -2.524 13.593 1.00 98.12 324 ARG A CA 1
ATOM 2315 C C . ARG A 1 324 ? -14.271 -3.079 13.707 1.00 98.12 324 ARG A C 1
ATOM 2317 O O . ARG A 1 324 ? -14.105 -4.263 13.972 1.00 98.12 324 ARG A O 1
ATOM 2324 N N . VAL A 1 325 ? -13.285 -2.208 13.568 1.00 97.62 325 VAL A N 1
ATOM 2325 C CA . VAL A 1 325 ? -11.881 -2.483 13.853 1.00 97.62 325 VAL A CA 1
ATOM 2326 C C . VAL A 1 325 ? -11.414 -1.560 14.960 1.00 97.62 325 VAL A C 1
ATOM 2328 O O . VAL A 1 325 ? -11.700 -0.362 14.940 1.00 97.62 325 VAL A O 1
ATOM 2331 N N . SER A 1 326 ? -10.678 -2.107 15.918 1.00 96.25 326 SER A N 1
ATOM 2332 C CA . SER A 1 326 ? -10.019 -1.332 16.964 1.00 96.25 326 SER A CA 1
ATOM 2333 C C . SER A 1 326 ? -8.611 -1.842 17.222 1.00 96.25 326 SER A C 1
ATOM 2335 O O . SER A 1 326 ? -8.395 -3.048 17.341 1.00 96.25 326 SER A O 1
ATOM 2337 N N . PHE A 1 327 ? -7.686 -0.904 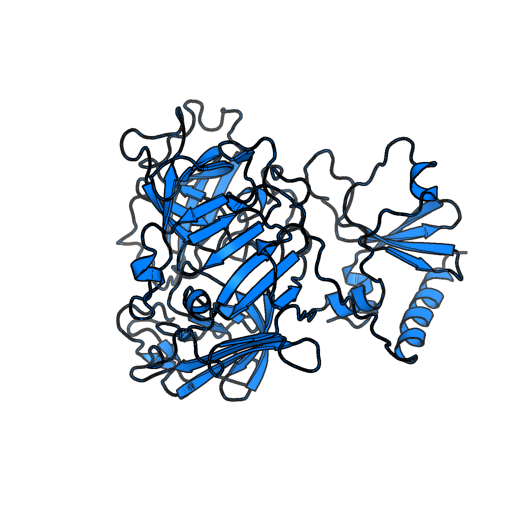17.388 1.00 94.31 327 PHE A N 1
ATOM 2338 C CA . PHE A 1 327 ? -6.328 -1.141 17.858 1.00 94.31 327 PHE A CA 1
ATOM 2339 C C . PHE A 1 327 ? -6.250 -0.629 19.290 1.00 94.31 327 PHE A C 1
ATOM 2341 O O . PHE A 1 327 ? -6.491 0.555 19.517 1.00 94.31 327 PHE A O 1
ATOM 2348 N N . SER A 1 328 ? -5.988 -1.502 20.258 1.00 84.75 328 SER A N 1
ATOM 2349 C CA . SER A 1 328 ? -6.077 -1.171 21.682 1.00 84.75 328 SER A CA 1
ATOM 2350 C C . SER A 1 328 ? -4.702 -1.134 22.345 1.00 84.75 328 SER A C 1
ATOM 2352 O O . SER A 1 328 ? -3.751 -1.777 21.908 1.00 84.75 328 SER A O 1
ATOM 2354 N N . ASN A 1 329 ? -4.599 -0.359 23.423 1.00 76.06 329 ASN A N 1
ATOM 2355 C CA . ASN A 1 329 ? -3.464 -0.388 24.348 1.00 76.06 329 ASN A CA 1
ATOM 2356 C C . ASN A 1 329 ? -3.750 -1.247 25.599 1.00 76.06 329 ASN A C 1
ATOM 2358 O O . ASN A 1 329 ? -3.142 -1.041 26.647 1.00 76.06 329 ASN A O 1
ATOM 2362 N N . GLY A 1 330 ? -4.734 -2.147 25.513 1.00 70.81 330 GLY A N 1
ATOM 2363 C CA . GLY A 1 330 ? -5.230 -2.976 26.612 1.00 70.81 330 GLY A CA 1
ATOM 2364 C C . GLY A 1 330 ? -6.367 -2.355 27.434 1.00 70.81 330 GLY A C 1
ATOM 2365 O O . GLY A 1 330 ? -7.074 -3.089 28.118 1.00 70.81 330 GLY A O 1
ATOM 2366 N N . THR A 1 331 ? -6.595 -1.037 27.358 1.00 72.38 331 THR A N 1
ATOM 2367 C CA . THR A 1 331 ? -7.683 -0.361 28.107 1.00 72.38 331 THR A CA 1
ATOM 2368 C C . THR A 1 331 ? -8.654 0.403 27.216 1.00 72.38 331 THR A C 1
ATOM 2370 O O . THR A 1 331 ? -9.858 0.361 27.460 1.00 72.38 331 THR A O 1
ATOM 2373 N N . SER A 1 332 ? -8.149 1.047 26.162 1.00 82.69 332 SER A N 1
ATOM 2374 C CA . SER A 1 332 ? -8.952 1.820 25.217 1.00 82.69 332 SER A CA 1
ATOM 2375 C C . SER A 1 332 ? -8.395 1.693 23.798 1.00 82.69 332 SER A C 1
ATOM 2377 O O . SER A 1 332 ? -7.173 1.610 23.627 1.00 82.69 332 SER A O 1
ATOM 2379 N N . PRO A 1 333 ? -9.255 1.743 22.763 1.00 91.12 333 PRO A N 1
ATOM 2380 C CA . PRO A 1 333 ? -8.797 1.876 21.388 1.00 91.12 333 PRO A CA 1
ATOM 2381 C C . PRO A 1 333 ? -7.967 3.152 21.208 1.00 91.12 333 PRO A C 1
ATOM 2383 O O . PRO A 1 333 ? -8.452 4.250 21.474 1.00 91.12 333 PRO A O 1
ATOM 2386 N N . VAL A 1 334 ? -6.728 3.017 20.733 1.00 93.44 334 VAL A N 1
ATOM 2387 C CA . VAL A 1 334 ? -5.898 4.153 20.302 1.00 93.44 334 VAL A CA 1
ATOM 2388 C C . VAL A 1 334 ? -6.276 4.606 18.900 1.00 93.44 334 VAL A C 1
ATOM 2390 O O . VAL A 1 334 ? -6.128 5.776 18.581 1.00 93.44 334 VAL A O 1
ATOM 2393 N N . ALA A 1 335 ? -6.796 3.696 18.078 1.00 96.62 335 ALA A N 1
ATOM 2394 C CA . ALA A 1 335 ? -7.410 3.996 16.797 1.00 96.62 335 ALA A CA 1
ATOM 2395 C C . ALA A 1 335 ? -8.528 2.990 16.510 1.00 96.62 335 ALA A C 1
ATOM 2397 O O . ALA A 1 335 ? -8.463 1.830 16.927 1.00 96.62 335 ALA A O 1
ATOM 2398 N N . SER A 1 336 ? -9.566 3.426 15.805 1.00 97.38 336 SER A N 1
ATOM 2399 C CA . SER A 1 336 ? -10.678 2.557 15.423 1.00 97.38 336 SER A CA 1
ATOM 2400 C C . SER A 1 336 ? -11.418 3.089 14.212 1.00 97.38 336 SER A C 1
ATOM 2402 O O . SER A 1 336 ? -11.504 4.303 14.030 1.00 97.38 336 SER A O 1
ATOM 2404 N N . PHE A 1 337 ? -12.005 2.187 13.435 1.00 98.25 337 PHE A N 1
ATOM 2405 C CA . PHE A 1 337 ? -12.969 2.540 12.405 1.00 98.25 337 PHE A CA 1
ATOM 2406 C C . PHE A 1 337 ? -14.105 1.530 12.343 1.00 98.25 337 PHE A C 1
ATOM 2408 O O . PHE A 1 337 ? -13.973 0.393 12.796 1.00 98.25 337 PHE A O 1
ATOM 2415 N N . GLN A 1 338 ? -15.245 1.945 11.806 1.00 98.44 338 GLN A N 1
ATOM 2416 C CA . GLN A 1 338 ? -16.410 1.081 11.697 1.00 98.44 338 GLN A CA 1
ATOM 2417 C C . GLN A 1 338 ? -17.325 1.474 10.547 1.00 98.44 338 GLN A C 1
ATOM 2419 O O . GLN A 1 338 ? -17.425 2.642 10.168 1.00 98.44 338 GLN A O 1
ATOM 2424 N N . TYR A 1 339 ? -18.056 0.486 10.050 1.00 98.56 339 TYR A N 1
ATOM 2425 C CA . TYR A 1 339 ? -19.128 0.665 9.085 1.00 98.56 339 TYR A CA 1
ATOM 2426 C C . TYR A 1 339 ? -20.196 -0.416 9.253 1.00 98.56 339 TYR A C 1
ATOM 2428 O O . TYR A 1 339 ? -20.024 -1.418 9.948 1.00 98.56 339 TYR A O 1
ATOM 2436 N N . THR A 1 340 ? -21.344 -0.198 8.630 1.00 98.50 340 THR A N 1
ATOM 2437 C CA . THR A 1 340 ? -22.407 -1.191 8.486 1.00 98.50 340 THR A CA 1
ATOM 2438 C C . THR A 1 340 ? -22.785 -1.257 7.025 1.00 98.50 340 THR A C 1
ATOM 2440 O O . THR A 1 340 ? -23.150 -0.229 6.468 1.00 98.50 340 THR A O 1
ATOM 2443 N N . VAL A 1 341 ? -22.706 -2.439 6.415 1.00 98.25 341 VAL A N 1
ATOM 2444 C CA . VAL A 1 341 ? -23.051 -2.632 5.002 1.00 98.25 341 VAL A CA 1
ATOM 2445 C C . VAL A 1 341 ? -24.417 -2.009 4.722 1.00 98.25 341 VAL A C 1
ATOM 2447 O O . VAL A 1 341 ? -25.387 -2.252 5.446 1.00 98.25 341 VAL A O 1
ATOM 2450 N N . GLY A 1 342 ? -24.456 -1.153 3.707 1.00 97.44 342 GLY A N 1
ATOM 2451 C CA . GLY A 1 342 ? -25.616 -0.353 3.359 1.00 97.44 342 GLY A CA 1
ATOM 2452 C C . GLY A 1 342 ? -26.629 -1.099 2.488 1.00 97.44 342 GLY A C 1
ATOM 2453 O O . GLY A 1 342 ? -26.481 -2.294 2.209 1.00 97.44 342 GLY A O 1
ATOM 2454 N N . PRO A 1 343 ? -27.669 -0.380 2.027 1.00 95.12 343 PRO A N 1
ATOM 2455 C CA . PRO A 1 343 ? -28.641 -0.903 1.074 1.00 95.12 343 PRO A CA 1
ATOM 2456 C C . PRO A 1 343 ? -27.974 -1.504 -0.171 1.00 95.12 343 PRO A C 1
ATOM 2458 O O . PRO A 1 343 ? -26.893 -1.079 -0.577 1.00 95.12 343 PRO A O 1
ATOM 2461 N N . ASN A 1 344 ? -28.639 -2.481 -0.794 1.00 92.56 344 ASN A N 1
ATOM 2462 C CA . ASN A 1 344 ? -28.129 -3.218 -1.961 1.00 92.56 344 ASN A CA 1
ATOM 2463 C C . ASN A 1 344 ? -26.772 -3.910 -1.723 1.00 92.56 344 ASN A C 1
ATOM 2465 O O . ASN A 1 344 ? -26.014 -4.114 -2.666 1.00 92.56 344 ASN A O 1
ATOM 2469 N N . ASN A 1 345 ? -26.470 -4.262 -0.466 1.00 95.00 345 ASN A N 1
ATOM 2470 C CA . ASN A 1 345 ? -25.237 -4.951 -0.061 1.00 95.00 345 ASN A CA 1
ATOM 2471 C C . ASN A 1 345 ? -23.954 -4.174 -0.420 1.00 95.00 345 ASN A C 1
ATOM 2473 O O . ASN A 1 345 ? -22.891 -4.765 -0.611 1.00 95.00 345 ASN A O 1
ATOM 2477 N N . GLY A 1 346 ? -24.069 -2.847 -0.537 1.00 94.69 346 GLY A N 1
ATOM 2478 C CA . GLY A 1 346 ? -22.978 -1.947 -0.892 1.00 94.69 346 GLY A CA 1
ATOM 2479 C C . GLY A 1 346 ? -22.552 -1.040 0.260 1.00 94.69 346 GLY A C 1
ATOM 2480 O O . GLY A 1 346 ? -22.776 -1.327 1.439 1.00 94.69 346 GLY A O 1
ATOM 2481 N N . ALA A 1 347 ? -21.939 0.085 -0.091 1.00 96.81 347 ALA A N 1
ATOM 2482 C CA . ALA A 1 347 ? -21.431 1.044 0.874 1.00 96.81 347 ALA A CA 1
ATOM 2483 C C . ALA A 1 347 ? -22.517 1.668 1.766 1.00 96.81 347 ALA A C 1
ATOM 2485 O O . ALA A 1 347 ? -23.644 1.946 1.348 1.00 96.81 347 ALA A O 1
ATOM 2486 N N . GLN A 1 348 ? -22.142 1.959 3.010 1.00 97.25 348 GLN A N 1
ATOM 2487 C CA . GLN A 1 348 ? -22.963 2.715 3.942 1.00 97.25 348 GLN A CA 1
ATOM 2488 C C . GLN A 1 348 ? -23.041 4.189 3.531 1.00 97.25 348 GLN A C 1
ATOM 2490 O O . GLN A 1 348 ? -22.023 4.879 3.446 1.00 97.25 348 GLN A O 1
ATOM 2495 N N . ASN A 1 349 ? -24.257 4.711 3.360 1.00 94.94 349 ASN A N 1
ATOM 2496 C CA . ASN A 1 349 ? -24.440 6.130 3.070 1.00 94.94 349 ASN A CA 1
ATOM 2497 C C . ASN A 1 349 ? -23.920 7.014 4.222 1.00 94.94 349 ASN A C 1
ATOM 2499 O O . ASN A 1 349 ? -24.174 6.731 5.394 1.00 94.94 349 ASN A O 1
ATOM 2503 N N . GLY A 1 350 ? -23.207 8.089 3.880 1.00 94.00 350 GLY A N 1
ATOM 2504 C CA . GLY A 1 350 ? -22.652 9.046 4.841 1.00 94.00 350 GLY A CA 1
ATOM 2505 C C . GLY A 1 350 ? -21.450 8.548 5.650 1.00 94.00 350 GLY A C 1
ATOM 2506 O O . GLY A 1 350 ? -20.994 9.275 6.528 1.00 94.00 350 GLY A O 1
ATOM 2507 N N . ASN A 1 351 ? -20.926 7.348 5.376 1.00 97.31 351 ASN A N 1
ATOM 2508 C CA . ASN A 1 351 ? -19.728 6.824 6.030 1.00 97.31 351 ASN A CA 1
ATOM 2509 C C . ASN A 1 351 ? -18.548 6.746 5.038 1.00 97.31 351 ASN A C 1
ATOM 2511 O O . ASN A 1 351 ? -18.480 5.808 4.238 1.00 97.31 351 ASN A O 1
ATOM 2515 N N . PRO A 1 352 ? -17.586 7.685 5.100 1.00 96.25 352 PRO A N 1
ATOM 2516 C CA . PRO A 1 352 ? -16.456 7.717 4.175 1.00 96.25 352 PRO A CA 1
ATOM 2517 C C . PRO A 1 352 ? -15.537 6.491 4.253 1.00 96.25 352 PRO A C 1
ATOM 2519 O O . PRO A 1 352 ? -14.951 6.125 3.238 1.00 96.25 352 PRO A O 1
ATOM 2522 N N . VAL A 1 353 ? -15.442 5.809 5.398 1.00 97.44 353 VAL A N 1
ATOM 2523 C CA . VAL A 1 353 ? -14.581 4.619 5.548 1.00 97.44 353 VAL A CA 1
ATOM 2524 C C . VAL A 1 353 ? -15.277 3.307 5.176 1.00 97.44 353 VAL A C 1
ATOM 2526 O O . VAL A 1 353 ? -14.655 2.250 5.236 1.00 97.44 353 VAL A O 1
ATOM 2529 N N . SER A 1 354 ? -16.553 3.344 4.775 1.00 98.00 354 SER A N 1
ATOM 2530 C CA . SER A 1 354 ? -17.238 2.152 4.273 1.00 98.00 354 SER A CA 1
ATOM 2531 C C . SER A 1 354 ? -16.638 1.712 2.930 1.00 98.00 354 SER A C 1
ATOM 2533 O O . SER A 1 354 ? -16.540 2.548 2.027 1.00 98.00 354 SER A O 1
ATOM 2535 N N . PRO A 1 355 ? -16.302 0.420 2.748 1.00 97.56 355 PRO A N 1
ATOM 2536 C CA . PRO A 1 355 ? -15.912 -0.124 1.449 1.00 97.56 355 PRO A CA 1
ATOM 2537 C C . PRO A 1 355 ? -17.091 -0.103 0.469 1.00 97.56 355 PRO A C 1
ATOM 2539 O O . PRO A 1 355 ? -18.247 0.022 0.886 1.00 97.56 355 PRO A O 1
ATOM 2542 N N . TYR A 1 356 ? -16.795 -0.237 -0.829 1.00 96.38 356 TYR A N 1
ATOM 2543 C CA . TYR A 1 356 ? -17.811 -0.282 -1.888 1.00 96.38 356 TYR A CA 1
ATOM 2544 C C . TYR A 1 356 ? -18.775 -1.462 -1.697 1.00 96.38 356 TYR A C 1
ATOM 2546 O O . TYR A 1 356 ? -19.990 -1.320 -1.832 1.00 96.38 356 TYR A O 1
ATOM 2554 N N . ALA A 1 357 ? -18.204 -2.607 -1.330 1.00 95.75 357 ALA A N 1
ATOM 2555 C CA . ALA A 1 357 ? -18.866 -3.840 -0.931 1.00 95.75 357 ALA A CA 1
ATOM 2556 C C . ALA A 1 357 ? -17.922 -4.631 -0.007 1.00 95.75 357 ALA A C 1
ATOM 2558 O O . ALA A 1 357 ? -16.762 -4.253 0.170 1.00 95.75 357 ALA A O 1
ATOM 2559 N N . VAL A 1 358 ? -18.397 -5.735 0.573 1.00 95.94 358 VAL A N 1
ATOM 2560 C CA . VAL A 1 358 ? -17.572 -6.625 1.408 1.00 95.94 358 VAL A CA 1
ATOM 2561 C C . VAL A 1 358 ? -17.701 -8.060 0.914 1.00 95.94 358 VAL A C 1
ATOM 2563 O O . VAL A 1 358 ? -18.769 -8.654 1.039 1.00 95.94 358 VAL A O 1
ATOM 2566 N N . SER A 1 359 ? -16.618 -8.630 0.392 1.00 93.19 359 SER A N 1
ATOM 2567 C CA . SER A 1 359 ? -16.488 -10.071 0.172 1.00 93.19 359 SER A CA 1
ATOM 2568 C C . SER A 1 359 ? -16.300 -10.772 1.512 1.00 93.19 359 SER A C 1
ATOM 2570 O O . SER A 1 359 ? -15.473 -10.354 2.326 1.00 93.19 359 SER A O 1
ATOM 2572 N N . VAL A 1 360 ? -17.057 -11.843 1.745 1.00 91.25 360 VAL A N 1
ATOM 2573 C CA . VAL A 1 360 ? -16.900 -12.676 2.942 1.00 91.25 360 VAL A CA 1
ATOM 2574 C C . VAL A 1 360 ? -16.117 -13.929 2.574 1.00 91.25 360 VAL A C 1
ATOM 2576 O O . VAL A 1 360 ? -16.573 -14.773 1.799 1.00 91.25 360 VAL A O 1
ATOM 2579 N N . GLU A 1 361 ? -14.943 -14.055 3.171 1.00 84.88 361 GLU A N 1
ATOM 2580 C CA . GLU A 1 361 ? -14.060 -15.207 3.076 1.00 84.88 361 GLU A CA 1
ATOM 2581 C C . GLU A 1 361 ? -14.362 -16.172 4.228 1.00 84.88 361 GLU A C 1
ATOM 2583 O O . GLU A 1 361 ? -14.622 -15.760 5.359 1.00 84.88 361 GLU A O 1
ATOM 2588 N N . ARG A 1 362 ? -14.370 -17.480 3.952 1.00 75.62 362 ARG A N 1
ATOM 2589 C CA . ARG A 1 362 ? -14.746 -18.509 4.946 1.00 75.62 362 ARG A CA 1
ATOM 2590 C C . ARG A 1 362 ? -13.573 -19.351 5.439 1.00 75.62 362 ARG A C 1
ATOM 2592 O O . ARG A 1 362 ? -13.762 -20.192 6.311 1.00 75.62 362 ARG A O 1
ATOM 2599 N N . ASN A 1 363 ? -12.383 -19.121 4.891 1.00 71.38 363 ASN A N 1
ATOM 2600 C CA . ASN A 1 363 ? -11.192 -19.912 5.163 1.00 71.38 363 ASN A CA 1
ATOM 2601 C C . ASN A 1 363 ? -10.078 -19.023 5.725 1.00 71.38 363 ASN A C 1
ATOM 2603 O O . ASN A 1 363 ? -9.873 -17.905 5.256 1.00 71.38 363 ASN A O 1
ATOM 2607 N N . GLY A 1 364 ? -9.324 -19.564 6.681 1.00 77.88 364 GLY A N 1
ATOM 2608 C CA . GLY A 1 364 ? -8.147 -18.914 7.255 1.00 77.88 364 GLY A CA 1
ATOM 2609 C C . GLY A 1 364 ? -8.405 -18.197 8.580 1.00 77.88 364 GLY A C 1
ATOM 2610 O O . GLY A 1 364 ? -9.484 -18.282 9.165 1.00 77.88 364 GLY A O 1
ATOM 2611 N N . ALA A 1 365 ? -7.364 -17.527 9.073 1.00 85.19 365 ALA A N 1
ATOM 2612 C CA . ALA A 1 365 ? -7.444 -16.696 10.267 1.00 85.19 365 ALA A CA 1
ATOM 2613 C C . ALA A 1 365 ? -8.305 -15.451 10.010 1.00 85.19 365 ALA A C 1
ATOM 2615 O O . ALA A 1 365 ? -8.385 -14.977 8.875 1.00 85.19 365 ALA A O 1
ATOM 2616 N N . SER A 1 366 ? -8.911 -14.907 11.071 1.00 90.38 366 SER A N 1
ATOM 2617 C CA . SER A 1 366 ? -9.659 -13.651 10.991 1.00 90.38 366 SER A CA 1
ATOM 2618 C C . SER A 1 366 ? -8.797 -12.569 10.342 1.00 90.38 366 SER A C 1
ATOM 2620 O O . SER A 1 366 ? -7.635 -12.369 10.715 1.00 90.38 366 SER A O 1
ATOM 2622 N N . PHE A 1 367 ? -9.369 -11.866 9.375 1.00 92.75 367 PHE A N 1
ATOM 2623 C CA . PHE A 1 367 ? -8.635 -10.933 8.537 1.00 92.75 367 PHE A CA 1
ATOM 2624 C C . PHE A 1 367 ? -9.573 -9.876 7.967 1.00 92.75 367 PHE A C 1
ATOM 2626 O O . PHE A 1 367 ? -10.724 -10.176 7.646 1.00 92.75 367 PHE A O 1
ATOM 2633 N N . LEU A 1 368 ? -9.076 -8.652 7.809 1.00 95.50 368 LEU A N 1
ATOM 2634 C CA . LEU A 1 368 ? -9.758 -7.615 7.048 1.00 95.50 368 LEU A CA 1
ATOM 2635 C C . LEU A 1 368 ? -8.787 -6.895 6.123 1.00 95.50 368 LEU A C 1
ATOM 2637 O O . LEU A 1 368 ? -7.813 -6.300 6.578 1.00 95.50 368 LEU A O 1
ATOM 2641 N N . ASN A 1 369 ? -9.140 -6.845 4.845 1.00 95.19 369 ASN A N 1
ATOM 2642 C CA . ASN A 1 369 ? -8.655 -5.821 3.935 1.00 95.19 369 ASN A CA 1
ATOM 2643 C C . ASN A 1 369 ? -9.530 -4.564 4.086 1.00 95.19 369 ASN A C 1
ATOM 2645 O O . ASN A 1 369 ? -10.729 -4.588 3.795 1.00 95.19 369 ASN A O 1
ATOM 2649 N N . ALA A 1 370 ? -8.932 -3.487 4.593 1.00 95.44 370 ALA A N 1
ATOM 2650 C CA . ALA A 1 370 ? -9.599 -2.229 4.908 1.00 95.44 370 ALA A CA 1
ATOM 2651 C C . ALA A 1 370 ? -9.851 -1.340 3.680 1.00 95.44 370 ALA A C 1
ATOM 2653 O O . ALA A 1 370 ? -10.580 -0.354 3.810 1.00 95.44 370 ALA A O 1
ATOM 2654 N N . THR A 1 371 ? -9.329 -1.713 2.502 1.00 96.06 371 THR A N 1
ATOM 2655 C CA . THR A 1 371 ? -9.466 -1.012 1.209 1.00 96.06 371 THR A CA 1
ATOM 2656 C C . THR A 1 371 ? -8.896 0.404 1.199 1.00 96.06 371 THR A C 1
ATOM 2658 O O . THR A 1 371 ? -8.593 0.973 2.241 1.00 96.06 371 THR A O 1
ATOM 2661 N N . VAL A 1 372 ? -8.872 1.058 0.036 1.00 96.69 372 VAL A N 1
ATOM 2662 C CA . VAL A 1 372 ? -8.457 2.467 -0.098 1.00 96.69 372 VAL A CA 1
ATOM 2663 C C . VAL A 1 372 ? -9.232 3.427 0.821 1.00 96.69 372 VAL A C 1
ATOM 2665 O O . VAL A 1 372 ? -8.781 4.531 1.131 1.00 96.69 372 VAL A O 1
ATOM 2668 N N . ARG A 1 373 ? -10.410 3.014 1.300 1.00 96.50 373 ARG A N 1
ATOM 2669 C CA . ARG A 1 373 ? -11.325 3.833 2.101 1.00 96.50 373 ARG A CA 1
ATOM 2670 C C . ARG A 1 373 ? -10.775 4.245 3.454 1.00 96.50 373 ARG A C 1
ATOM 2672 O O . ARG A 1 373 ? -11.236 5.258 3.980 1.00 96.50 373 ARG A O 1
ATOM 26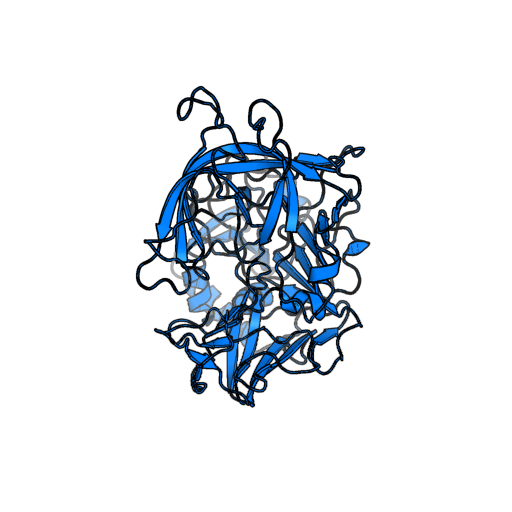79 N N . PHE A 1 374 ? -9.766 3.556 3.992 1.00 97.12 374 PHE A N 1
ATOM 2680 C CA . PHE A 1 374 ? -9.120 4.025 5.220 1.00 97.12 374 PHE A CA 1
ATOM 2681 C C . PHE A 1 374 ? -8.530 5.436 5.051 1.00 97.12 374 PHE A C 1
ATOM 2683 O O . PHE A 1 374 ? -8.542 6.192 6.019 1.00 97.12 374 PHE A O 1
ATOM 2690 N N . LEU A 1 375 ? -8.102 5.829 3.839 1.00 98.06 375 LEU A N 1
ATOM 2691 C CA . LEU A 1 375 ? -7.553 7.166 3.570 1.00 98.06 375 LEU A CA 1
ATOM 2692 C C . LEU A 1 375 ? -8.578 8.291 3.768 1.00 98.06 375 LEU A C 1
ATOM 2694 O O . LEU A 1 375 ? -8.197 9.433 4.007 1.00 98.06 375 LEU A O 1
ATOM 2698 N N . GLN A 1 376 ? -9.879 7.984 3.713 1.00 97.88 376 GLN A N 1
ATOM 2699 C CA . GLN A 1 376 ? -10.930 8.963 4.016 1.00 97.88 376 GLN A CA 1
ATOM 2700 C C . GLN A 1 376 ? -10.997 9.273 5.517 1.00 97.88 376 GLN A C 1
ATOM 2702 O O . GLN A 1 376 ? -11.290 10.398 5.930 1.00 97.88 376 GLN A O 1
ATOM 2707 N N . GLY A 1 377 ? -10.724 8.261 6.344 1.00 97.56 377 GLY A N 1
ATOM 2708 C CA . GLY A 1 377 ? -10.728 8.371 7.799 1.00 97.56 377 GLY A CA 1
ATOM 2709 C C . GLY A 1 377 ? -9.391 8.814 8.374 1.00 97.56 377 GLY A C 1
ATOM 2710 O O . GLY A 1 377 ? -9.373 9.505 9.391 1.00 97.56 377 GLY A O 1
ATOM 2711 N N . PHE A 1 378 ? -8.282 8.438 7.733 1.00 98.50 378 PHE A N 1
ATOM 2712 C CA . PHE A 1 378 ? -6.943 8.595 8.285 1.00 98.50 378 PHE A CA 1
ATOM 2713 C C . PHE A 1 378 ? -5.923 9.078 7.257 1.00 98.50 378 PHE A C 1
ATOM 2715 O O . PHE A 1 378 ? -5.829 8.550 6.153 1.00 98.50 378 PHE A O 1
ATOM 2722 N N . THR A 1 379 ? -5.052 9.983 7.691 1.00 98.31 379 THR A N 1
ATOM 2723 C CA . THR A 1 379 ? -3.673 9.986 7.210 1.00 98.31 379 THR A CA 1
ATOM 2724 C C . THR A 1 379 ? -2.986 8.754 7.799 1.00 98.31 379 THR A C 1
ATOM 2726 O O . THR A 1 379 ? -3.075 8.499 9.003 1.00 98.31 379 THR A O 1
ATOM 2729 N N . TYR A 1 380 ? -2.314 7.984 6.954 1.00 98.25 380 TYR A N 1
ATOM 2730 C CA . TYR A 1 380 ? -1.656 6.727 7.305 1.00 98.25 380 TYR A CA 1
ATOM 2731 C C . TYR A 1 380 ? -0.155 6.878 7.146 1.00 98.25 380 TYR A C 1
ATOM 2733 O O . TYR A 1 380 ? 0.275 7.549 6.219 1.00 98.25 380 TYR A O 1
ATOM 2741 N N . PHE A 1 381 ? 0.661 6.249 7.980 1.00 95.38 381 PHE A N 1
ATOM 2742 C CA . PHE A 1 381 ? 2.075 6.098 7.652 1.00 95.38 381 PHE A CA 1
ATOM 2743 C C . PHE A 1 381 ? 2.572 4.695 7.933 1.00 95.38 381 PHE A C 1
ATOM 2745 O O . PHE A 1 381 ? 2.014 3.997 8.776 1.00 95.38 381 PHE A O 1
ATOM 2752 N N . TYR A 1 382 ? 3.653 4.325 7.256 1.00 96.94 382 TYR A N 1
ATOM 2753 C CA . TYR A 1 382 ? 4.408 3.110 7.512 1.00 96.94 382 TYR A CA 1
ATOM 2754 C C . TYR A 1 382 ? 5.869 3.447 7.829 1.00 96.94 382 TYR A C 1
ATOM 2756 O O . TYR A 1 382 ? 6.533 4.148 7.066 1.00 96.94 382 TYR A O 1
ATOM 2764 N N . ASP A 1 383 ? 6.343 2.960 8.974 1.00 93.81 383 ASP A N 1
ATOM 2765 C CA . ASP A 1 383 ? 7.727 3.017 9.437 1.00 93.81 383 ASP A CA 1
ATOM 2766 C C . ASP A 1 383 ? 8.349 1.627 9.316 1.00 93.81 383 ASP A C 1
ATOM 2768 O O . ASP A 1 383 ? 8.170 0.763 10.181 1.00 93.81 383 ASP A O 1
ATOM 2772 N N . ALA A 1 384 ? 9.085 1.426 8.226 1.00 89.81 384 ALA A N 1
ATOM 2773 C CA . ALA A 1 384 ? 9.739 0.159 7.938 1.00 89.81 384 ALA A CA 1
ATOM 2774 C C . ALA A 1 384 ? 10.952 -0.098 8.842 1.00 89.81 384 ALA A C 1
ATOM 2776 O O . ALA A 1 384 ? 11.277 -1.255 9.106 1.00 89.81 384 ALA A O 1
ATOM 2777 N N . ALA A 1 385 ? 11.612 0.961 9.327 1.00 84.38 385 ALA A N 1
ATOM 2778 C CA . ALA A 1 385 ? 12.790 0.830 10.179 1.00 84.38 385 ALA A CA 1
ATOM 2779 C C . ALA A 1 385 ? 12.423 0.300 11.563 1.00 84.38 385 ALA A C 1
ATOM 2781 O O . ALA A 1 385 ? 13.093 -0.583 12.097 1.00 84.38 385 ALA A O 1
ATOM 2782 N N . ASN A 1 386 ? 11.349 0.835 12.144 1.00 83.69 386 ASN A N 1
ATOM 2783 C CA . ASN A 1 386 ? 10.962 0.489 13.506 1.00 83.69 386 ASN A CA 1
ATOM 2784 C C . ASN A 1 386 ? 9.729 -0.410 13.572 1.00 83.69 386 ASN A C 1
ATOM 2786 O O . ASN A 1 386 ? 9.365 -0.815 14.673 1.00 83.69 386 ASN A O 1
ATOM 2790 N N . GLY A 1 387 ? 9.087 -0.748 12.454 1.00 86.69 387 GLY A N 1
ATOM 2791 C CA . GLY A 1 387 ? 7.945 -1.660 12.421 1.00 86.69 387 GLY A CA 1
ATOM 2792 C C . GLY A 1 387 ? 6.717 -1.076 13.088 1.00 86.69 387 GLY A C 1
ATOM 2793 O O . GLY A 1 387 ? 6.216 -1.630 14.070 1.00 86.69 387 GLY A O 1
ATOM 2794 N N . PHE A 1 388 ? 6.263 0.062 12.578 1.00 91.62 388 PHE A N 1
ATOM 2795 C CA . PHE A 1 388 ? 5.019 0.689 12.998 1.00 91.62 388 PHE A CA 1
ATOM 2796 C C . PHE A 1 388 ? 4.192 1.079 11.785 1.00 91.62 388 PHE A C 1
ATOM 2798 O O . PHE A 1 388 ? 4.727 1.461 10.746 1.00 91.62 388 PHE A O 1
ATOM 2805 N N . ILE A 1 389 ? 2.878 1.074 11.966 1.00 96.19 389 ILE A N 1
ATOM 2806 C CA . ILE A 1 389 ? 2.016 1.970 11.203 1.00 96.19 389 ILE A CA 1
ATOM 2807 C C . ILE A 1 389 ? 1.532 3.098 12.105 1.00 96.19 389 ILE A C 1
ATOM 2809 O O . ILE A 1 389 ? 1.428 2.942 13.325 1.00 96.19 389 ILE A O 1
ATOM 2813 N N . GLY A 1 390 ? 1.208 4.229 11.497 1.00 96.62 390 GLY A N 1
ATOM 2814 C CA . GLY A 1 390 ? 0.545 5.340 12.157 1.00 96.62 390 GLY A CA 1
ATOM 2815 C C . GLY A 1 390 ? -0.824 5.600 11.557 1.00 96.62 390 GLY A C 1
ATOM 2816 O O . GLY A 1 390 ? -0.970 5.619 10.338 1.00 96.62 390 GLY A O 1
ATOM 2817 N N . LEU A 1 391 ? -1.808 5.886 12.408 1.00 98.12 391 LEU A N 1
ATOM 2818 C CA . LEU A 1 391 ? -3.121 6.388 12.009 1.00 98.12 391 LEU A CA 1
ATOM 2819 C C . LEU A 1 391 ? -3.377 7.747 12.655 1.00 98.12 391 LEU A C 1
ATOM 2821 O O . LEU A 1 391 ? -3.311 7.887 13.876 1.00 98.12 391 LEU A O 1
ATOM 2825 N N . LYS A 1 392 ? -3.689 8.751 11.839 1.00 97.56 392 LYS A N 1
ATOM 2826 C CA . LYS A 1 392 ? -4.098 10.083 12.290 1.00 97.56 392 LYS A CA 1
ATOM 2827 C C . LYS A 1 392 ? -5.412 10.441 11.625 1.00 97.56 392 LYS A C 1
ATOM 2829 O O . LYS A 1 392 ? -5.462 10.557 10.406 1.00 97.56 392 LYS A O 1
ATOM 2834 N N . ALA A 1 393 ? -6.467 10.598 12.417 1.00 97.12 393 ALA A N 1
ATOM 2835 C CA . ALA A 1 393 ? -7.780 10.965 11.914 1.00 97.12 393 ALA A CA 1
ATOM 2836 C C . ALA A 1 393 ? -7.688 12.259 11.094 1.00 97.12 393 ALA A C 1
ATOM 2838 O O . ALA A 1 393 ? -7.064 13.229 11.529 1.00 97.12 393 ALA A O 1
ATOM 2839 N N . THR A 1 394 ? -8.307 12.267 9.913 1.00 94.56 394 THR A N 1
ATOM 2840 C CA . THR A 1 394 ? -8.274 13.420 8.996 1.00 94.56 394 THR A CA 1
ATOM 2841 C C . THR A 1 394 ? -9.032 14.625 9.548 1.00 94.56 394 THR A C 1
ATOM 2843 O O . THR A 1 394 ? -8.740 15.753 9.172 1.00 94.56 394 THR A O 1
ATOM 2846 N N . GLY A 1 395 ? -10.003 14.391 10.437 1.00 91.25 395 GLY A N 1
ATOM 2847 C CA . GLY A 1 395 ? -10.962 15.397 10.905 1.00 91.25 395 GLY A CA 1
ATOM 2848 C C . GLY A 1 395 ? -12.175 15.563 9.980 1.00 91.25 395 GLY A C 1
ATOM 2849 O O . GLY A 1 395 ? -13.204 16.058 10.426 1.00 91.25 395 GLY A O 1
ATOM 2850 N N . GLU A 1 396 ? -12.086 15.074 8.740 1.00 89.25 396 GLU A N 1
ATOM 2851 C CA . GLU A 1 396 ? -13.155 15.130 7.731 1.00 89.25 396 GLU A CA 1
ATOM 2852 C C . GLU A 1 396 ? -14.193 14.008 7.910 1.00 89.25 396 GLU A C 1
ATOM 2854 O O . GLU A 1 396 ? -15.363 14.148 7.553 1.00 89.25 396 GLU A O 1
ATOM 2859 N N . THR A 1 397 ? -13.779 12.877 8.489 1.00 93.44 397 THR A N 1
ATOM 2860 C CA . THR A 1 397 ? -14.679 11.761 8.805 1.00 93.44 397 THR A CA 1
ATOM 2861 C C . THR A 1 397 ? -15.256 11.919 10.218 1.00 93.44 397 THR A C 1
ATOM 2863 O O . THR A 1 397 ? -14.487 12.098 11.166 1.00 93.44 397 THR A O 1
ATOM 2866 N N . PRO A 1 398 ? -16.587 11.789 10.410 1.00 95.62 398 PRO A N 1
ATOM 2867 C CA . PRO A 1 398 ? -17.194 11.790 11.738 1.00 95.62 398 PRO A CA 1
ATOM 2868 C C . PRO A 1 398 ? -16.537 10.779 12.686 1.00 95.62 398 PRO A C 1
ATOM 2870 O O . PRO A 1 398 ? -16.333 9.619 12.324 1.00 95.62 398 PRO A O 1
ATOM 2873 N N . THR A 1 399 ? -16.284 11.184 13.933 1.00 94.81 399 THR A N 1
ATOM 2874 C CA . THR A 1 399 ? -15.560 10.371 14.934 1.00 94.81 399 THR A CA 1
ATOM 2875 C C . THR A 1 399 ? -16.227 9.033 15.255 1.00 94.81 399 THR A C 1
ATOM 2877 O O . THR A 1 399 ? -15.564 8.088 15.672 1.00 94.81 399 THR A O 1
ATOM 2880 N N . GLN A 1 400 ? -17.536 8.919 15.017 1.00 94.94 400 GLN A N 1
ATOM 2881 C CA . GLN A 1 400 ? -18.277 7.662 15.134 1.00 94.94 400 GLN A CA 1
ATOM 2882 C C . GLN A 1 400 ? -17.898 6.616 14.071 1.00 94.94 400 GLN A C 1
ATOM 2884 O O . GLN A 1 400 ? -18.249 5.450 14.225 1.00 94.94 400 GLN A O 1
ATOM 2889 N N . PHE A 1 401 ? -17.247 7.018 12.978 1.00 97.56 401 PHE A N 1
ATOM 2890 C CA . PHE A 1 401 ? -16.829 6.133 11.890 1.00 97.56 401 PHE A CA 1
ATOM 2891 C C . PHE A 1 401 ? -15.324 5.900 11.872 1.00 97.56 401 PHE A C 1
ATOM 2893 O O . PHE A 1 401 ? -14.910 4.791 11.551 1.00 97.56 401 PHE A O 1
ATOM 2900 N N . ALA A 1 402 ? -14.519 6.901 12.233 1.00 97.75 402 ALA A N 1
ATOM 2901 C CA . ALA A 1 402 ? -13.069 6.784 12.345 1.00 97.75 402 ALA A CA 1
ATOM 2902 C C . ALA A 1 402 ? -12.539 7.714 13.443 1.00 97.75 402 ALA A C 1
ATOM 2904 O O . ALA A 1 402 ? -12.884 8.893 13.483 1.00 97.75 402 ALA A O 1
ATOM 2905 N N . ALA A 1 403 ? -11.689 7.196 14.325 1.00 97.25 403 ALA A N 1
ATOM 2906 C CA . ALA A 1 403 ? -11.077 7.967 15.402 1.00 97.25 403 ALA A CA 1
ATOM 2907 C C . ALA A 1 403 ? -9.658 7.476 15.699 1.00 97.25 403 ALA A C 1
ATOM 2909 O O . ALA A 1 403 ? -9.358 6.291 15.547 1.00 97.25 403 ALA A O 1
ATOM 2910 N N . SER A 1 404 ? -8.803 8.388 16.159 1.00 96.69 404 SER A N 1
ATOM 2911 C CA . SER A 1 404 ? -7.435 8.119 16.611 1.00 96.69 404 SER A CA 1
ATOM 2912 C C . SER A 1 404 ? -7.090 9.033 17.788 1.00 96.69 404 SER A C 1
ATOM 2914 O O . SER A 1 404 ? -7.473 10.204 17.777 1.00 96.69 404 SER A O 1
ATOM 2916 N N . ILE A 1 405 ? -6.341 8.539 18.770 1.00 94.62 405 ILE A N 1
ATOM 2917 C CA . ILE A 1 405 ? -5.839 9.310 19.911 1.00 94.62 405 ILE A CA 1
ATOM 2918 C C . ILE A 1 405 ? -4.400 9.752 19.602 1.00 94.62 405 ILE A C 1
ATOM 2920 O O . ILE A 1 405 ? -3.508 8.898 19.544 1.00 94.62 405 ILE A O 1
ATOM 2924 N N . PRO A 1 406 ? -4.135 11.056 19.406 1.00 91.62 406 PRO A N 1
ATOM 2925 C CA . PRO A 1 406 ? -2.803 11.537 19.055 1.00 91.62 406 PRO A CA 1
ATOM 2926 C C . PRO A 1 406 ? -1.728 11.047 20.027 1.00 91.62 406 PRO A C 1
ATOM 2928 O O . PRO A 1 406 ? -1.912 11.109 21.242 1.00 91.62 406 PRO A O 1
ATOM 2931 N N . SER A 1 407 ? -0.610 10.565 19.481 1.00 88.00 407 SER A N 1
ATOM 2932 C CA . SER A 1 407 ? 0.554 10.077 20.235 1.00 88.00 407 SER A CA 1
ATOM 2933 C C . SER A 1 407 ? 0.298 8.856 21.130 1.00 88.00 407 SER A C 1
ATOM 2935 O O . SER A 1 407 ? 1.181 8.465 21.890 1.00 88.00 407 SER A O 1
ATOM 2937 N N . ALA A 1 408 ? -0.880 8.229 21.054 1.00 88.62 408 ALA A N 1
ATOM 2938 C CA . ALA A 1 408 ? -1.140 6.965 21.732 1.00 88.62 408 ALA A CA 1
ATOM 2939 C C . ALA A 1 408 ? -0.518 5.788 20.965 1.00 88.62 408 ALA A C 1
ATOM 2941 O O . ALA A 1 408 ? -0.321 5.860 19.753 1.00 88.62 408 ALA A O 1
ATOM 2942 N N . MET A 1 409 ? -0.243 4.686 21.663 1.00 88.06 409 MET A N 1
ATOM 2943 C CA . MET A 1 409 ? 0.391 3.503 21.081 1.00 88.06 409 MET A CA 1
ATOM 2944 C C . MET A 1 409 ? -0.378 2.225 21.427 1.00 88.06 409 MET A C 1
ATOM 2946 O O . MET A 1 409 ? -0.714 1.998 22.588 1.00 88.06 409 MET A O 1
ATOM 2950 N N . ALA A 1 410 ? -0.622 1.387 20.421 1.00 84.69 410 ALA A N 1
ATOM 2951 C CA . ALA A 1 410 ? -1.074 0.009 20.558 1.00 84.69 410 ALA A CA 1
ATOM 2952 C C . ALA A 1 410 ? 0.105 -0.940 20.329 1.00 84.69 410 ALA A C 1
ATOM 2954 O O . ALA A 1 410 ? 0.811 -0.848 19.323 1.00 84.69 410 ALA A O 1
ATOM 2955 N N . VAL A 1 411 ? 0.299 -1.866 21.267 1.00 75.00 411 VAL A N 1
ATOM 2956 C CA . VAL A 1 411 ? 1.375 -2.869 21.238 1.00 75.00 411 VAL A CA 1
ATOM 2957 C C . VAL A 1 411 ? 0.772 -4.270 21.381 1.00 75.00 411 VAL A C 1
ATOM 2959 O O . VAL A 1 411 ? 1.291 -5.095 22.120 1.00 75.00 411 VAL A O 1
ATOM 2962 N N . GLU A 1 412 ? -0.380 -4.536 20.762 1.00 64.19 412 GLU A N 1
ATOM 2963 C CA . GLU A 1 412 ? -1.010 -5.863 20.816 1.00 64.19 412 GLU A CA 1
ATOM 2964 C C . GLU A 1 412 ? -0.343 -6.825 19.821 1.00 64.19 412 GLU A C 1
ATOM 2966 O O . GLU A 1 412 ? -0.287 -6.559 18.624 1.00 64.19 412 GLU A O 1
ATOM 2971 N N . GLY A 1 413 ? 0.167 -7.950 20.327 1.00 51.66 413 GLY A N 1
ATOM 2972 C CA . GLY A 1 413 ? 0.812 -9.006 19.546 1.00 51.66 413 GLY A CA 1
ATOM 2973 C C . GLY A 1 413 ? 1.522 -10.013 20.448 1.00 51.66 413 GLY A C 1
ATOM 2974 O O . GLY A 1 413 ? 1.849 -9.700 21.591 1.00 51.66 413 GLY A O 1
ATOM 2975 N N . VAL A 1 414 ? 1.799 -11.217 19.950 1.00 45.09 414 VAL A N 1
ATOM 2976 C CA . VAL A 1 414 ? 2.503 -12.314 20.663 1.00 45.09 414 VAL A CA 1
ATOM 2977 C C . VAL A 1 414 ? 3.886 -11.857 21.154 1.00 45.09 414 VAL A C 1
ATOM 2979 O O . VAL A 1 414 ? 4.431 -12.345 22.141 1.00 45.09 414 VAL A O 1
ATOM 2982 N N . PHE A 1 415 ? 4.417 -10.808 20.530 1.00 46.81 415 PHE A N 1
ATOM 2983 C CA . PHE A 1 415 ? 5.616 -10.101 20.947 1.00 46.81 415 PHE A CA 1
ATOM 2984 C C . PHE A 1 415 ? 5.491 -9.317 22.261 1.00 46.81 415 PHE A C 1
ATOM 2986 O O . PHE A 1 415 ? 6.520 -9.044 22.868 1.00 46.81 415 PHE A O 1
ATOM 2993 N N . GLN A 1 416 ? 4.296 -9.028 22.789 1.00 40.62 416 GLN A N 1
ATOM 2994 C CA . GLN A 1 416 ? 4.165 -8.554 24.174 1.00 40.62 416 GLN A CA 1
ATOM 2995 C C . GLN A 1 416 ? 4.665 -9.591 25.176 1.00 40.62 416 GLN A C 1
ATOM 2997 O O . GLN A 1 416 ? 5.231 -9.219 26.195 1.00 40.62 416 GLN A O 1
ATOM 3002 N N . CYS A 1 417 ? 4.542 -10.877 24.865 1.00 40.81 417 CYS A N 1
ATOM 3003 C CA . CYS A 1 417 ? 5.064 -11.969 25.678 1.00 40.81 417 CYS A CA 1
ATOM 3004 C C . CYS A 1 417 ? 6.608 -11.919 25.766 1.00 40.81 417 CYS A C 1
ATOM 3006 O O . CYS A 1 417 ? 7.200 -12.240 26.791 1.00 40.81 417 CYS A O 1
ATOM 3008 N N . PHE A 1 418 ? 7.266 -11.419 24.712 1.00 42.47 418 PHE A N 1
ATOM 3009 C CA . PHE A 1 418 ? 8.722 -11.274 24.641 1.00 42.47 418 PHE A CA 1
ATOM 3010 C C . PHE A 1 418 ? 9.231 -9.891 25.111 1.00 42.47 418 PHE A C 1
ATOM 3012 O O . PHE A 1 418 ? 10.257 -9.797 25.779 1.00 42.47 418 PHE A O 1
ATOM 3019 N N . PHE A 1 419 ? 8.511 -8.803 24.812 1.00 40.59 419 PHE A N 1
ATOM 3020 C CA . PHE A 1 419 ? 8.897 -7.421 25.150 1.00 40.59 419 PHE A CA 1
ATOM 3021 C C . PHE A 1 419 ? 8.414 -6.945 26.524 1.00 40.59 419 PHE A C 1
ATOM 3023 O O . PHE A 1 419 ? 8.984 -6.005 27.072 1.00 40.59 419 PHE A O 1
ATOM 3030 N N . SER A 1 420 ? 7.418 -7.598 27.133 1.00 41.62 420 SER A N 1
ATOM 3031 C CA . SER A 1 420 ? 7.183 -7.429 28.577 1.00 41.62 420 SER A CA 1
ATOM 3032 C C . SER A 1 420 ? 8.352 -7.983 29.402 1.00 41.62 420 SER A C 1
ATOM 3034 O O . SER A 1 420 ? 8.562 -7.550 30.533 1.00 41.62 420 SER A O 1
ATOM 3036 N N . TRP A 1 421 ? 9.155 -8.880 28.812 1.00 35.91 421 TRP A N 1
ATOM 3037 C CA . TRP A 1 421 ? 10.350 -9.463 29.414 1.00 35.91 421 TRP A CA 1
ATOM 3038 C C . TRP A 1 421 ? 11.647 -8.696 29.100 1.00 35.91 421 TRP A C 1
ATOM 3040 O O . TRP A 1 421 ? 12.546 -8.666 29.936 1.00 35.91 421 TRP A O 1
ATOM 3050 N N . ALA A 1 422 ? 11.755 -8.030 27.947 1.00 35.03 422 ALA A N 1
ATOM 3051 C CA . ALA A 1 422 ? 12.910 -7.206 27.592 1.00 35.03 422 ALA A CA 1
ATOM 3052 C C . ALA A 1 422 ? 12.456 -5.820 27.112 1.00 35.03 422 ALA A C 1
ATOM 3054 O O . ALA A 1 422 ? 11.854 -5.687 26.050 1.00 35.03 422 ALA A O 1
ATOM 3055 N N . GLY A 1 423 ? 12.744 -4.779 27.899 1.00 35.72 423 GLY A N 1
ATOM 3056 C CA . GLY A 1 423 ? 12.415 -3.404 27.523 1.00 35.72 423 GLY A CA 1
ATOM 3057 C C . GLY A 1 423 ? 13.064 -3.007 26.185 1.00 35.72 423 GLY A C 1
ATOM 3058 O O . GLY A 1 423 ? 14.195 -3.424 25.915 1.00 35.72 423 GLY A O 1
ATOM 3059 N N . PRO A 1 424 ? 12.392 -2.205 25.340 1.00 36.06 424 PRO A N 1
ATOM 3060 C CA . PRO A 1 424 ? 12.979 -1.712 24.102 1.00 36.06 424 PRO A CA 1
ATOM 3061 C C . PRO A 1 424 ? 14.123 -0.748 24.439 1.00 36.06 424 PRO A C 1
ATOM 3063 O O . PRO A 1 424 ? 13.900 0.386 24.861 1.00 36.06 424 PRO A O 1
ATOM 3066 N N . ASN A 1 425 ? 15.368 -1.201 24.297 1.00 35.91 425 ASN A N 1
ATOM 3067 C CA . ASN A 1 425 ? 16.534 -0.350 24.503 1.00 35.91 425 ASN A CA 1
ATOM 3068 C C . ASN A 1 425 ? 16.894 0.329 23.177 1.00 35.91 425 ASN A C 1
ATOM 3070 O O . ASN A 1 425 ? 17.587 -0.240 22.340 1.00 35.91 425 ASN A O 1
ATOM 3074 N N . PHE A 1 426 ? 16.415 1.560 22.995 1.00 35.69 426 PHE A N 1
ATOM 3075 C CA . PHE A 1 426 ? 16.793 2.440 21.879 1.00 35.69 426 PHE A CA 1
ATOM 3076 C C . PHE A 1 426 ? 18.107 3.204 22.135 1.00 35.69 426 PHE A C 1
ATOM 3078 O O . PHE A 1 426 ? 18.445 4.128 21.398 1.00 35.69 426 PHE A O 1
ATOM 3085 N N . VAL A 1 427 ? 18.848 2.859 23.194 1.00 30.83 427 VAL A N 1
ATOM 3086 C CA . VAL A 1 427 ? 20.091 3.538 23.580 1.00 30.83 427 VAL A CA 1
ATOM 3087 C C . VAL A 1 427 ? 21.283 2.660 23.222 1.00 30.83 427 VAL A C 1
ATOM 3089 O O . VAL A 1 427 ? 21.264 1.454 23.468 1.00 30.83 427 VAL A O 1
ATOM 3092 N N . SER A 1 428 ? 22.328 3.278 22.666 1.00 36.66 428 SER A N 1
ATOM 3093 C CA . SER A 1 428 ? 23.626 2.653 22.410 1.00 36.66 428 SER A CA 1
ATOM 3094 C C . SER A 1 428 ? 24.063 1.765 23.584 1.00 36.66 428 SER A C 1
ATOM 3096 O O . SER A 1 428 ? 23.943 2.189 24.740 1.00 36.66 428 SER A O 1
ATOM 3098 N N . PRO A 1 429 ? 24.591 0.554 23.323 1.00 41.19 429 PRO A N 1
ATOM 3099 C CA . PRO A 1 429 ? 25.005 -0.348 24.386 1.00 41.19 429 PRO A CA 1
ATOM 3100 C C . PRO A 1 429 ? 26.067 0.319 25.280 1.00 41.19 429 PRO A C 1
ATOM 3102 O O . PRO A 1 429 ? 26.856 1.135 24.795 1.00 41.19 429 PRO A O 1
ATOM 3105 N N . PRO A 1 430 ? 26.112 0.001 26.588 1.00 41.91 430 PRO A N 1
ATOM 3106 C CA . PRO A 1 430 ? 27.067 0.608 27.511 1.00 41.91 430 PRO A CA 1
ATOM 3107 C C . PRO A 1 430 ? 28.508 0.440 27.006 1.00 41.91 430 PRO A C 1
ATOM 3109 O O . PRO A 1 430 ? 28.869 -0.619 26.503 1.00 41.91 430 PRO A O 1
ATOM 3112 N N . SER A 1 431 ? 29.348 1.465 27.170 1.00 43.28 431 SER A N 1
ATOM 3113 C CA . SER A 1 431 ? 30.700 1.585 26.580 1.00 43.28 431 SER A CA 1
ATOM 3114 C C . SER A 1 431 ? 31.624 0.366 26.741 1.00 43.28 431 SER A C 1
ATOM 3116 O O . SER A 1 431 ? 32.483 0.134 25.894 1.00 43.28 431 SER A O 1
ATOM 3118 N N . ARG A 1 432 ? 31.403 -0.484 27.755 1.00 45.12 432 ARG A N 1
ATOM 3119 C CA . ARG A 1 432 ? 32.093 -1.781 27.918 1.00 45.12 432 ARG A CA 1
ATOM 3120 C C . ARG A 1 432 ? 31.875 -2.773 26.764 1.00 45.12 432 ARG A C 1
ATOM 3122 O O . ARG A 1 432 ? 32.635 -3.731 26.661 1.00 45.12 432 ARG A O 1
ATOM 3129 N N . TRP A 1 433 ? 30.873 -2.557 25.912 1.00 44.62 433 TRP A N 1
ATOM 3130 C CA . TRP A 1 433 ? 30.623 -3.345 24.702 1.00 44.62 433 TRP A CA 1
ATOM 3131 C C . TRP A 1 433 ? 31.613 -3.040 23.572 1.00 44.62 433 TRP A C 1
ATOM 3133 O O . TRP A 1 433 ? 31.898 -3.924 22.772 1.00 44.62 433 TRP A O 1
ATOM 3143 N N . TYR A 1 434 ? 32.161 -1.823 23.502 1.00 38.69 434 TYR A N 1
ATOM 3144 C CA . TYR A 1 434 ? 33.008 -1.405 22.380 1.00 38.69 434 TYR A CA 1
ATOM 3145 C C . TYR A 1 434 ? 34.461 -1.887 22.532 1.00 38.69 434 TYR A C 1
ATOM 3147 O O . TYR A 1 434 ? 35.071 -2.333 21.564 1.00 38.69 434 TYR A O 1
ATOM 3155 N N . ASP A 1 435 ? 34.991 -1.897 23.760 1.00 38.94 435 ASP A N 1
ATOM 3156 C CA . ASP A 1 435 ? 36.426 -2.116 24.017 1.00 38.94 435 ASP A CA 1
ATOM 3157 C C . ASP A 1 435 ? 36.913 -3.569 23.869 1.00 38.94 435 ASP A C 1
ATOM 3159 O O . ASP A 1 435 ? 38.118 -3.809 23.804 1.00 38.94 435 ASP A O 1
ATOM 3163 N N . ARG A 1 436 ? 36.016 -4.564 23.797 1.00 41.97 436 ARG A N 1
ATOM 3164 C CA . ARG A 1 436 ? 36.392 -5.975 23.538 1.00 41.97 436 ARG A CA 1
ATOM 3165 C C . ARG A 1 436 ? 35.975 -6.495 22.165 1.00 41.97 436 ARG A C 1
ATOM 3167 O O . ARG A 1 436 ? 36.273 -7.640 21.835 1.00 41.97 436 ARG A O 1
ATOM 3174 N N . LEU A 1 437 ? 35.320 -5.665 21.357 1.00 35.62 437 LEU A N 1
ATOM 3175 C CA . LEU A 1 437 ? 34.975 -5.979 19.977 1.00 35.62 437 LEU A CA 1
ATOM 3176 C C . LEU A 1 437 ? 36.046 -5.380 19.062 1.00 35.62 437 LEU A C 1
ATOM 3178 O O . LEU A 1 437 ? 35.863 -4.312 18.482 1.00 35.62 437 LEU A O 1
ATOM 3182 N N . THR A 1 438 ? 37.177 -6.070 18.902 1.00 35.38 438 THR A N 1
ATOM 3183 C CA . THR A 1 438 ? 38.051 -5.825 17.748 1.00 35.38 438 THR A CA 1
ATOM 3184 C C . THR A 1 438 ? 37.241 -6.158 16.491 1.00 35.38 438 THR A C 1
ATOM 3186 O O . THR A 1 438 ? 37.093 -7.317 16.119 1.00 35.38 438 THR A O 1
ATOM 3189 N N . THR A 1 439 ? 36.649 -5.122 15.885 1.00 32.19 439 THR A N 1
ATOM 3190 C CA . THR A 1 439 ? 35.616 -5.137 14.827 1.00 32.19 439 THR A CA 1
ATOM 3191 C C . THR A 1 439 ? 34.271 -5.762 15.255 1.00 32.19 439 THR A C 1
ATOM 3193 O O . THR A 1 439 ? 34.204 -6.961 15.529 1.00 32.19 439 THR A O 1
ATOM 3196 N N . PRO A 1 440 ? 33.159 -4.998 15.326 1.00 33.81 440 PRO A N 1
ATOM 3197 C CA . PRO A 1 440 ? 31.884 -5.547 15.773 1.00 33.81 440 PRO A CA 1
ATOM 3198 C C . PRO A 1 440 ? 31.333 -6.505 14.710 1.00 33.81 440 PRO A C 1
ATOM 3200 O O . PRO A 1 440 ? 30.821 -6.088 13.674 1.00 33.81 440 PRO A O 1
ATOM 3203 N N . LYS A 1 441 ? 31.438 -7.807 14.995 1.00 34.03 441 LYS A N 1
ATOM 3204 C CA . LYS A 1 441 ? 30.911 -8.924 14.196 1.00 34.03 441 LYS A CA 1
ATOM 3205 C C . LYS A 1 441 ? 29.377 -9.007 14.152 1.00 34.03 441 LYS A C 1
ATOM 3207 O O . LYS A 1 441 ? 28.874 -9.963 13.592 1.00 34.03 441 LYS A O 1
ATOM 3212 N N . TYR A 1 442 ? 28.614 -8.073 14.723 1.00 34.00 442 TYR A N 1
ATOM 3213 C CA . TYR A 1 442 ? 27.145 -8.129 14.701 1.00 34.00 442 TYR A CA 1
ATOM 3214 C C . TYR A 1 442 ? 26.549 -6.710 14.720 1.00 34.00 442 TYR A C 1
ATOM 3216 O O . TYR A 1 442 ? 26.883 -5.923 15.602 1.00 34.00 442 TYR A O 1
ATOM 3224 N N . LYS A 1 443 ? 25.705 -6.364 13.733 1.00 35.16 443 LYS A N 1
ATOM 3225 C CA . LYS A 1 443 ? 25.136 -5.011 13.520 1.00 35.16 443 LYS A CA 1
ATOM 3226 C C . LYS A 1 443 ? 23.599 -4.978 13.336 1.00 35.16 443 LYS A C 1
ATOM 3228 O O . LYS A 1 443 ? 23.086 -4.036 12.751 1.00 35.16 443 LYS A O 1
ATOM 3233 N N . TRP A 1 444 ? 22.860 -5.972 13.832 1.00 36.97 444 TRP A N 1
ATOM 3234 C CA . TRP A 1 444 ? 21.388 -6.055 13.707 1.00 36.97 444 TRP A CA 1
ATOM 3235 C C . TRP A 1 444 ? 20.712 -6.069 15.086 1.00 36.97 444 TRP A C 1
ATOM 3237 O O . TRP A 1 444 ? 21.365 -6.496 16.041 1.00 36.97 444 TRP A O 1
ATOM 3247 N N . PRO A 1 445 ? 19.477 -5.544 15.243 1.00 42.66 445 PRO A N 1
ATOM 3248 C CA . PRO A 1 445 ? 18.965 -5.109 16.533 1.00 42.66 445 PRO A CA 1
ATOM 3249 C C . PRO A 1 445 ? 18.708 -6.314 17.435 1.00 42.66 445 PRO A C 1
ATOM 3251 O O . PRO A 1 445 ? 17.714 -7.028 17.313 1.00 42.66 445 PRO A O 1
ATOM 3254 N N . TYR A 1 446 ? 19.623 -6.519 18.376 1.00 45.94 446 TYR A N 1
ATOM 3255 C CA . TYR A 1 446 ? 19.383 -7.353 19.536 1.00 45.94 446 TYR A CA 1
ATOM 3256 C C . TYR A 1 446 ? 18.416 -6.605 20.445 1.00 45.94 446 TYR A C 1
ATOM 3258 O O . TYR A 1 446 ? 18.738 -5.528 20.943 1.00 45.94 446 TYR A O 1
ATOM 3266 N N . THR A 1 447 ? 17.262 -7.196 20.730 1.00 47.41 447 THR A N 1
ATOM 3267 C CA . THR A 1 447 ? 16.611 -6.900 22.007 1.00 47.41 447 THR A CA 1
ATOM 3268 C C . THR A 1 447 ? 17.360 -7.701 23.059 1.00 47.41 447 THR A C 1
ATOM 3270 O O . THR A 1 447 ? 17.439 -8.923 22.927 1.00 47.41 447 THR A O 1
ATOM 3273 N N . TYR A 1 448 ? 17.957 -7.031 24.049 1.00 50.66 448 TYR A N 1
ATOM 3274 C CA . TYR A 1 448 ? 18.684 -7.687 25.134 1.00 50.66 448 TYR A CA 1
ATOM 3275 C C . TYR A 1 448 ? 18.201 -7.232 26.513 1.00 50.66 448 TYR A C 1
ATOM 3277 O O . TYR A 1 448 ? 17.885 -6.061 26.716 1.00 50.66 448 TYR A O 1
ATOM 3285 N N . ILE A 1 449 ? 18.213 -8.146 27.483 1.00 49.38 449 ILE A N 1
ATOM 3286 C CA . ILE A 1 449 ? 18.051 -7.842 28.909 1.00 49.38 449 ILE A CA 1
ATOM 3287 C C . ILE A 1 449 ? 19.328 -8.207 29.664 1.00 49.38 449 ILE A C 1
ATOM 3289 O O . ILE A 1 449 ? 19.914 -9.262 29.428 1.00 49.38 449 ILE A O 1
ATOM 3293 N N . TYR A 1 450 ? 19.765 -7.326 30.566 1.00 53.72 450 TYR A N 1
ATOM 3294 C CA . TYR A 1 450 ? 20.839 -7.621 31.511 1.00 53.72 450 TYR A CA 1
ATOM 3295 C C . TYR A 1 450 ? 20.248 -8.168 32.806 1.00 53.72 450 TYR A C 1
ATOM 3297 O O . TYR A 1 450 ? 19.534 -7.463 33.521 1.00 53.72 450 TYR A O 1
ATOM 3305 N N . TYR A 1 451 ? 20.566 -9.415 33.123 1.00 51.81 451 TYR A N 1
ATOM 3306 C CA . TYR A 1 451 ? 20.132 -10.053 34.351 1.00 51.81 451 TYR A CA 1
ATOM 3307 C C . TYR A 1 451 ? 21.181 -9.815 35.439 1.00 51.81 451 TYR A C 1
ATOM 3309 O O . TYR A 1 451 ? 22.229 -10.458 35.465 1.00 51.81 451 TYR A O 1
ATOM 3317 N N . GLN A 1 452 ? 20.911 -8.856 36.330 1.00 54.09 452 GLN A N 1
ATOM 3318 C CA . GLN A 1 452 ? 21.883 -8.393 37.329 1.00 54.09 452 GLN A CA 1
ATOM 3319 C C . GLN A 1 452 ? 22.362 -9.497 38.278 1.00 54.09 452 GLN A C 1
ATOM 3321 O O . GLN A 1 452 ? 23.522 -9.477 38.682 1.00 54.09 452 GLN A O 1
ATOM 3326 N N . HIS A 1 453 ? 21.490 -10.450 38.617 1.00 53.81 453 HIS A N 1
ATOM 3327 C CA . HIS A 1 453 ? 21.800 -11.520 39.563 1.00 53.81 453 HIS A CA 1
ATOM 3328 C C . HIS A 1 453 ? 22.833 -12.512 39.004 1.00 53.81 453 HIS A C 1
ATOM 3330 O O . HIS A 1 453 ? 23.779 -12.862 39.703 1.00 53.81 453 HIS A O 1
ATOM 3336 N N . ASP A 1 454 ? 22.704 -12.902 37.732 1.00 56.59 454 ASP A N 1
ATOM 3337 C CA . ASP A 1 454 ? 23.626 -13.866 37.102 1.00 56.59 454 ASP A CA 1
ATOM 3338 C C . ASP A 1 454 ? 24.705 -13.185 36.248 1.00 56.59 454 ASP A C 1
ATOM 3340 O O . ASP A 1 454 ? 25.564 -13.853 35.676 1.00 56.59 454 ASP A O 1
ATOM 3344 N N . GLN A 1 455 ? 24.663 -11.853 36.149 1.00 66.06 455 GLN A N 1
ATOM 3345 C CA . GLN A 1 455 ? 25.535 -11.044 35.295 1.00 66.06 455 GLN A CA 1
ATOM 3346 C C . GLN A 1 455 ? 25.560 -11.513 33.831 1.00 66.06 455 GLN A C 1
ATOM 3348 O O . GLN A 1 455 ? 26.588 -11.420 33.157 1.00 66.06 455 GLN A O 1
ATOM 3353 N N . ILE A 1 456 ? 24.425 -12.010 33.332 1.00 56.53 456 ILE A N 1
ATOM 3354 C CA . ILE A 1 456 ? 24.270 -12.469 31.948 1.00 56.53 456 ILE A CA 1
ATOM 3355 C C . ILE A 1 456 ? 23.433 -11.483 31.141 1.00 56.53 456 ILE A C 1
ATOM 3357 O O . ILE A 1 456 ? 22.509 -10.861 31.665 1.00 56.53 456 ILE A O 1
ATOM 3361 N N . TYR A 1 457 ? 23.718 -11.381 29.846 1.00 57.34 457 TYR A N 1
ATOM 3362 C CA . TYR A 1 457 ? 22.798 -10.751 28.901 1.00 57.34 457 TYR A CA 1
ATOM 3363 C C . TYR A 1 457 ? 22.041 -11.838 28.152 1.00 57.34 457 TYR A C 1
ATOM 3365 O O . TYR A 1 457 ? 22.654 -12.802 27.698 1.00 57.34 457 TYR A O 1
ATOM 3373 N N . VAL A 1 458 ? 20.730 -11.691 27.990 1.00 58.09 458 VAL A N 1
ATOM 3374 C CA . VAL A 1 458 ? 19.952 -12.546 27.084 1.00 58.09 458 VAL A CA 1
ATOM 3375 C C . VAL A 1 458 ? 19.507 -11.699 25.915 1.00 58.09 458 VAL A C 1
ATOM 3377 O O . VAL A 1 458 ? 18.930 -10.642 26.141 1.00 58.09 458 VAL A O 1
ATOM 3380 N N . GLY A 1 459 ? 19.790 -12.136 24.692 1.00 57.34 459 GLY A N 1
ATOM 3381 C CA . GLY A 1 459 ? 19.393 -11.434 23.480 1.00 57.34 459 GLY A CA 1
ATOM 3382 C C . GLY A 1 459 ? 18.847 -12.384 22.427 1.00 57.34 459 GLY A C 1
ATOM 3383 O O . GLY A 1 459 ? 19.234 -13.547 22.371 1.00 57.34 459 GLY A O 1
ATOM 3384 N N . VAL A 1 460 ? 17.951 -11.896 21.578 1.00 56.00 460 VAL A N 1
ATOM 3385 C CA . VAL A 1 460 ? 17.522 -12.626 20.377 1.00 56.00 460 VAL A CA 1
ATOM 3386 C C . VAL A 1 460 ? 18.315 -12.092 19.207 1.00 56.00 460 VAL A C 1
ATOM 3388 O O . VAL A 1 460 ? 18.394 -10.877 19.037 1.00 56.00 460 VAL A O 1
ATOM 3391 N N . SER A 1 461 ? 18.904 -12.980 18.411 1.00 52.19 461 SER A N 1
ATOM 3392 C CA . SER A 1 461 ? 19.405 -12.586 17.096 1.00 52.19 461 SER A CA 1
ATOM 3393 C C . SER A 1 461 ? 18.441 -13.078 16.027 1.00 52.19 461 SER A C 1
ATOM 3395 O O . SER A 1 461 ? 17.865 -14.163 16.145 1.00 52.19 461 SER A O 1
ATOM 3397 N N . SER A 1 462 ? 18.315 -12.289 14.964 1.00 46.69 462 SER A N 1
ATOM 3398 C CA . SER A 1 462 ? 17.634 -12.669 13.726 1.00 46.69 462 SER A CA 1
ATOM 3399 C C . SER A 1 462 ? 18.419 -13.688 12.882 1.00 46.69 462 SER A C 1
ATOM 3401 O O . SER A 1 462 ? 18.052 -13.949 11.745 1.00 46.69 462 SER A O 1
ATOM 3403 N N . GLY A 1 463 ? 19.474 -14.300 13.429 1.00 44.44 463 GLY A N 1
ATOM 3404 C CA . GLY A 1 463 ? 20.299 -15.327 12.794 1.00 44.44 463 GLY A CA 1
ATOM 3405 C C . GLY A 1 463 ? 21.793 -14.981 12.733 1.00 44.44 463 GLY A C 1
ATOM 3406 O O . GLY A 1 463 ? 22.261 -14.029 13.366 1.00 44.44 463 GLY A O 1
ATOM 3407 N N . ASN A 1 464 ? 22.562 -15.788 11.994 1.00 40.59 464 ASN A N 1
ATOM 3408 C CA . ASN A 1 464 ? 23.986 -15.556 11.739 1.00 40.59 464 ASN A CA 1
ATOM 3409 C C . ASN A 1 464 ? 24.232 -14.257 10.952 1.00 40.59 464 ASN A C 1
ATOM 3411 O O . ASN A 1 464 ? 23.378 -13.804 10.198 1.00 40.59 464 ASN A O 1
ATOM 3415 N N . LEU A 1 465 ? 25.437 -13.708 11.140 1.00 39.44 465 LEU A N 1
ATOM 3416 C CA . LEU A 1 465 ? 26.023 -12.541 10.473 1.00 39.44 465 LEU A CA 1
ATOM 3417 C C . LEU A 1 465 ? 25.434 -12.229 9.085 1.00 39.44 465 LEU A C 1
ATOM 3419 O O . LEU A 1 465 ? 25.628 -12.992 8.140 1.00 39.44 465 LEU A O 1
ATOM 3423 N N . ALA A 1 466 ? 24.841 -11.041 8.953 1.00 41.72 466 ALA A N 1
ATOM 3424 C CA . ALA A 1 466 ? 24.785 -10.343 7.677 1.00 41.72 466 ALA A CA 1
ATOM 3425 C C . ALA A 1 466 ? 26.224 -10.180 7.161 1.00 41.72 466 ALA A C 1
ATOM 3427 O O . ALA A 1 466 ? 27.030 -9.466 7.764 1.00 41.72 466 ALA A O 1
ATOM 3428 N N . SER A 1 467 ? 26.587 -10.855 6.073 1.00 37.81 467 SER A N 1
ATOM 3429 C CA . SER A 1 467 ? 27.760 -10.451 5.301 1.00 37.81 467 SER A CA 1
ATOM 3430 C C . SER A 1 467 ? 27.324 -9.316 4.374 1.00 37.81 467 SER A C 1
ATOM 3432 O O . SER A 1 467 ? 26.665 -9.560 3.365 1.00 37.81 467 SER A O 1
ATOM 3434 N N . GLY A 1 468 ? 27.638 -8.070 4.733 1.00 48.59 468 GLY A N 1
ATOM 3435 C CA . GLY A 1 468 ? 27.172 -6.896 3.987 1.00 48.59 468 GLY A CA 1
ATOM 3436 C C . GLY A 1 468 ? 25.712 -6.549 4.297 1.00 48.59 468 GLY A C 1
ATOM 3437 O O . GLY A 1 468 ? 25.326 -6.517 5.463 1.00 48.59 468 GLY A O 1
ATOM 3438 N N . ASN A 1 469 ? 24.915 -6.285 3.261 1.00 37.12 469 ASN A N 1
ATOM 3439 C CA . ASN A 1 469 ? 23.515 -5.845 3.357 1.00 37.12 469 ASN A CA 1
ATOM 3440 C C . ASN A 1 469 ? 22.487 -6.998 3.212 1.00 37.12 469 ASN A C 1
ATOM 3442 O O . ASN A 1 469 ? 21.338 -6.760 2.852 1.00 37.12 469 ASN A O 1
ATOM 3446 N N . ILE A 1 470 ? 22.890 -8.251 3.450 1.00 36.66 470 ILE A N 1
ATOM 3447 C CA . ILE A 1 470 ? 22.006 -9.425 3.344 1.00 36.66 470 ILE A CA 1
ATOM 3448 C C . ILE A 1 470 ? 21.434 -9.750 4.736 1.00 36.66 470 ILE A C 1
ATOM 3450 O O . ILE A 1 470 ? 22.227 -9.880 5.674 1.00 36.66 470 ILE A O 1
ATOM 3454 N N . PRO A 1 471 ? 20.104 -9.898 4.906 1.00 38.66 471 PRO A N 1
ATOM 3455 C CA . PRO A 1 471 ? 19.505 -10.279 6.183 1.00 38.66 471 PRO A CA 1
ATOM 3456 C C . PRO A 1 471 ? 20.013 -11.634 6.688 1.00 38.66 471 PRO A C 1
ATOM 3458 O O . PRO A 1 471 ? 20.417 -12.508 5.922 1.00 38.66 471 PRO A O 1
ATOM 3461 N N . ALA A 1 472 ? 19.988 -11.812 8.004 1.00 42.06 472 ALA A N 1
ATOM 3462 C CA . ALA A 1 472 ? 20.440 -13.030 8.657 1.00 42.06 472 ALA A CA 1
ATOM 3463 C C . ALA A 1 472 ? 19.617 -14.266 8.223 1.00 42.06 472 ALA A C 1
ATOM 3465 O O . ALA A 1 472 ? 18.396 -14.215 8.106 1.00 42.06 472 ALA A O 1
ATOM 3466 N N . THR A 1 473 ? 20.299 -15.388 7.961 1.00 40.81 473 THR A N 1
ATOM 3467 C CA . THR A 1 473 ? 19.741 -16.537 7.214 1.00 40.81 473 THR A CA 1
ATOM 3468 C C . THR A 1 473 ? 19.408 -17.766 8.069 1.00 40.81 473 THR A C 1
ATOM 3470 O O . THR A 1 473 ? 19.033 -18.811 7.538 1.00 40.81 473 THR A O 1
ATOM 3473 N N . THR A 1 474 ? 19.533 -17.674 9.396 1.00 43.22 474 THR A N 1
ATOM 3474 C CA . THR A 1 474 ? 19.193 -18.767 10.325 1.00 43.22 474 THR A CA 1
ATOM 3475 C C . THR A 1 474 ? 18.087 -18.343 11.278 1.00 43.22 474 THR A C 1
ATOM 3477 O O . THR A 1 474 ? 18.046 -17.191 11.690 1.00 43.22 474 THR A O 1
ATOM 3480 N N . SER A 1 475 ? 17.238 -19.296 11.671 1.00 50.88 475 SER A N 1
ATOM 3481 C CA . SER A 1 475 ? 16.132 -19.128 12.622 1.00 50.88 475 SER A CA 1
ATOM 3482 C C . SER A 1 475 ? 16.458 -18.172 13.771 1.00 50.88 475 SER A C 1
ATOM 3484 O O . SER A 1 475 ? 17.491 -18.347 14.428 1.00 50.88 475 SER A O 1
ATOM 3486 N N . ASN A 1 476 ? 15.542 -17.233 14.044 1.00 58.25 476 ASN A N 1
ATOM 3487 C CA . ASN A 1 476 ? 15.543 -16.394 15.243 1.00 58.25 476 ASN A CA 1
ATOM 3488 C C . ASN A 1 476 ? 15.921 -17.259 16.444 1.00 58.25 476 ASN A C 1
ATOM 3490 O O . ASN A 1 476 ? 15.171 -18.169 16.784 1.00 58.25 476 ASN A O 1
ATOM 3494 N N . SER A 1 477 ? 17.103 -17.057 17.017 1.00 60.44 477 SER A N 1
ATOM 3495 C CA . SER A 1 477 ? 17.620 -17.901 18.096 1.00 60.44 477 SER A CA 1
ATOM 3496 C C . SER A 1 477 ? 17.839 -17.049 19.334 1.00 60.44 477 SER A C 1
ATOM 3498 O O . SER A 1 477 ? 18.214 -15.877 19.244 1.00 60.44 477 SER A O 1
ATOM 3500 N N . VAL A 1 478 ? 17.592 -17.637 20.500 1.00 64.06 478 VAL A N 1
ATOM 3501 C CA . VAL A 1 478 ? 17.873 -16.986 21.779 1.00 64.06 478 VAL A CA 1
ATOM 3502 C C . VAL A 1 478 ? 19.337 -17.228 22.114 1.00 64.06 478 VAL A C 1
ATOM 3504 O O . VAL A 1 478 ? 19.807 -18.361 22.088 1.00 64.06 478 VAL A O 1
ATOM 3507 N N . TYR A 1 479 ? 20.070 -16.177 22.451 1.00 66.75 479 TYR A N 1
ATOM 3508 C CA . TYR A 1 479 ? 21.466 -16.241 22.860 1.00 66.75 479 TYR A CA 1
ATOM 3509 C C . TYR A 1 479 ? 21.621 -15.710 24.278 1.00 66.75 479 TYR A C 1
ATOM 3511 O O . TYR A 1 479 ? 20.965 -14.750 24.675 1.00 66.75 479 TYR A O 1
ATOM 3519 N N . THR A 1 480 ? 22.537 -16.304 25.037 1.00 65.00 480 THR A N 1
ATOM 3520 C CA . THR A 1 480 ? 22.989 -15.741 26.315 1.00 65.00 480 THR A CA 1
ATOM 3521 C C . THR A 1 480 ? 24.464 -15.386 26.231 1.00 65.00 480 THR A C 1
ATOM 3523 O O . THR A 1 480 ? 25.250 -16.218 25.777 1.00 65.00 480 THR A O 1
ATOM 3526 N N . LEU A 1 481 ? 24.836 -14.200 26.702 1.00 61.41 481 LEU A N 1
ATOM 3527 C CA . LEU A 1 481 ? 26.212 -13.780 26.935 1.00 61.41 481 LEU A CA 1
ATOM 3528 C C . LEU A 1 481 ? 26.541 -14.002 28.411 1.00 61.41 481 LEU A C 1
ATOM 3530 O O . LEU A 1 481 ? 25.927 -13.376 29.278 1.00 61.41 481 LEU A O 1
ATOM 3534 N N . GLY A 1 482 ? 27.475 -14.910 28.683 1.00 63.44 482 GLY A N 1
ATOM 3535 C CA . GLY A 1 482 ? 27.979 -15.145 30.033 1.00 63.44 482 GLY A CA 1
ATOM 3536 C C . GLY A 1 482 ? 28.819 -13.976 30.550 1.00 63.44 482 GLY A C 1
ATOM 3537 O O . GLY A 1 482 ? 29.275 -13.124 29.784 1.00 63.44 482 GLY A O 1
ATOM 3538 N N . SER A 1 483 ? 29.074 -13.954 31.859 1.00 63.03 483 SER A N 1
ATOM 3539 C CA . SER A 1 483 ? 29.998 -12.999 32.494 1.00 63.03 483 SER A CA 1
ATOM 3540 C C . SER A 1 483 ? 31.447 -13.134 31.995 1.00 63.03 483 SER A C 1
ATOM 3542 O O . SER A 1 483 ? 32.249 -12.210 32.130 1.00 63.03 483 SER A O 1
ATOM 3544 N N . ASP A 1 484 ? 31.769 -14.265 31.365 1.00 68.62 484 ASP A N 1
ATOM 3545 C CA . ASP A 1 484 ? 33.018 -14.559 30.659 1.00 68.62 484 ASP A CA 1
ATOM 3546 C C . ASP A 1 484 ? 33.099 -13.936 29.251 1.00 68.62 484 ASP A C 1
ATOM 3548 O O . ASP A 1 484 ? 34.145 -13.997 28.601 1.00 68.62 484 ASP A O 1
ATOM 3552 N N . GLY A 1 485 ? 32.014 -13.317 28.776 1.00 58.03 485 GLY A N 1
ATOM 3553 C CA . GLY A 1 485 ? 31.916 -12.733 27.442 1.00 58.03 485 GLY A CA 1
ATOM 3554 C C . GLY A 1 485 ? 31.686 -13.755 26.325 1.00 58.03 485 GLY A C 1
ATOM 3555 O O . GLY A 1 485 ? 31.816 -13.392 25.155 1.00 58.03 485 GLY A O 1
ATOM 3556 N N . GLN A 1 486 ? 31.349 -15.010 26.646 1.00 60.75 486 GLN A N 1
ATOM 3557 C CA . GLN A 1 486 ? 31.053 -16.043 25.652 1.00 60.75 486 GLN A CA 1
ATOM 3558 C C . GLN A 1 486 ? 29.567 -16.086 25.291 1.00 60.75 486 GLN A C 1
ATOM 3560 O O . GLN A 1 486 ? 28.687 -16.028 26.154 1.00 60.75 486 GLN A O 1
ATOM 3565 N N . TYR A 1 487 ? 29.286 -16.238 23.996 1.00 55.97 487 TYR A N 1
ATOM 3566 C CA . TYR A 1 487 ? 27.930 -16.394 23.473 1.00 55.97 487 TYR A CA 1
ATOM 3567 C C . TYR A 1 487 ? 27.527 -17.867 23.459 1.00 55.97 487 TYR A C 1
ATOM 3569 O O . TYR A 1 487 ? 28.232 -18.711 22.911 1.00 55.97 487 TYR A O 1
ATOM 3577 N N . THR A 1 488 ? 26.352 -18.175 24.002 1.00 67.62 488 THR A N 1
ATOM 3578 C CA . THR A 1 488 ? 25.745 -19.509 23.924 1.00 67.62 488 THR A CA 1
ATOM 3579 C C . THR A 1 488 ? 24.417 -19.424 23.183 1.00 67.62 488 THR A C 1
ATOM 3581 O O . THR A 1 488 ? 23.511 -18.732 23.645 1.00 67.62 488 THR A O 1
ATOM 3584 N N . ASN A 1 489 ? 24.284 -20.140 22.062 1.00 72.50 489 ASN A N 1
ATOM 3585 C CA . ASN A 1 489 ? 22.996 -20.337 21.393 1.00 72.50 489 ASN A CA 1
ATOM 3586 C C . ASN A 1 489 ? 22.115 -21.256 22.256 1.00 72.50 489 ASN A C 1
ATOM 3588 O O . ASN A 1 489 ? 22.534 -22.346 22.649 1.00 72.50 489 ASN A O 1
ATOM 3592 N N . ARG A 1 490 ? 20.906 -20.805 22.578 1.00 69.88 490 ARG A N 1
ATOM 3593 C CA . ARG A 1 490 ? 19.927 -21.500 23.419 1.00 69.88 490 ARG A CA 1
ATOM 3594 C C . ARG A 1 490 ? 18.780 -22.138 22.635 1.00 69.88 490 ARG A C 1
ATOM 3596 O O . ARG A 1 490 ? 17.841 -22.632 23.260 1.00 69.88 490 ARG A O 1
ATOM 3603 N N . GLY A 1 491 ? 18.875 -22.173 21.310 1.00 66.19 491 GLY A N 1
ATOM 3604 C CA . GLY A 1 491 ? 17.879 -22.760 20.421 1.00 66.19 491 GLY A CA 1
ATOM 3605 C C . GLY A 1 491 ? 16.954 -21.721 19.796 1.00 66.19 491 GLY A C 1
ATOM 3606 O O . GLY A 1 491 ? 17.132 -20.513 19.975 1.00 66.19 491 GLY A O 1
ATOM 3607 N N . ALA A 1 492 ? 15.978 -22.214 19.038 1.00 65.31 492 ALA A N 1
ATOM 3608 C CA . ALA A 1 492 ? 15.050 -21.381 18.294 1.00 65.31 492 ALA A CA 1
ATOM 3609 C C . ALA A 1 492 ? 14.132 -20.583 19.233 1.00 65.31 492 ALA A C 1
ATOM 3611 O O . ALA A 1 492 ? 13.679 -21.073 20.266 1.00 65.31 492 ALA A O 1
ATOM 3612 N N . LEU A 1 493 ? 13.822 -19.351 18.838 1.00 62.47 493 LEU A N 1
ATOM 3613 C CA . LEU A 1 493 ? 12.889 -18.455 19.513 1.00 62.47 493 LEU A CA 1
ATOM 3614 C C . LEU A 1 493 ? 11.509 -19.102 19.668 1.00 62.47 493 LEU A C 1
ATOM 3616 O O . LEU A 1 493 ? 10.871 -18.914 20.696 1.00 62.47 493 LEU A O 1
ATOM 3620 N N . SER A 1 494 ? 11.077 -19.902 18.689 1.00 57.41 494 SER A N 1
ATOM 3621 C CA . SER A 1 494 ? 9.819 -20.657 18.737 1.00 57.41 494 SER A CA 1
ATOM 3622 C C . SER A 1 494 ? 9.696 -21.524 19.990 1.00 57.41 494 SER A C 1
ATOM 3624 O O . SER A 1 494 ? 8.642 -21.548 20.620 1.00 57.41 494 SER A O 1
ATOM 3626 N N . ASP A 1 495 ? 10.783 -22.184 20.388 1.00 64.25 495 ASP A N 1
ATOM 3627 C CA . ASP A 1 495 ? 10.795 -23.092 21.539 1.00 64.25 495 ASP A CA 1
ATOM 3628 C C . ASP A 1 495 ? 10.663 -22.308 22.850 1.00 64.25 495 ASP A C 1
ATOM 3630 O O . ASP A 1 495 ? 10.041 -22.761 23.810 1.00 64.25 495 ASP A O 1
ATOM 3634 N N . TRP A 1 496 ? 11.233 -21.103 22.873 1.00 61.38 496 TRP A N 1
ATOM 3635 C CA . TRP A 1 496 ? 11.163 -20.181 24.000 1.00 61.38 496 TRP A CA 1
ATOM 3636 C C . TRP A 1 496 ? 9.794 -19.503 24.109 1.00 61.38 496 TRP A C 1
ATOM 3638 O O . TRP A 1 496 ? 9.283 -19.364 25.217 1.00 61.38 496 TRP A O 1
ATOM 3648 N N . LEU A 1 497 ? 9.178 -19.133 22.983 1.00 55.28 497 LEU A N 1
ATOM 3649 C CA . LEU A 1 497 ? 7.823 -18.575 22.937 1.00 55.28 497 LEU A CA 1
ATOM 3650 C C . LEU A 1 497 ? 6.786 -19.595 23.424 1.00 55.28 497 LEU A C 1
ATOM 3652 O O . LEU A 1 497 ? 5.981 -19.276 24.298 1.00 55.28 497 LEU A O 1
ATOM 3656 N N . ALA A 1 498 ? 6.870 -20.840 22.945 1.00 53.31 498 ALA A N 1
ATOM 3657 C CA . ALA A 1 498 ? 6.001 -21.923 23.401 1.00 53.31 498 ALA A CA 1
ATOM 3658 C C . ALA A 1 498 ? 6.159 -22.189 24.910 1.00 53.31 498 ALA A C 1
ATOM 3660 O O . ALA A 1 498 ? 5.171 -22.361 25.623 1.00 53.31 498 ALA A O 1
ATOM 3661 N N . ALA A 1 499 ? 7.398 -22.175 25.419 1.00 51.56 499 ALA A N 1
ATOM 3662 C CA . ALA A 1 499 ? 7.681 -22.353 26.844 1.00 51.56 499 ALA A CA 1
ATOM 3663 C C . ALA A 1 499 ? 7.205 -21.175 27.718 1.00 51.56 499 ALA A C 1
ATOM 3665 O O . ALA A 1 499 ? 6.879 -21.377 28.886 1.00 51.56 499 ALA A O 1
ATOM 3666 N N . ALA A 1 500 ? 7.138 -19.963 27.163 1.00 45.47 500 ALA A N 1
ATOM 3667 C CA . ALA A 1 500 ? 6.625 -18.770 27.836 1.00 45.47 500 ALA A CA 1
ATOM 3668 C C . ALA A 1 500 ? 5.086 -18.647 27.780 1.00 45.47 500 ALA A C 1
ATOM 3670 O O . ALA A 1 500 ? 4.533 -17.659 28.256 1.00 45.47 500 ALA A O 1
ATOM 3671 N N . GLY A 1 501 ? 4.382 -19.650 27.236 1.00 38.25 501 GLY A N 1
ATOM 3672 C CA . GLY A 1 501 ? 2.920 -19.640 27.120 1.00 38.25 501 GLY A CA 1
ATOM 3673 C C . GLY A 1 501 ? 2.395 -18.690 26.041 1.00 38.25 501 GLY A C 1
ATOM 3674 O O . GLY A 1 501 ? 1.208 -18.368 26.032 1.00 38.25 501 GLY A O 1
ATOM 3675 N N . CYS A 1 502 ? 3.267 -18.237 25.143 1.00 41.75 502 CYS A N 1
ATOM 3676 C CA . CYS A 1 502 ? 2.909 -17.378 24.028 1.00 41.75 502 CYS A CA 1
ATOM 3677 C C . CYS A 1 502 ? 2.306 -18.258 22.918 1.00 41.75 502 CYS A C 1
ATOM 3679 O O . CYS A 1 502 ? 2.962 -19.200 22.469 1.00 41.75 502 CYS A O 1
ATOM 3681 N N . GLN A 1 503 ? 1.051 -17.991 22.534 1.00 40.97 503 GLN A N 1
ATOM 3682 C CA . GLN A 1 503 ? 0.349 -18.706 21.456 1.00 40.97 503 GLN A CA 1
ATOM 3683 C C . GLN A 1 503 ? 0.666 -18.137 20.080 1.00 40.97 503 GLN A C 1
ATOM 3685 O O . GLN A 1 503 ? 0.650 -16.892 19.954 1.00 40.97 503 GLN A O 1
#

pLDDT: mean 79.47, std 21.37, range [30.3, 98.62]